Protein AF-0000000086185987 (afdb_homodimer)

Nearest PDB structures (foldseek):
  1vl7-assembly1_B  TM=7.407E-01  e=3.969E-06  Nostoc sp. PCC 7120 = FACHB-418
  3gas-assembly1_B  TM=7.598E-01  e=5.039E-06  Helicobacter pylori NCTC 11639
  3swj-assembly1_A  TM=7.893E-01  e=2.682E-05  Campylobacter jejuni RM1221
  3tgv-assembly2_D  TM=7.068E-01  e=3.838E-05  Vibrio cholerae O395
  2fg9-assembly1_A  TM=6.462E-01  e=3.496E-04  Bacteroides thetaiotaomicron VPI-5482

Foldseek 3Di:
DPPPPPPPDPPPPPPPPPPPQAADDLLNQLLLQLLLCAFFFLQKWKKKAAADQPDPDPDHGHMDIDIAGWFDQPPAQRWIKHFDFCVDVRNVCQDPPHPHGMKIKTWGPPDCPPPRCVVFTKMKMFDFGKAFDDDPVSQVVSVVRRCVSPVVCVVAGDDPHDPPITMIITDTDWMFIRNGDPVRYDGGTRDPVSSRVSNVVHDDSVVCVVPPDDHDPDDPVCVVPVPPDPVPPPDPPDPPDDDDPPPPPPPD/DPPPPPPPDPPPPPPPPPPPQAAQDLLNQLLLQLLLCAFFFLQKWKKKAAADQPDPDPDHGHMDIDIAGWFDQPPAQRWIKHWDFCVDVRNVCQDPPHPHGMKIKTWGPPDCPPPRCVVFTKMKMFDFGKAFDDDPVSQVVSVVRRCVSPVVCVVAGDDVHDDVITMIITDTDWMFIRNGDPVRYDGGTRDPVSSRVSNVVHDDSVVCVVDPDDHDPDDPVCVVPVVPDPVPPPDPPDPPDDDDPPPPPPPD

Solvent-accessible surface area (backbone atoms only — not comparable to full-atom values): 29192 Å² total; per-residue (Å²): 136,84,76,79,77,80,78,77,76,80,79,74,75,75,75,70,72,74,74,67,76,70,56,47,44,72,71,56,44,31,25,50,51,47,43,35,61,73,65,32,21,83,40,37,27,38,37,30,12,40,37,46,73,81,42,96,55,100,55,45,48,31,58,39,49,47,80,39,68,40,22,69,28,80,97,51,66,76,30,33,25,32,74,45,34,62,89,39,63,53,46,46,32,27,28,85,93,38,63,72,37,43,24,36,25,36,45,51,70,68,68,65,79,83,82,45,54,68,86,21,44,36,32,37,32,38,34,42,44,78,41,79,59,65,58,71,67,53,40,51,51,45,52,52,41,42,38,70,66,35,61,80,43,71,78,34,47,66,82,100,24,44,70,78,29,42,52,23,39,35,44,66,66,44,37,37,37,36,53,24,50,73,86,47,22,37,66,45,76,48,57,54,69,53,46,38,57,21,60,81,65,46,70,53,66,69,54,44,71,75,62,54,87,68,64,70,75,75,54,77,78,56,69,71,65,63,64,69,68,69,64,63,77,65,64,76,73,70,81,74,76,85,78,77,84,76,72,84,68,77,79,128,136,84,78,80,77,79,78,78,73,80,78,76,76,75,75,68,72,74,74,68,76,71,55,47,42,72,71,55,44,32,24,48,51,47,43,37,62,74,66,33,22,84,40,38,29,38,38,30,13,38,36,46,73,80,43,97,54,100,55,46,50,31,61,40,48,46,78,39,68,40,23,69,29,81,98,50,66,75,30,33,25,33,73,42,34,58,84,39,64,53,46,46,32,26,30,85,94,38,62,72,37,44,24,38,26,38,45,54,71,70,68,62,76,87,80,46,54,66,85,22,46,37,31,36,32,39,34,40,44,77,40,78,59,64,56,72,67,54,41,50,51,46,52,52,43,42,38,70,65,34,62,80,44,72,80,34,48,66,83,101,22,42,70,80,29,42,53,23,40,36,44,67,64,43,38,38,37,33,53,24,50,72,86,48,21,39,65,44,76,47,57,55,69,55,46,37,57,21,60,81,67,47,71,52,67,70,54,44,70,75,63,53,86,67,63,71,75,74,52,78,77,55,70,71,62,64,64,68,67,70,64,64,77,65,64,78,74,71,83,77,77,83,78,78,84,77,72,83,69,76,81,126

Radius of gyration: 27.71 Å; Cα contacts (8 Å, |Δi|>4): 876; chains: 2; bounding box: 103×101×83 Å

Organism: Rhodotorula mucilaginosa (NCBI:txid5537)

Structure (mmCIF, N/CA/C/O backbone):
data_AF-0000000086185987-model_v1
#
loop_
_entity.id
_entity.type
_entity.pdbx_description
1 polymer 'CREG-like beta-barrel domain-containing protein'
#
loop_
_atom_site.group_PDB
_atom_site.id
_atom_site.type_symbol
_atom_site.label_atom_id
_atom_site.label_alt_id
_atom_site.label_comp_id
_atom_site.label_asym_id
_atom_site.label_entity_id
_atom_site.label_seq_id
_atom_site.pdbx_PDB_ins_code
_atom_site.Cartn_x
_atom_site.Cartn_y
_atom_site.Cartn_z
_atom_site.occupancy
_atom_site.B_iso_or_equiv
_atom_site.auth_seq_id
_atom_site.auth_comp_id
_atom_site.auth_asym_id
_atom_site.auth_atom_id
_atom_site.pdbx_PDB_model_num
ATOM 1 N N . MET A 1 1 ? -32.375 -60.812 47.562 1 35.69 1 MET A N 1
ATOM 2 C CA . MET A 1 1 ? -32.469 -60.281 46.188 1 35.69 1 MET A CA 1
ATOM 3 C C . MET A 1 1 ? -32.5 -58.781 46.188 1 35.69 1 MET A C 1
ATOM 5 O O . MET A 1 1 ? -33.531 -58.156 46.344 1 35.69 1 MET A O 1
ATOM 9 N N . VAL A 1 2 ? -31.484 -58.125 46.844 1 46.28 2 VAL A N 1
ATOM 10 C CA . VAL A 1 2 ? -31.297 -56.688 46.938 1 46.28 2 VAL A CA 1
ATOM 11 C C . VAL A 1 2 ? -30.984 -56.094 45.562 1 46.28 2 VAL A C 1
ATOM 13 O O . VAL A 1 2 ? -30.016 -56.469 44.906 1 46.28 2 VAL A O 1
ATOM 16 N N . GLY A 1 3 ? -32 -55.75 44.812 1 39.72 3 GLY A N 1
ATOM 17 C CA . GLY A 1 3 ? -31.953 -55.094 43.5 1 39.72 3 GLY A CA 1
ATOM 18 C C . GLY A 1 3 ? -31.234 -53.781 43.5 1 39.72 3 GLY A C 1
ATOM 19 O O . GLY A 1 3 ? -31.625 -52.844 44.219 1 39.72 3 GLY A O 1
ATOM 20 N N . MET A 1 4 ? -29.922 -53.781 43.312 1 47.38 4 MET A N 1
ATOM 21 C CA . MET A 1 4 ? -29.156 -52.562 43.094 1 47.38 4 MET A CA 1
ATOM 22 C C . MET A 1 4 ? -29.688 -51.781 41.906 1 47.38 4 MET A C 1
ATOM 24 O O . MET A 1 4 ? -29.703 -52.281 40.781 1 47.38 4 MET A O 1
ATOM 28 N N . THR A 1 5 ? -30.609 -50.844 42.094 1 49.47 5 THR A N 1
ATOM 29 C CA . THR A 1 5 ? -31.062 -49.938 41.062 1 49.47 5 THR A CA 1
ATOM 30 C C . THR A 1 5 ? -29.938 -49.031 40.594 1 49.47 5 THR A C 1
ATOM 32 O O . THR A 1 5 ? -29.344 -48.312 41.406 1 49.47 5 THR A O 1
ATOM 35 N N . ARG A 1 6 ? -29.234 -49.438 39.531 1 52.84 6 ARG A N 1
ATOM 36 C CA . ARG A 1 6 ? -28.266 -48.594 38.844 1 52.84 6 ARG A CA 1
ATOM 37 C C . ARG A 1 6 ? -28.922 -47.281 38.375 1 52.84 6 ARG A C 1
ATOM 39 O O . ARG A 1 6 ? -29.875 -47.312 37.594 1 52.84 6 ARG A O 1
ATOM 46 N N . TRP A 1 7 ? -28.75 -46.188 39.125 1 49.53 7 TRP A N 1
ATOM 47 C CA . TRP A 1 7 ? -29.141 -44.844 38.688 1 49.53 7 TRP A CA 1
ATOM 48 C C . TRP A 1 7 ? -28.359 -44.406 37.469 1 49.53 7 TRP A C 1
ATOM 50 O O . TRP A 1 7 ? -27.125 -44.344 37.5 1 49.53 7 TRP A O 1
ATOM 60 N N . ILE A 1 8 ? -28.828 -44.688 36.312 1 54.69 8 ILE A N 1
ATOM 61 C CA . ILE A 1 8 ? -28.266 -44.062 35.125 1 54.69 8 ILE A CA 1
ATOM 62 C C . ILE A 1 8 ? -28.453 -42.531 35.188 1 54.69 8 ILE A C 1
ATOM 64 O O . ILE A 1 8 ? -29.578 -42.062 35.219 1 54.69 8 ILE A O 1
ATOM 68 N N . VAL A 1 9 ? -27.453 -41.781 35.656 1 57.25 9 VAL A N 1
ATOM 69 C CA . VAL A 1 9 ? -27.484 -40.344 35.531 1 57.25 9 VAL A CA 1
ATOM 70 C C . VAL A 1 9 ? -27.422 -39.938 34.031 1 57.25 9 VAL A C 1
ATOM 72 O O . VAL A 1 9 ? -26.516 -40.344 33.312 1 57.25 9 VAL A O 1
ATOM 75 N N . PRO A 1 10 ? -28.547 -39.438 33.531 1 56.66 10 PRO A N 1
ATOM 76 C CA . PRO A 1 10 ? -28.438 -38.938 32.156 1 56.66 10 PRO A CA 1
ATOM 77 C C . PRO A 1 10 ? -27.422 -37.781 32.031 1 56.66 10 PRO A C 1
ATOM 79 O O . PRO A 1 10 ? -27.406 -36.875 32.875 1 56.66 10 PRO A O 1
ATOM 82 N N . VAL A 1 11 ? -26.281 -38.031 31.422 1 56.91 11 VAL A N 1
ATOM 83 C CA . VAL A 1 11 ? -25.391 -36.938 31.047 1 56.91 11 VAL A CA 1
ATOM 84 C C . VAL A 1 11 ? -26.109 -36 30.094 1 56.91 11 VAL A C 1
ATOM 86 O O . VAL A 1 11 ? -26.531 -36.375 29 1 56.91 11 VAL A O 1
ATOM 89 N N . LEU A 1 12 ? -26.641 -34.938 30.594 1 52.5 12 LEU A N 1
ATOM 90 C CA . LEU A 1 12 ? -27.109 -33.875 29.719 1 52.5 12 LEU A CA 1
ATOM 91 C C . LEU A 1 12 ? -25.969 -33.312 28.859 1 52.5 12 LEU A C 1
ATOM 93 O O . LEU A 1 12 ? -25.031 -32.75 29.391 1 52.5 12 LEU A O 1
ATOM 97 N N . ALA A 1 13 ? -25.891 -33.812 27.656 1 50.59 13 ALA A N 1
ATOM 98 C CA . ALA A 1 13 ? -25.016 -33.125 26.703 1 50.59 13 ALA A CA 1
ATOM 99 C C . ALA A 1 13 ? -25.406 -31.656 26.547 1 50.59 13 ALA A C 1
ATOM 101 O O . ALA A 1 13 ? -26.531 -31.359 26.141 1 50.59 13 ALA A O 1
ATOM 102 N N . THR A 1 14 ? -24.828 -30.797 27.312 1 48.28 14 THR A N 1
ATOM 103 C CA . THR A 1 14 ? -25.016 -29.375 27.016 1 48.28 14 THR A CA 1
ATOM 104 C C . THR A 1 14 ? -24.656 -29.078 25.562 1 48.28 14 THR A C 1
ATOM 106 O O . THR A 1 14 ? -23.516 -29.328 25.141 1 48.28 14 THR A O 1
ATOM 109 N N . LEU A 1 15 ? -25.625 -29.062 24.734 1 47.16 15 LEU A N 1
ATOM 110 C CA . LEU A 1 15 ? -25.406 -28.5 23.406 1 47.16 15 LEU A CA 1
ATOM 111 C C . LEU A 1 15 ? -24.844 -27.078 23.516 1 47.16 15 LEU A C 1
ATOM 113 O O . LEU A 1 15 ? -25.547 -26.156 23.938 1 47.16 15 LEU A O 1
ATOM 117 N N . VAL A 1 16 ? -23.625 -26.969 23.703 1 46.5 16 VAL A N 1
ATOM 118 C CA . VAL A 1 16 ? -23.078 -25.625 23.5 1 46.5 16 VAL A CA 1
ATOM 119 C C . VAL A 1 16 ? -23.453 -25.109 22.109 1 46.5 16 VAL A C 1
ATOM 121 O O . VAL A 1 16 ? -23.094 -25.719 21.094 1 46.5 16 VAL A O 1
ATOM 124 N N . PRO A 1 17 ? -24.469 -24.297 22 1 43.84 17 PRO A N 1
ATOM 125 C CA . PRO A 1 17 ? -24.672 -23.766 20.641 1 43.84 17 PRO A CA 1
ATOM 126 C C . PRO A 1 17 ? -23.375 -23.281 20 1 43.84 17 PRO A C 1
ATOM 128 O O . PRO A 1 17 ? -22.516 -22.734 20.672 1 43.84 17 PRO A O 1
ATOM 131 N N . ALA A 1 18 ? -23 -23.938 18.984 1 45.09 18 ALA A N 1
ATOM 132 C CA . ALA A 1 18 ? -21.922 -23.359 18.188 1 45.09 18 ALA A CA 1
ATOM 133 C C . ALA A 1 18 ? -22.141 -21.875 17.969 1 45.09 18 ALA A C 1
ATOM 135 O O . ALA A 1 18 ? -23.156 -21.469 17.391 1 45.09 18 ALA A O 1
ATOM 136 N N . LEU A 1 19 ? -21.781 -21.031 18.844 1 42.84 19 LEU A N 1
ATOM 137 C CA . LEU A 1 19 ? -21.812 -19.609 18.516 1 42.84 19 LEU A CA 1
ATOM 138 C C . LEU A 1 19 ? -21.344 -19.375 17.078 1 42.84 19 LEU A C 1
ATOM 140 O O . LEU A 1 19 ? -20.156 -19.578 16.781 1 42.84 19 LEU A O 1
ATOM 144 N N . VAL A 1 20 ? -22.078 -19.812 16.141 1 48.56 20 VAL A N 1
ATOM 145 C CA . VAL A 1 20 ? -21.75 -19.391 14.789 1 48.56 20 VAL A CA 1
ATOM 146 C C . VAL A 1 20 ? -21.375 -17.906 14.781 1 48.56 20 VAL A C 1
ATOM 148 O O . VAL A 1 20 ? -22.172 -17.047 15.164 1 48.56 20 VAL A O 1
ATOM 151 N N . SER A 1 21 ? -20.172 -17.688 15.016 1 58.47 21 SER A N 1
ATOM 152 C CA . SER A 1 21 ? -19.75 -16.297 14.984 1 58.47 21 SER A CA 1
ATOM 153 C C . SER A 1 21 ? -20.344 -15.555 13.797 1 58.47 21 SER A C 1
ATOM 155 O O . SER A 1 21 ? -20.219 -15.984 12.656 1 58.47 21 SER A O 1
ATOM 157 N N . ALA A 1 22 ? -21.391 -14.719 13.945 1 75.62 22 ALA A N 1
ATOM 158 C CA . ALA A 1 22 ? -22.141 -13.922 12.977 1 75.62 22 ALA A CA 1
ATOM 159 C C . ALA A 1 22 ? -21.203 -13.094 12.109 1 75.62 22 ALA A C 1
ATOM 161 O O . ALA A 1 22 ? -20.125 -12.68 12.555 1 75.62 22 ALA A O 1
ATOM 162 N N . ARG A 1 23 ? -21.484 -13.125 10.812 1 87.44 23 ARG A N 1
ATOM 163 C CA . ARG A 1 23 ? -20.781 -12.289 9.836 1 87.44 23 ARG A CA 1
ATOM 164 C C . ARG A 1 23 ? -20.766 -10.836 10.273 1 87.44 23 ARG A C 1
ATOM 166 O O . ARG A 1 23 ? -21.75 -10.328 10.82 1 87.44 23 ARG A O 1
ATOM 173 N N . GLU A 1 24 ? -19.656 -10.234 10.141 1 94.25 24 GLU A N 1
ATOM 174 C CA . GLU A 1 24 ? -19.516 -8.82 10.461 1 94.25 24 GLU A CA 1
ATOM 175 C C . GLU A 1 24 ? -20.562 -7.973 9.75 1 94.25 24 GLU A C 1
ATOM 177 O O . GLU A 1 24 ? -20.75 -8.102 8.539 1 94.25 24 GLU A O 1
ATOM 182 N N . THR A 1 25 ? -21.219 -7.121 10.477 1 96.19 25 THR A N 1
ATOM 183 C CA . THR A 1 25 ? -22.219 -6.23 9.898 1 96.19 25 THR A CA 1
ATOM 184 C C . THR A 1 25 ? -21.562 -4.984 9.312 1 96.19 25 THR A C 1
ATOM 186 O O . THR A 1 25 ? -20.406 -4.688 9.609 1 96.19 25 THR A O 1
ATOM 189 N N . LEU A 1 26 ? -22.328 -4.281 8.492 1 97.88 26 LEU A N 1
ATOM 190 C CA . LEU A 1 26 ? -21.859 -3.021 7.918 1 97.88 26 LEU A CA 1
ATOM 191 C C . LEU A 1 26 ? -21.516 -2.02 9.016 1 97.88 26 LEU A C 1
ATOM 193 O O . LEU A 1 26 ? -20.5 -1.315 8.922 1 97.88 26 LEU A O 1
ATOM 197 N N . ASP A 1 27 ? -22.328 -1.996 10.062 1 98.31 27 ASP A N 1
ATOM 198 C CA . ASP A 1 27 ? -22.078 -1.073 11.164 1 98.31 27 ASP A CA 1
ATOM 199 C C . ASP A 1 27 ? -20.781 -1.415 11.891 1 98.31 27 ASP A C 1
ATOM 201 O O . ASP A 1 27 ? -19.984 -0.526 12.195 1 98.31 27 ASP A O 1
ATOM 205 N N . GLU A 1 28 ? -20.578 -2.643 12.125 1 97.31 28 GLU A N 1
ATOM 206 C CA . GLU A 1 28 ? -19.344 -3.086 12.758 1 97.31 28 GLU A CA 1
ATOM 207 C C . GLU A 1 28 ? -18.125 -2.779 11.883 1 97.31 28 GLU A C 1
ATOM 209 O O . GLU A 1 28 ? -17.094 -2.309 12.375 1 97.31 28 GLU A O 1
ATOM 214 N N . ALA A 1 29 ? -18.344 -3.027 10.617 1 98 29 ALA A N 1
ATOM 215 C CA . ALA A 1 29 ? -17.266 -2.818 9.656 1 98 29 ALA A CA 1
ATOM 216 C C . ALA A 1 29 ? -16.812 -1.357 9.641 1 98 29 ALA A C 1
ATOM 218 O O . ALA A 1 29 ? -15.617 -1.064 9.594 1 98 29 ALA A O 1
ATOM 219 N N . ALA A 1 30 ? -17.75 -0.489 9.688 1 98.81 30 ALA A N 1
ATOM 220 C CA . ALA A 1 30 ? -17.453 0.938 9.656 1 98.81 30 ALA A CA 1
ATOM 221 C C . ALA A 1 30 ? -16.641 1.352 10.883 1 98.81 30 ALA A C 1
ATOM 223 O O . ALA A 1 30 ? -15.703 2.15 10.773 1 98.81 30 ALA A O 1
ATOM 224 N N . VAL A 1 31 ? -16.953 0.82 12 1 98.75 31 VAL A N 1
ATOM 225 C CA . VAL A 1 31 ? -16.219 1.114 13.211 1 98.75 31 VAL A CA 1
ATOM 226 C C . VAL A 1 31 ? -14.797 0.543 13.102 1 98.75 31 VAL A C 1
ATOM 228 O O . VAL A 1 31 ? -13.82 1.214 13.445 1 98.75 31 VAL A O 1
ATOM 231 N N . HIS A 1 32 ? -14.703 -0.673 12.594 1 98.12 32 HIS A N 1
ATOM 232 C CA . HIS A 1 32 ? -13.398 -1.305 12.422 1 98.12 32 HIS A CA 1
ATOM 233 C C . HIS A 1 32 ? -12.516 -0.501 11.469 1 98.12 32 HIS A C 1
ATOM 235 O O . HIS A 1 32 ? -11.305 -0.407 11.672 1 98.12 32 HIS A O 1
ATOM 241 N N . VAL A 1 33 ? -13.102 0.097 10.461 1 98.69 33 VAL A N 1
ATOM 242 C CA . VAL A 1 33 ? -12.352 0.926 9.523 1 98.69 33 VAL A CA 1
ATOM 243 C C . VAL A 1 33 ? -11.742 2.117 10.258 1 98.69 33 VAL A C 1
ATOM 245 O O . VAL A 1 33 ? -10.555 2.414 10.094 1 98.69 33 VAL A O 1
ATOM 248 N N . ARG A 1 34 ? -12.578 2.768 11.078 1 98.81 34 ARG A N 1
ATOM 249 C CA . ARG A 1 34 ? -12.07 3.91 11.828 1 98.81 34 ARG A CA 1
ATOM 250 C C . ARG A 1 34 ? -10.953 3.49 12.781 1 98.81 34 ARG A C 1
ATOM 252 O O . ARG A 1 34 ? -9.938 4.184 12.898 1 98.81 34 ARG A O 1
ATOM 259 N N . GLU A 1 35 ? -11.109 2.377 13.406 1 98.69 35 GLU A N 1
ATOM 260 C CA . GLU A 1 35 ? -10.125 1.88 14.359 1 98.69 35 GLU A CA 1
ATOM 261 C C . GLU A 1 35 ? -8.836 1.461 13.656 1 98.69 35 GLU A C 1
ATOM 263 O O . GLU A 1 35 ? -7.742 1.674 14.172 1 98.69 35 GLU A O 1
ATOM 268 N N . LEU A 1 36 ? -8.969 0.857 12.477 1 97.56 36 LEU A N 1
ATOM 269 C CA . LEU A 1 36 ? -7.809 0.508 11.664 1 97.56 36 LEU A CA 1
ATOM 270 C C . LEU A 1 36 ? -6.949 1.737 11.391 1 97.56 36 LEU A C 1
ATOM 272 O O . LEU A 1 36 ? -5.75 1.738 11.664 1 97.56 36 LEU A O 1
ATOM 276 N N . VAL A 1 37 ? -7.559 2.781 10.938 1 98.44 37 VAL A N 1
ATOM 277 C CA . VAL A 1 37 ? -6.879 4 10.516 1 98.44 37 VAL A CA 1
ATOM 278 C C . VAL A 1 37 ? -6.234 4.68 11.719 1 98.44 37 VAL A C 1
ATOM 280 O O . VAL A 1 37 ? -5.117 5.195 11.625 1 98.44 37 VAL A O 1
ATOM 283 N N . ALA A 1 38 ? -6.891 4.555 12.797 1 97.75 38 ALA A N 1
ATOM 284 C CA . ALA A 1 38 ? -6.441 5.289 13.977 1 97.75 38 ALA A CA 1
ATOM 285 C C . ALA A 1 38 ? -5.332 4.531 14.703 1 97.75 38 ALA A C 1
ATOM 287 O O . ALA A 1 38 ? -4.41 5.145 15.25 1 97.75 38 ALA A O 1
ATOM 288 N N . TYR A 1 39 ? -5.426 3.119 14.648 1 96.19 39 TYR A N 1
ATOM 289 C CA . TYR A 1 39 ? -4.645 2.443 15.68 1 96.19 39 TYR A CA 1
ATOM 290 C C . TYR A 1 39 ? -3.795 1.332 15.078 1 96.19 39 TYR A C 1
ATOM 292 O O . TYR A 1 39 ? -2.881 0.819 15.727 1 96.19 39 TYR A O 1
ATOM 300 N N . ARG A 1 40 ? -4.082 0.958 13.836 1 93.81 40 ARG A N 1
ATOM 301 C CA . ARG A 1 40 ? -3.557 -0.342 13.438 1 93.81 40 ARG A CA 1
ATOM 302 C C . ARG A 1 40 ? -2.623 -0.211 12.242 1 93.81 40 ARG A C 1
ATOM 304 O O . ARG A 1 40 ? -2.133 -1.213 11.719 1 93.81 40 ARG A O 1
ATOM 311 N N . ALA A 1 41 ? -2.311 1.041 11.82 1 94 41 ALA A N 1
ATOM 312 C CA . ALA A 1 41 ? -1.587 1.175 10.555 1 94 41 ALA A CA 1
ATOM 313 C C . ALA A 1 41 ? -0.322 2.01 10.734 1 94 41 ALA A C 1
ATOM 315 O O . ALA A 1 41 ? 0.317 2.398 9.758 1 94 41 ALA A O 1
ATOM 316 N N . TYR A 1 42 ? 0.069 2.328 11.961 1 91.69 42 TYR A N 1
ATOM 317 C CA . TYR A 1 42 ? 1.221 3.168 12.273 1 91.69 42 TYR A CA 1
ATOM 318 C C . TYR A 1 42 ? 1.183 4.465 11.484 1 91.69 42 TYR A C 1
ATOM 320 O O . TYR A 1 42 ? 2.227 4.984 11.078 1 91.69 42 TYR A O 1
ATOM 328 N N . ASN A 1 43 ? -0.015 4.891 11.156 1 95.31 43 ASN A N 1
ATOM 329 C CA . ASN A 1 43 ? -0.238 6.129 10.422 1 95.31 43 ASN A CA 1
ATOM 330 C C . ASN A 1 43 ? 0.521 6.137 9.094 1 95.31 43 ASN A C 1
ATOM 332 O O . ASN A 1 43 ? 1.133 7.141 8.727 1 95.31 43 ASN A O 1
ATOM 336 N N . THR A 1 44 ? 0.563 4.992 8.438 1 95.69 44 THR A N 1
ATOM 337 C CA . THR A 1 44 ? 1.129 4.859 7.094 1 95.69 44 THR A CA 1
ATOM 338 C C . THR A 1 44 ? 0.122 4.223 6.145 1 95.69 44 THR A C 1
ATOM 340 O O . THR A 1 44 ? -0.792 3.518 6.578 1 95.69 44 THR A O 1
ATOM 343 N N . GLY A 1 45 ? 0.194 4.512 4.961 1 97.19 45 GLY A N 1
ATOM 344 C CA . GLY A 1 45 ? -0.574 3.941 3.865 1 97.19 45 GLY A CA 1
ATOM 345 C C . GLY A 1 45 ? 0.112 4.074 2.52 1 97.19 45 GLY A C 1
ATOM 346 O O . GLY A 1 45 ? 1.166 4.707 2.414 1 97.19 45 GLY A O 1
ATOM 347 N N . VAL A 1 46 ? -0.415 3.383 1.564 1 98.38 46 VAL A N 1
ATOM 348 C CA . VAL A 1 46 ? 0.076 3.566 0.202 1 98.38 46 VAL A CA 1
ATOM 349 C C . VAL A 1 46 ? -0.778 4.609 -0.519 1 98.38 46 VAL A C 1
ATOM 351 O O . VAL A 1 46 ? -1.958 4.371 -0.79 1 98.38 46 VAL A O 1
ATOM 354 N N . LEU A 1 47 ? -0.157 5.742 -0.729 1 98.44 47 LEU A N 1
ATOM 355 C CA . LEU A 1 47 ? -0.781 6.809 -1.507 1 98.44 47 LEU A CA 1
ATOM 356 C C . LEU A 1 47 ? -0.592 6.57 -3.002 1 98.44 47 LEU A C 1
ATOM 358 O O . LEU A 1 47 ? 0.492 6.18 -3.441 1 98.44 47 LEU A O 1
ATOM 362 N N . MET A 1 48 ? -1.677 6.855 -3.742 1 98.44 48 MET A N 1
ATOM 363 C CA . MET A 1 48 ? -1.638 6.555 -5.172 1 98.44 48 MET A CA 1
ATOM 364 C C . MET A 1 48 ? -2.18 7.723 -5.988 1 98.44 48 MET A C 1
ATOM 366 O O . MET A 1 48 ? -3.033 8.477 -5.512 1 98.44 48 MET A O 1
ATOM 370 N N . SER A 1 49 ? -1.674 7.824 -7.109 1 97.56 49 SER A N 1
ATOM 371 C CA . SER A 1 49 ? -2.184 8.703 -8.156 1 97.56 49 SER A CA 1
ATOM 372 C C . SER A 1 49 ? -1.95 8.102 -9.539 1 97.56 49 SER A C 1
ATOM 374 O O . SER A 1 49 ? -1.41 6.996 -9.664 1 97.56 49 SER A O 1
ATOM 376 N N . GLN A 1 50 ? -2.475 8.789 -10.461 1 97.25 50 GLN A N 1
ATOM 377 C CA . GLN A 1 50 ? -2.281 8.336 -11.836 1 97.25 50 GLN A CA 1
ATOM 378 C C . GLN A 1 50 ? -1.39 9.305 -12.617 1 97.25 50 GLN A C 1
ATOM 380 O O . GLN A 1 50 ? -1.626 10.508 -12.617 1 97.25 50 GLN A O 1
ATOM 385 N N . PHE A 1 51 ? -0.335 8.703 -13.258 1 97.25 51 PHE A N 1
ATOM 386 C CA . PHE A 1 51 ? 0.397 9.547 -14.195 1 97.25 51 PHE A CA 1
ATOM 387 C C . PHE A 1 51 ? -0.524 10.055 -15.297 1 97.25 51 PHE A C 1
ATOM 389 O O . PHE A 1 51 ? -1.333 9.297 -15.836 1 97.25 51 PHE A O 1
ATOM 396 N N . PRO A 1 52 ? -0.324 11.344 -15.625 1 95.81 52 PRO A N 1
ATOM 397 C CA . PRO A 1 52 ? -1.021 11.781 -16.828 1 95.81 52 PRO A CA 1
ATOM 398 C C . PRO A 1 52 ? -0.62 10.977 -18.062 1 95.81 52 PRO A C 1
ATOM 400 O O . PRO A 1 52 ? 0.501 10.469 -18.141 1 95.81 52 PRO A O 1
ATOM 403 N N . SER A 1 53 ? -1.582 10.883 -19.031 1 93.69 53 SER A N 1
ATOM 404 C CA . SER A 1 53 ? -1.343 10.07 -20.219 1 93.69 53 SER A CA 1
ATOM 405 C C . SER A 1 53 ? -0.185 10.625 -21.047 1 93.69 53 SER A C 1
ATOM 407 O O . SER A 1 53 ? 0.453 9.898 -21.797 1 93.69 53 SER A O 1
ATOM 409 N N . ASP A 1 54 ? 0.096 11.891 -20.859 1 95 54 ASP A N 1
ATOM 410 C CA . ASP A 1 54 ? 1.15 12.531 -21.641 1 95 54 ASP A CA 1
ATOM 411 C C . ASP A 1 54 ? 2.375 12.82 -20.781 1 95 54 ASP A C 1
ATOM 413 O O . ASP A 1 54 ? 3.227 13.633 -21.156 1 95 54 ASP A O 1
ATOM 417 N N . ALA A 1 55 ? 2.391 12.258 -19.594 1 94.75 55 ALA A N 1
ATOM 418 C CA . ALA A 1 55 ? 3.531 12.477 -18.703 1 94.75 55 ALA A CA 1
ATOM 419 C C . ALA A 1 55 ? 4.828 12.008 -19.344 1 94.75 55 ALA A C 1
ATOM 421 O O . ALA A 1 55 ? 4.852 10.977 -20.031 1 94.75 55 ALA A O 1
ATOM 422 N N . ASP A 1 56 ? 5.914 12.711 -19.109 1 94.12 56 ASP A N 1
ATOM 423 C CA . ASP A 1 56 ? 7.234 12.312 -19.594 1 94.12 56 ASP A CA 1
ATOM 424 C C . ASP A 1 56 ? 7.906 11.352 -18.625 1 94.12 56 ASP A C 1
ATOM 426 O O . ASP A 1 56 ? 8.906 11.695 -18 1 94.12 56 ASP A O 1
ATOM 430 N N . VAL A 1 57 ? 7.395 10.258 -18.484 1 95.5 57 VAL A N 1
ATOM 431 C CA . VAL A 1 57 ? 7.887 9.18 -17.641 1 95.5 57 VAL A CA 1
ATOM 432 C C . VAL A 1 57 ? 7.773 7.844 -18.359 1 95.5 57 VAL A C 1
ATOM 434 O O . VAL A 1 57 ? 7.051 7.73 -19.359 1 95.5 57 VAL A O 1
ATOM 437 N N . PRO A 1 58 ? 8.438 6.805 -17.906 1 95.88 58 PRO A N 1
ATOM 438 C CA . PRO A 1 58 ? 8.391 5.5 -18.562 1 95.88 58 PRO A CA 1
ATOM 439 C C . PRO A 1 58 ? 7.008 4.855 -18.5 1 95.88 58 PRO A C 1
ATOM 441 O O . PRO A 1 58 ? 6.734 3.902 -19.234 1 95.88 58 PRO A O 1
ATOM 444 N N . THR A 1 59 ? 6.066 5.402 -17.672 1 96.31 59 THR A N 1
ATOM 445 C CA . THR A 1 59 ? 4.805 4.707 -17.438 1 96.31 59 THR A CA 1
ATOM 446 C C . THR A 1 59 ? 3.633 5.684 -17.484 1 96.31 59 THR A C 1
ATOM 448 O O . THR A 1 59 ? 2.824 5.734 -16.547 1 96.31 59 THR A O 1
ATOM 451 N N . PRO A 1 60 ? 3.533 6.418 -18.547 1 96.25 60 PRO A N 1
ATOM 452 C CA . PRO A 1 60 ? 2.418 7.363 -18.641 1 96.25 60 PRO A CA 1
ATOM 453 C C . PRO A 1 60 ? 1.057 6.68 -18.531 1 96.25 60 PRO A C 1
ATOM 455 O O . PRO A 1 60 ? 0.87 5.578 -19.047 1 96.25 60 PRO A O 1
ATOM 458 N N . GLY A 1 61 ? 0.191 7.32 -17.766 1 95.81 61 GLY A N 1
ATOM 459 C CA . GLY A 1 61 ? -1.186 6.859 -17.688 1 95.81 61 GLY A CA 1
ATOM 460 C C . GLY A 1 61 ? -1.393 5.793 -16.625 1 95.81 61 GLY A C 1
ATOM 461 O O . GLY A 1 61 ? -2.529 5.434 -16.312 1 95.81 61 GLY A O 1
ATOM 462 N N . LEU A 1 62 ? -0.356 5.305 -16.031 1 97.44 62 LEU A N 1
ATOM 463 C CA . LEU A 1 62 ? -0.484 4.199 -15.078 1 97.44 62 LEU A CA 1
ATOM 464 C C . LEU A 1 62 ? -0.532 4.719 -13.648 1 97.44 62 LEU A C 1
ATOM 466 O O . LEU A 1 62 ? -0.083 5.832 -13.367 1 97.44 62 LEU A O 1
ATOM 470 N N . SER A 1 63 ? -1.134 3.93 -12.844 1 98.06 63 SER A N 1
ATOM 471 C CA . SER A 1 63 ? -1.178 4.23 -11.422 1 98.06 63 SER A CA 1
ATOM 472 C C . SER A 1 63 ? 0.207 4.125 -10.789 1 98.06 63 SER A C 1
ATOM 474 O O . SER A 1 63 ? 0.973 3.215 -11.117 1 98.06 63 SER A O 1
ATOM 476 N N . PHE A 1 64 ? 0.491 5.09 -10.008 1 98.31 64 PHE A N 1
ATOM 477 C CA . PHE A 1 64 ? 1.723 5.145 -9.227 1 98.31 64 PHE A CA 1
ATOM 478 C C . PHE A 1 64 ? 1.419 5.332 -7.746 1 98.31 64 PHE A C 1
ATOM 480 O O . PHE A 1 64 ? 0.657 6.227 -7.375 1 98.31 64 PHE A O 1
ATOM 487 N N . GLY A 1 65 ? 2.01 4.438 -6.934 1 98.25 65 GLY A N 1
ATOM 488 C CA . GLY A 1 65 ? 1.766 4.547 -5.504 1 98.25 65 GLY A CA 1
ATOM 489 C C . GLY A 1 65 ? 2.961 4.145 -4.66 1 98.25 65 GLY A C 1
ATOM 490 O O . GLY A 1 65 ? 3.697 3.225 -5.016 1 98.25 65 GLY A O 1
ATOM 491 N N . LEU A 1 66 ? 3.186 4.793 -3.572 1 98 66 LEU A N 1
ATOM 492 C CA . LEU A 1 66 ? 4.211 4.488 -2.578 1 98 66 LEU A CA 1
ATOM 493 C C . LEU A 1 66 ? 3.678 4.711 -1.165 1 98 66 LEU A C 1
ATOM 495 O O . LEU A 1 66 ? 2.699 5.434 -0.971 1 98 66 LEU A O 1
ATOM 499 N N . GLN A 1 67 ? 4.316 4.047 -0.238 1 96.44 67 GLN A N 1
ATOM 500 C CA . GLN A 1 67 ? 3.986 4.266 1.166 1 96.44 67 GLN A CA 1
ATOM 501 C C . GLN A 1 67 ? 4.215 5.723 1.562 1 96.44 67 GLN A C 1
ATOM 503 O O . GLN A 1 67 ? 5.242 6.312 1.22 1 96.44 67 GLN A O 1
ATOM 508 N N . GLU A 1 68 ? 3.295 6.34 2.236 1 95.81 68 GLU A N 1
ATOM 509 C CA . GLU A 1 68 ? 3.34 7.699 2.768 1 95.81 68 GLU A CA 1
ATOM 510 C C . GLU A 1 68 ? 2.809 7.75 4.199 1 95.81 68 GLU A C 1
ATOM 512 O O . GLU A 1 68 ? 2.074 6.855 4.625 1 95.81 68 GLU A O 1
ATOM 517 N N . TYR A 1 69 ? 3.232 8.852 4.852 1 95.38 69 TYR A N 1
ATOM 518 C CA . TYR A 1 69 ? 2.688 9.164 6.168 1 95.38 69 TYR A CA 1
ATOM 519 C C . TYR A 1 69 ? 1.319 9.82 6.051 1 95.38 69 TYR A C 1
ATOM 521 O O . TYR A 1 69 ? 1.083 10.617 5.141 1 95.38 69 TYR A O 1
ATOM 529 N N . TYR A 1 70 ? 0.477 9.484 6.973 1 97.38 70 TYR A N 1
ATOM 530 C CA . TYR A 1 70 ? -0.708 10.297 7.234 1 97.38 70 TYR A CA 1
ATOM 531 C C . TYR A 1 70 ? -0.899 10.516 8.727 1 97.38 70 TYR A C 1
ATOM 533 O O . TYR A 1 70 ? -0.254 9.859 9.547 1 97.38 70 TYR A O 1
ATOM 541 N N . ALA A 1 71 ? -1.691 11.477 9.031 1 97.75 71 ALA A N 1
ATOM 542 C CA . ALA A 1 71 ? -2.201 11.695 10.383 1 97.75 71 ALA A CA 1
ATOM 543 C C . ALA A 1 71 ? -3.691 12.023 10.359 1 97.75 71 ALA A C 1
ATOM 545 O O . ALA A 1 71 ? -4.246 12.352 9.312 1 97.75 71 ALA A O 1
ATOM 546 N N . PRO A 1 72 ? -4.34 11.781 11.516 1 97.94 72 PRO A N 1
ATOM 547 C CA . PRO A 1 72 ? -5.711 12.297 11.562 1 97.94 72 PRO A CA 1
ATOM 548 C C . PRO A 1 72 ? -5.773 13.812 11.406 1 97.94 72 PRO A C 1
ATOM 550 O O . PRO A 1 72 ? -5.008 14.539 12.047 1 97.94 72 PRO A O 1
ATOM 553 N N . TYR A 1 73 ? -6.59 14.258 10.539 1 98.56 73 TYR A N 1
ATOM 554 C CA . TYR A 1 73 ? -6.781 15.695 10.461 1 98.56 73 TYR A CA 1
ATOM 555 C C . TYR A 1 73 ? -7.449 16.234 11.719 1 98.56 73 TYR A C 1
ATOM 557 O O . TYR A 1 73 ? -8.5 15.734 12.133 1 98.56 73 TYR A O 1
ATOM 565 N N . PRO A 1 74 ? -6.879 17.266 12.281 1 97.75 74 PRO A N 1
ATOM 566 C CA . PRO A 1 74 ? -7.426 17.75 13.547 1 97.75 74 PRO A CA 1
ATOM 567 C C . PRO A 1 74 ? -8.875 18.219 13.43 1 97.75 74 PRO A C 1
ATOM 569 O O . PRO A 1 74 ? -9.234 18.859 12.438 1 97.75 74 PRO A O 1
ATOM 572 N N . ASP A 1 75 ? -9.688 17.844 14.391 1 95.19 75 ASP A N 1
ATOM 573 C CA . ASP A 1 75 ? -11.07 18.281 14.539 1 95.19 75 ASP A CA 1
ATOM 574 C C . ASP A 1 75 ? -11.922 17.844 13.352 1 95.19 75 ASP A C 1
ATOM 576 O O . ASP A 1 75 ? -12.859 18.531 12.961 1 95.19 75 ASP A O 1
ATOM 580 N N . SER A 1 76 ? -11.461 16.797 12.688 1 94.69 76 SER A N 1
ATOM 581 C CA . SER A 1 76 ? -12.25 16.234 11.594 1 94.69 76 SER A CA 1
ATOM 582 C C . SER A 1 76 ? -12.836 14.883 11.977 1 94.69 76 SER A C 1
ATOM 584 O O . SER A 1 76 ? -12.461 14.305 13 1 94.69 76 SER A O 1
ATOM 586 N N . ASN A 1 77 ? -13.789 14.516 11.188 1 96.44 77 ASN A N 1
ATOM 587 C CA . ASN A 1 77 ? -14.398 13.203 11.406 1 96.44 77 ASN A CA 1
ATOM 588 C C . ASN A 1 77 ? -13.93 12.188 10.367 1 96.44 77 ASN A C 1
ATOM 590 O O . ASN A 1 77 ? -14.75 11.617 9.641 1 96.44 77 ASN A O 1
ATOM 594 N N . GLY A 1 78 ? -12.672 11.938 10.383 1 98.38 78 GLY A N 1
ATOM 595 C CA . GLY A 1 78 ? -12.195 10.812 9.594 1 98.38 78 GLY A CA 1
ATOM 596 C C . GLY A 1 78 ? -11.406 11.242 8.367 1 98.38 78 GLY A C 1
ATOM 597 O O . GLY A 1 78 ? -11.055 10.406 7.531 1 98.38 78 GLY A O 1
ATOM 598 N N . ASP A 1 79 ? -11.117 12.578 8.211 1 98.81 79 ASP A N 1
ATOM 599 C CA . ASP A 1 79 ? -10.211 13 7.148 1 98.81 79 ASP A CA 1
ATOM 600 C C . ASP A 1 79 ? -8.75 12.781 7.555 1 98.81 79 ASP A C 1
ATOM 602 O O . ASP A 1 79 ? -8.461 12.547 8.727 1 98.81 79 ASP A O 1
ATOM 606 N N . LEU A 1 80 ? -7.902 12.82 6.574 1 98.88 80 LEU A N 1
ATOM 607 C CA . LEU A 1 80 ? -6.488 12.586 6.84 1 98.88 80 LEU A CA 1
ATOM 608 C C . LEU A 1 80 ? -5.68 13.867 6.637 1 98.88 80 LEU A C 1
ATOM 610 O O . LEU A 1 80 ? -6.07 14.734 5.852 1 98.88 80 LEU A O 1
ATOM 614 N N . LEU A 1 81 ? -4.652 13.984 7.43 1 98.81 81 LEU A N 1
ATOM 615 C CA . LEU A 1 81 ? -3.643 15.023 7.285 1 98.81 81 LEU A CA 1
ATOM 616 C C . LEU A 1 81 ? -2.398 14.484 6.594 1 98.81 81 LEU A C 1
ATOM 618 O O . LEU A 1 81 ? -1.835 13.477 7.02 1 98.81 81 LEU A O 1
ATOM 622 N N . MET A 1 82 ? -2.072 15.156 5.547 1 97.56 82 MET A N 1
ATOM 623 C CA . MET A 1 82 ? -0.882 14.797 4.781 1 97.56 82 MET A CA 1
ATOM 624 C C . MET A 1 82 ? 0.153 15.914 4.824 1 97.56 82 MET A C 1
ATOM 626 O O . MET A 1 82 ? -0.189 17.078 5.062 1 97.56 82 MET A O 1
ATOM 630 N N . LEU A 1 83 ? 1.422 15.516 4.754 1 96.38 83 LEU A N 1
ATOM 631 C CA . LEU A 1 83 ? 2.467 16.438 4.324 1 96.38 83 LEU A CA 1
ATOM 632 C C . LEU A 1 83 ? 2.746 16.281 2.832 1 96.38 83 LEU A C 1
ATOM 634 O O . LEU A 1 83 ? 3.471 15.375 2.424 1 96.38 83 LEU A O 1
ATOM 638 N N . ALA A 1 84 ? 2.135 17.172 2.096 1 94.94 84 ALA A N 1
ATOM 639 C CA . ALA A 1 84 ? 2.283 17.078 0.645 1 94.94 84 ALA A CA 1
ATOM 640 C C . ALA A 1 84 ? 3.652 17.578 0.2 1 94.94 84 ALA A C 1
ATOM 642 O O . ALA A 1 84 ? 4.059 18.688 0.552 1 94.94 84 ALA A O 1
ATOM 643 N N . MET A 1 85 ? 4.336 16.734 -0.538 1 92.12 85 MET A N 1
ATOM 644 C CA . MET A 1 85 ? 5.652 17.031 -1.088 1 92.12 85 MET A CA 1
ATOM 645 C C . MET A 1 85 ? 5.621 17.016 -2.611 1 92.12 85 MET A C 1
ATOM 647 O O . MET A 1 85 ? 5.801 15.969 -3.229 1 92.12 85 MET A O 1
ATOM 651 N N . PRO A 1 86 ? 5.543 18.172 -3.219 1 87.81 86 PRO A N 1
ATOM 652 C CA . PRO A 1 86 ? 5.379 18.219 -4.676 1 87.81 86 PRO A CA 1
ATOM 653 C C . PRO A 1 86 ? 6.594 17.672 -5.422 1 87.81 86 PRO A C 1
ATOM 655 O O . PRO A 1 86 ? 6.512 17.391 -6.621 1 87.81 86 PRO A O 1
ATOM 658 N N . ILE A 1 87 ? 7.699 17.5 -4.742 1 87.75 87 ILE A N 1
ATOM 659 C CA . ILE A 1 87 ? 8.852 16.875 -5.383 1 87.75 87 ILE A CA 1
ATOM 660 C C . ILE A 1 87 ? 8.516 15.43 -5.746 1 87.75 87 ILE A C 1
ATOM 662 O O . ILE A 1 87 ? 9.102 14.867 -6.672 1 87.75 87 ILE A O 1
ATOM 666 N N . ALA A 1 88 ? 7.594 14.898 -5.02 1 91.88 88 ALA A N 1
ATOM 667 C CA . ALA A 1 88 ? 7.156 13.531 -5.293 1 91.88 88 ALA A CA 1
ATOM 668 C C . ALA A 1 88 ? 6.117 13.5 -6.41 1 91.88 88 ALA A C 1
ATOM 670 O O . ALA A 1 88 ? 5.117 14.211 -6.355 1 91.88 88 ALA A O 1
ATOM 671 N N . ALA A 1 89 ? 6.297 12.617 -7.391 1 94.38 89 ALA A N 1
ATOM 672 C CA . ALA A 1 89 ? 5.406 12.508 -8.547 1 94.38 89 ALA A CA 1
ATOM 673 C C . ALA A 1 89 ? 3.975 12.219 -8.109 1 94.38 89 ALA A C 1
ATOM 675 O O . ALA A 1 89 ? 3.021 12.664 -8.75 1 94.38 89 ALA A O 1
ATOM 676 N N . ILE A 1 90 ? 3.807 11.508 -7.059 1 96.38 90 ILE A N 1
ATOM 677 C CA . ILE A 1 90 ? 2.479 11.125 -6.598 1 96.38 90 ILE A CA 1
ATOM 678 C C . ILE A 1 90 ? 1.623 12.375 -6.395 1 96.38 90 ILE A C 1
ATOM 680 O O . ILE A 1 90 ? 0.454 12.406 -6.785 1 96.38 90 ILE A O 1
ATOM 684 N N . TYR A 1 91 ? 2.199 13.352 -5.789 1 94.25 91 TYR A N 1
ATOM 685 C CA . TYR A 1 91 ? 1.458 14.586 -5.539 1 94.25 91 TYR A CA 1
ATOM 686 C C . TYR A 1 91 ? 1.321 15.406 -6.816 1 94.25 91 TYR A C 1
ATOM 688 O O . TYR A 1 91 ? 0.245 15.93 -7.113 1 94.25 91 TYR A O 1
ATOM 696 N N . ARG A 1 92 ? 2.336 15.453 -7.617 1 92.94 92 ARG A N 1
ATOM 697 C CA . ARG A 1 92 ? 2.285 16.234 -8.852 1 92.94 92 ARG A CA 1
ATOM 698 C C . ARG A 1 92 ? 1.198 15.711 -9.781 1 92.94 92 ARG A C 1
ATOM 700 O O . ARG A 1 92 ? 0.536 16.484 -10.469 1 92.94 92 ARG A O 1
ATOM 707 N N . ASN A 1 93 ? 1.059 14.469 -9.766 1 95.38 93 ASN A N 1
ATOM 708 C CA . ASN A 1 93 ? 0.067 13.836 -10.633 1 95.38 93 ASN A CA 1
ATOM 709 C C . ASN A 1 93 ? -1.351 14.266 -10.266 1 95.38 93 ASN A C 1
ATOM 711 O O . ASN A 1 93 ? -2.277 14.117 -11.062 1 95.38 93 ASN A O 1
ATOM 715 N N . ALA A 1 94 ? -1.496 14.719 -9.055 1 94.19 94 ALA A N 1
ATOM 716 C CA . ALA A 1 94 ? -2.85 14.914 -8.539 1 94.19 94 ALA A CA 1
ATOM 717 C C . ALA A 1 94 ? -3.08 16.359 -8.133 1 94.19 94 ALA A C 1
ATOM 719 O O . ALA A 1 94 ? -4.07 16.672 -7.465 1 94.19 94 ALA A O 1
ATOM 720 N N . LEU A 1 95 ? -2.141 17.188 -8.391 1 91.75 95 LEU A N 1
ATOM 721 C CA . LEU A 1 95 ? -2.242 18.625 -8.141 1 91.75 95 LEU A CA 1
ATOM 722 C C . LEU A 1 95 ? -2.35 19.391 -9.445 1 91.75 95 LEU A C 1
ATOM 724 O O . LEU A 1 95 ? -1.966 18.891 -10.508 1 91.75 95 LEU A O 1
ATOM 728 N N . PRO A 1 96 ? -2.898 20.641 -9.352 1 89.81 96 PRO A N 1
ATOM 729 C CA . PRO A 1 96 ? -2.936 21.422 -10.578 1 89.81 96 PRO A CA 1
ATOM 730 C C . PRO A 1 96 ? -1.581 21.484 -11.281 1 89.81 96 PRO A C 1
ATOM 732 O O . PRO A 1 96 ? -0.544 21.594 -10.625 1 89.81 96 PRO A O 1
ATOM 735 N N . PRO A 1 97 ? -1.724 21.328 -12.609 1 91.56 97 PRO A N 1
ATOM 736 C CA . PRO A 1 97 ? -2.885 21.422 -13.5 1 91.56 97 PRO A CA 1
ATOM 737 C C . PRO A 1 97 ? -3.592 20.078 -13.688 1 91.56 97 PRO A C 1
ATOM 739 O O . PRO A 1 97 ? -4.582 20 -14.414 1 91.56 97 PRO A O 1
ATOM 742 N N . ASN A 1 98 ? -3.148 19.094 -13.047 1 92.19 98 ASN A N 1
ATOM 743 C CA . ASN A 1 98 ? -3.789 17.781 -13.164 1 92.19 98 ASN A CA 1
ATOM 744 C C . ASN A 1 98 ? -5.035 17.688 -12.289 1 92.19 98 ASN A C 1
ATOM 746 O O . ASN A 1 98 ? -5.145 18.391 -11.281 1 92.19 98 ASN A O 1
ATOM 750 N N . PRO A 1 99 ? -6.008 16.938 -12.773 1 91.94 99 PRO A N 1
ATOM 751 C CA . PRO A 1 99 ? -7.18 16.75 -11.922 1 91.94 99 PRO A CA 1
ATOM 752 C C . PRO A 1 99 ? -6.855 15.984 -10.633 1 91.94 99 PRO A C 1
ATOM 754 O O . PRO A 1 99 ? -5.898 15.203 -10.602 1 91.94 99 PRO A O 1
ATOM 757 N N . PRO A 1 100 ? -7.645 16.266 -9.633 1 92.81 100 PRO A N 1
ATOM 758 C CA . PRO A 1 100 ? -7.477 15.469 -8.414 1 92.81 100 PRO A CA 1
ATOM 759 C C . PRO A 1 100 ? -7.723 13.977 -8.641 1 92.81 100 PRO A C 1
ATOM 761 O O . PRO A 1 100 ? -8.711 13.602 -9.273 1 92.81 100 PRO A O 1
ATOM 764 N N . ASN A 1 101 ? -6.836 13.141 -8.18 1 95.88 101 ASN A N 1
ATOM 765 C CA . ASN A 1 101 ? -6.996 11.711 -8.383 1 95.88 101 ASN A CA 1
ATOM 766 C C . ASN A 1 101 ? -6.285 10.906 -7.301 1 95.88 101 ASN A C 1
ATOM 768 O O . ASN A 1 101 ? -5.961 9.734 -7.504 1 95.88 101 ASN A O 1
ATOM 772 N N . LEU A 1 102 ? -6.039 11.539 -6.188 1 96.5 102 LEU A N 1
ATOM 773 C CA . LEU A 1 102 ? -5.336 10.859 -5.102 1 96.5 102 LEU A CA 1
ATOM 774 C C . LEU A 1 102 ? -6.246 9.844 -4.422 1 96.5 102 LEU A C 1
ATOM 776 O O . LEU A 1 102 ? -7.422 10.117 -4.176 1 96.5 102 LEU A O 1
ATOM 780 N N . THR A 1 103 ? -5.785 8.656 -4.234 1 98.5 103 THR A N 1
ATOM 781 C CA . THR A 1 103 ? -6.395 7.621 -3.412 1 98.5 103 THR A CA 1
ATOM 782 C C . THR A 1 103 ? -5.379 7.031 -2.441 1 98.5 103 THR A C 1
ATOM 784 O O . THR A 1 103 ? -4.172 7.176 -2.635 1 98.5 103 THR A O 1
ATOM 787 N N . ILE A 1 104 ? -5.836 6.488 -1.345 1 98.88 104 ILE A N 1
ATOM 788 C CA . ILE A 1 104 ? -4.902 5.91 -0.383 1 98.88 104 ILE A CA 1
ATOM 789 C C . ILE A 1 104 ? -5.477 4.613 0.18 1 98.88 104 ILE A C 1
ATOM 791 O O . ILE A 1 104 ? -6.676 4.527 0.464 1 98.88 104 ILE A O 1
ATOM 795 N N . THR A 1 105 ? -4.656 3.617 0.247 1 98.81 105 THR A N 1
ATOM 796 C CA . THR A 1 105 ? -5 2.365 0.912 1 98.81 105 THR A CA 1
ATOM 797 C C . THR A 1 105 ? -4.23 2.219 2.221 1 98.81 105 THR A C 1
ATOM 799 O O . THR A 1 105 ? -3.025 2.479 2.27 1 98.81 105 THR A O 1
ATOM 802 N N . ILE A 1 106 ? -4.949 1.846 3.289 1 98.25 106 ILE A N 1
ATOM 803 C CA . ILE A 1 106 ? -4.391 1.651 4.621 1 98.25 106 ILE A CA 1
ATOM 804 C C . ILE A 1 106 ? -4.664 0.226 5.094 1 98.25 106 ILE A C 1
ATOM 806 O O . ILE A 1 106 ? -5.809 -0.237 5.055 1 98.25 106 ILE A O 1
ATOM 810 N N . ASN A 1 107 ? -3.623 -0.443 5.457 1 94.94 107 ASN A N 1
ATOM 811 C CA . ASN A 1 107 ? -3.727 -1.832 5.891 1 94.94 107 ASN A CA 1
ATOM 812 C C . ASN A 1 107 ? -3.383 -1.985 7.371 1 94.94 107 ASN A C 1
ATOM 814 O O . ASN A 1 107 ? -2.635 -1.179 7.926 1 94.94 107 ASN A O 1
ATOM 818 N N . ASP A 1 108 ? -3.957 -3.055 7.957 1 93.06 108 ASP A N 1
ATOM 819 C CA . ASP A 1 108 ? -3.488 -3.477 9.273 1 93.06 108 ASP A CA 1
ATOM 820 C C . ASP A 1 108 ? -2.023 -3.906 9.219 1 93.06 108 ASP A C 1
ATOM 822 O O . ASP A 1 108 ? -1.644 -4.738 8.391 1 93.06 108 ASP A O 1
ATOM 826 N N . MET A 1 109 ? -1.217 -3.365 10.047 1 88.12 109 MET A N 1
ATOM 827 C CA . MET A 1 109 ? 0.222 -3.611 10.016 1 88.12 109 MET A CA 1
ATOM 828 C C . MET A 1 109 ? 0.655 -4.465 11.203 1 88.12 109 MET A C 1
ATOM 830 O O . MET A 1 109 ? 1.851 -4.625 11.453 1 88.12 109 MET A O 1
ATOM 834 N N . TYR A 1 110 ? -0.301 -4.988 11.898 1 80.5 110 TYR A N 1
ATOM 835 C CA . TYR A 1 110 ? 0.024 -5.812 13.055 1 80.5 110 TYR A CA 1
ATOM 836 C C . TYR A 1 110 ? -0.177 -7.293 12.742 1 80.5 110 TYR A C 1
ATOM 838 O O . TYR A 1 110 ? -1.006 -7.648 11.906 1 80.5 110 TYR A O 1
ATOM 846 N N . GLY A 1 111 ? 0.529 -8.258 13.508 1 62.19 111 GLY A N 1
ATOM 847 C CA . GLY A 1 111 ? 0.303 -9.695 13.5 1 62.19 111 GLY A CA 1
ATOM 848 C C . GLY A 1 111 ? 1.118 -10.422 12.445 1 62.19 111 GLY A C 1
ATOM 849 O O . GLY A 1 111 ? 0.845 -11.586 12.133 1 62.19 111 GLY A O 1
ATOM 850 N N . PHE A 1 112 ? 2.014 -9.883 11.57 1 55.03 112 PHE A N 1
ATOM 851 C CA . PHE A 1 112 ? 2.725 -10.617 10.531 1 55.03 112 PHE A CA 1
ATOM 852 C C . PHE A 1 112 ? 3.467 -11.812 11.125 1 55.03 112 PHE A C 1
ATOM 854 O O . PHE A 1 112 ? 3.652 -12.828 10.461 1 55.03 112 PHE A O 1
ATOM 861 N N . GLY A 1 113 ? 3.939 -11.75 12.305 1 45.16 113 GLY A N 1
ATOM 862 C CA . GLY A 1 113 ? 4.902 -12.758 12.719 1 45.16 113 GLY A CA 1
ATOM 863 C C . GLY A 1 113 ? 4.398 -14.18 12.531 1 45.16 113 GLY A C 1
ATOM 864 O O . GLY A 1 113 ? 5.051 -14.992 11.867 1 45.16 113 GLY A O 1
ATOM 865 N N . ASP A 1 114 ? 3.656 -14.695 13.484 1 41.66 114 ASP A N 1
ATOM 866 C CA . ASP A 1 114 ? 3.275 -16.094 13.719 1 41.66 114 ASP A CA 1
ATOM 867 C C . ASP A 1 114 ? 1.97 -16.422 13 1 41.66 114 ASP A C 1
ATOM 869 O O . ASP A 1 114 ? 0.886 -16.078 13.477 1 41.66 114 ASP A O 1
ATOM 873 N N . GLY A 1 115 ? 2.018 -17.047 11.781 1 47.06 115 GLY A N 1
ATOM 874 C CA . GLY A 1 115 ? 0.822 -17.562 11.125 1 47.06 115 GLY A CA 1
ATOM 875 C C . GLY A 1 115 ? 0.102 -16.516 10.297 1 47.06 115 GLY A C 1
ATOM 876 O O . GLY A 1 115 ? -1.093 -16.641 10.023 1 47.06 115 GLY A O 1
ATOM 877 N N . ASN A 1 116 ? 0.695 -15.43 9.914 1 51.47 116 ASN A N 1
ATOM 878 C CA . ASN A 1 116 ? 0.305 -14.125 9.383 1 51.47 116 ASN A CA 1
ATOM 879 C C . ASN A 1 116 ? -0.549 -14.273 8.125 1 51.47 116 ASN A C 1
ATOM 881 O O . ASN A 1 116 ? -0.018 -14.438 7.027 1 51.47 116 ASN A O 1
ATOM 885 N N . LEU A 1 117 ? -1.798 -14.602 8.336 1 70 117 LEU A N 1
ATOM 886 C CA . LEU A 1 117 ? -2.848 -14.594 7.32 1 70 117 LEU A CA 1
ATOM 887 C C . LEU A 1 117 ? -3.033 -13.195 6.742 1 70 117 LEU A C 1
ATOM 889 O O . LEU A 1 117 ? -4.121 -12.617 6.844 1 70 117 LEU A O 1
ATOM 893 N N . ALA A 1 118 ? -1.919 -12.625 6.172 1 84.94 118 ALA A N 1
ATOM 894 C CA . ALA A 1 118 ? -2.033 -11.312 5.539 1 84.94 118 ALA A CA 1
ATOM 895 C C . ALA A 1 118 ? -3.189 -11.289 4.543 1 84.94 118 ALA A C 1
ATOM 897 O O . ALA A 1 118 ? -3.73 -10.219 4.238 1 84.94 118 ALA A O 1
ATOM 898 N N . ALA A 1 119 ? -3.645 -12.43 4.164 1 87.31 119 ALA A N 1
ATOM 899 C CA . ALA A 1 119 ? -4.734 -12.5 3.193 1 87.31 119 ALA A CA 1
ATOM 900 C C . ALA A 1 119 ? -6.031 -11.953 3.781 1 87.31 119 ALA A C 1
ATOM 902 O O . ALA A 1 119 ? -6.84 -11.352 3.066 1 87.31 119 ALA A O 1
ATOM 903 N N . GLY A 1 120 ? -6.211 -12.133 5.004 1 88.19 120 GLY A N 1
ATOM 904 C CA . GLY A 1 120 ? -7.438 -11.711 5.652 1 88.19 120 GLY A CA 1
ATOM 905 C C . GLY A 1 120 ? -7.281 -10.414 6.434 1 88.19 120 GLY A C 1
ATOM 906 O O . GLY A 1 120 ? -8.195 -10.008 7.16 1 88.19 120 GLY A O 1
ATOM 907 N N . ARG A 1 121 ? -6.145 -9.781 6.285 1 90.62 121 ARG A N 1
ATOM 908 C CA . ARG A 1 121 ? -5.879 -8.539 7.004 1 90.62 121 ARG A CA 1
ATOM 909 C C . ARG A 1 121 ? -6.824 -7.434 6.551 1 90.62 121 ARG A C 1
ATOM 911 O O . ARG A 1 121 ? -7.066 -7.27 5.352 1 90.62 121 ARG A O 1
ATOM 918 N N . MET A 1 122 ? -7.332 -6.695 7.586 1 94.75 122 MET A N 1
ATOM 919 C CA . MET A 1 122 ? -8.219 -5.582 7.262 1 94.75 122 MET A CA 1
ATOM 920 C C . MET A 1 122 ? -7.465 -4.492 6.5 1 94.75 122 MET A C 1
ATOM 922 O O . MET A 1 122 ? -6.309 -4.199 6.812 1 94.75 122 MET A O 1
ATOM 926 N N . ARG A 1 123 ? -8.125 -3.973 5.555 1 97.19 123 ARG A N 1
ATOM 927 C CA . ARG A 1 123 ? -7.594 -2.848 4.789 1 97.19 123 ARG A CA 1
ATOM 928 C C . ARG A 1 123 ? -8.727 -1.985 4.234 1 97.19 123 ARG A C 1
ATOM 930 O O . ARG A 1 123 ? -9.852 -2.459 4.07 1 97.19 123 ARG A O 1
ATOM 937 N N . VAL A 1 124 ? -8.422 -0.744 4.023 1 98.81 124 VAL A N 1
ATOM 938 C CA . VAL A 1 124 ? -9.406 0.218 3.551 1 98.81 124 VAL A CA 1
ATOM 939 C C . VAL A 1 124 ? -8.805 1.084 2.449 1 98.81 124 VAL A C 1
ATOM 941 O O . VAL A 1 124 ? -7.625 1.442 2.51 1 98.81 124 VAL A O 1
ATOM 944 N N . ALA A 1 125 ? -9.562 1.301 1.437 1 98.88 125 ALA A N 1
ATOM 945 C CA . ALA A 1 125 ? -9.219 2.283 0.409 1 98.88 125 ALA A CA 1
ATOM 946 C C . ALA A 1 125 ? -10.078 3.539 0.546 1 98.88 125 ALA A C 1
ATOM 948 O O . ALA A 1 125 ? -11.305 3.455 0.637 1 98.88 125 ALA A O 1
ATOM 949 N N . PHE A 1 126 ? -9.406 4.695 0.577 1 98.88 126 PHE A N 1
ATOM 950 C CA . PHE A 1 126 ? -10.078 5.988 0.589 1 98.88 126 PHE A CA 1
ATOM 951 C C . PHE A 1 126 ? -9.922 6.695 -0.752 1 98.88 126 PHE A C 1
ATOM 953 O O . PHE A 1 126 ? -8.844 6.664 -1.353 1 98.88 126 PHE A O 1
ATOM 960 N N . PHE A 1 127 ? -10.992 7.27 -1.128 1 98.06 127 PHE A N 1
ATOM 961 C CA . PHE A 1 127 ? -11.039 8.164 -2.281 1 98.06 127 PHE A CA 1
ATOM 962 C C . PHE A 1 127 ? -11.469 9.562 -1.869 1 98.06 127 PHE A C 1
ATOM 964 O O . PHE A 1 127 ? -12.406 9.727 -1.083 1 98.06 127 PHE A O 1
ATOM 971 N N . GLY A 1 128 ? -10.711 10.516 -2.342 1 95.81 128 GLY A N 1
ATOM 972 C CA . GLY A 1 128 ? -11.055 11.859 -1.905 1 95.81 128 GLY A CA 1
ATOM 973 C C . GLY A 1 128 ? -10.281 12.938 -2.641 1 95.81 128 GLY A C 1
ATOM 974 O O . GLY A 1 128 ? -9.891 12.75 -3.793 1 95.81 128 GLY A O 1
ATOM 975 N N . THR A 1 129 ? -10.234 14.117 -2.055 1 93.56 129 THR A N 1
ATOM 976 C CA . THR A 1 129 ? -9.516 15.266 -2.592 1 93.56 129 THR A CA 1
ATOM 977 C C . THR A 1 129 ? -8.523 15.812 -1.572 1 93.56 129 THR A C 1
ATOM 979 O O . THR A 1 129 ? -8.68 15.602 -0.368 1 93.56 129 THR A O 1
ATOM 982 N N . ILE A 1 130 ? -7.477 16.391 -2.104 1 94.69 130 ILE A N 1
ATOM 983 C CA . ILE A 1 130 ? -6.469 17 -1.245 1 94.69 130 ILE A CA 1
ATOM 984 C C . ILE A 1 130 ? -6.59 18.516 -1.312 1 94.69 130 ILE A C 1
ATOM 986 O O . ILE A 1 130 ? -6.816 19.078 -2.385 1 94.69 130 ILE A O 1
ATOM 990 N N . GLU A 1 131 ? -6.578 19.172 -0.143 1 94.69 131 GLU A N 1
ATOM 991 C CA . GLU A 1 131 ? -6.66 20.625 -0.015 1 94.69 131 GLU A CA 1
ATOM 992 C C . GLU A 1 131 ? -5.504 21.172 0.817 1 94.69 131 GLU A C 1
ATO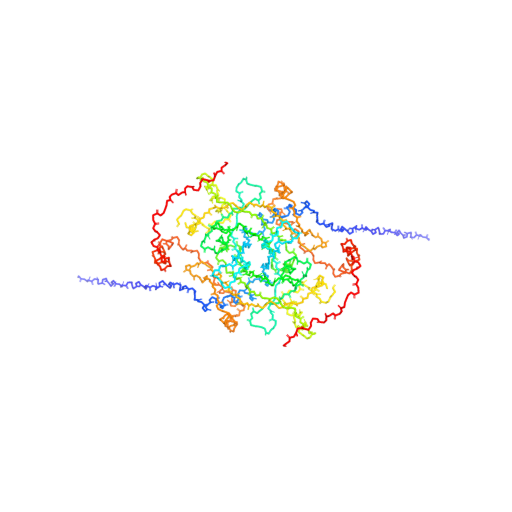M 994 O O . GLU A 1 131 ? -5.242 20.688 1.921 1 94.69 131 GLU A O 1
ATOM 999 N N . ARG A 1 132 ? -4.871 22.219 0.257 1 96 132 ARG A N 1
ATOM 1000 C CA . ARG A 1 132 ? -3.811 22.859 1.025 1 96 132 ARG A CA 1
ATOM 1001 C C . ARG A 1 132 ? -4.375 23.531 2.275 1 96 132 ARG A C 1
ATOM 1003 O O . ARG A 1 132 ? -5.402 24.203 2.215 1 96 132 ARG A O 1
ATOM 1010 N N . VAL A 1 133 ? -3.691 23.266 3.387 1 97.56 133 VAL A N 1
ATOM 1011 C CA . VAL A 1 133 ? -4.07 23.922 4.633 1 97.56 133 VAL A CA 1
ATOM 1012 C C . VAL A 1 133 ? -3.596 25.375 4.613 1 97.56 133 VAL A C 1
ATOM 1014 O O . VAL A 1 133 ? -2.43 25.641 4.32 1 97.56 133 VAL A O 1
ATOM 1017 N N . GLU A 1 134 ? -4.492 26.219 4.883 1 96.94 134 GLU A N 1
ATOM 1018 C CA . GLU A 1 134 ? -4.191 27.656 4.898 1 96.94 134 GLU A CA 1
ATOM 1019 C C . GLU A 1 134 ? -4.477 28.266 6.266 1 96.94 134 GLU A C 1
ATOM 1021 O O . GLU A 1 134 ? -5.25 27.703 7.051 1 96.94 134 GLU A O 1
ATOM 1026 N N . GLY A 1 135 ? -3.789 29.391 6.504 1 97.06 135 GLY A N 1
ATOM 1027 C CA . GLY A 1 135 ? -3.975 30.094 7.762 1 97.06 135 GLY A CA 1
ATOM 1028 C C . GLY A 1 135 ? -2.99 29.672 8.836 1 97.06 135 GLY A C 1
ATOM 1029 O O . GLY A 1 135 ? -2.793 28.469 9.062 1 97.06 135 GLY A O 1
ATOM 1030 N N . GLU A 1 136 ? -2.428 30.578 9.469 1 96.31 136 GLU A N 1
ATOM 1031 C CA . GLU A 1 136 ? -1.362 30.328 10.438 1 96.31 136 GLU A CA 1
ATOM 1032 C C . GLU A 1 136 ? -1.839 29.406 11.562 1 96.31 136 GLU A C 1
ATOM 1034 O O . GLU A 1 136 ? -1.134 28.484 11.953 1 96.31 136 GLU A O 1
ATOM 1039 N N . LYS A 1 137 ? -3.01 29.688 12.047 1 97.75 137 LYS A N 1
ATOM 1040 C CA . LYS A 1 137 ? -3.537 28.906 13.156 1 97.75 137 LYS A CA 1
ATOM 1041 C C . LYS A 1 137 ? -3.779 27.453 12.75 1 97.75 137 LYS A C 1
ATOM 1043 O O . LYS A 1 137 ? -3.441 26.531 13.492 1 97.75 137 LYS A O 1
ATOM 1048 N N . GLU A 1 138 ? -4.406 27.281 11.594 1 98 138 GLU A N 1
ATOM 1049 C CA . GLU A 1 138 ? -4.691 25.938 11.125 1 98 138 GLU A CA 1
ATOM 1050 C C . GLU A 1 138 ? -3.406 25.188 10.797 1 98 138 GLU A C 1
ATOM 1052 O O . GLU A 1 138 ? -3.291 23.984 11.078 1 98 138 GLU A O 1
ATOM 1057 N N . ILE A 1 139 ? -2.475 25.859 10.234 1 97.44 139 ILE A N 1
ATOM 1058 C CA . ILE A 1 139 ? -1.185 25.266 9.93 1 97.44 139 ILE A CA 1
ATOM 1059 C C . ILE A 1 139 ? -0.506 24.797 11.219 1 97.44 139 ILE A C 1
ATOM 1061 O O . ILE A 1 139 ? 0.049 23.703 11.273 1 97.44 139 ILE A O 1
ATOM 1065 N N . ALA A 1 140 ? -0.571 25.641 12.203 1 97.88 140 ALA A N 1
ATOM 1066 C CA . ALA A 1 140 ? 0.032 25.281 13.484 1 97.88 140 ALA A CA 1
ATOM 1067 C C . ALA A 1 140 ? -0.625 24.047 14.078 1 97.88 140 ALA A C 1
ATOM 1069 O O . ALA A 1 140 ? 0.059 23.172 14.609 1 97.88 140 ALA A O 1
ATOM 1070 N N . LYS A 1 141 ? -1.92 23.984 13.961 1 98.31 141 LYS A N 1
ATOM 1071 C CA . LYS A 1 141 ? -2.664 22.828 14.445 1 98.31 141 LYS A CA 1
ATOM 1072 C C . LYS A 1 141 ? -2.256 21.562 13.688 1 98.31 141 LYS A C 1
ATOM 1074 O O . LYS A 1 141 ? -2.088 20.5 14.289 1 98.31 141 LYS A O 1
ATOM 1079 N N . CYS A 1 142 ? -2.123 21.688 12.438 1 98.44 142 CYS A N 1
ATOM 1080 C CA . CYS A 1 142 ? -1.757 20.562 11.594 1 98.44 142 CYS A CA 1
ATOM 1081 C C . CYS A 1 142 ? -0.325 20.125 11.867 1 98.44 142 CYS A C 1
ATOM 1083 O O . CYS A 1 142 ? -0.036 18.922 11.891 1 98.44 142 CYS A O 1
ATOM 1085 N N . LYS A 1 143 ? 0.554 21.047 12.055 1 97.62 143 LYS A N 1
ATOM 1086 C CA . LYS A 1 143 ? 1.93 20.719 12.406 1 97.62 143 LYS A CA 1
ATOM 1087 C C . LYS A 1 143 ? 1.981 19.891 13.695 1 97.62 143 LYS A C 1
ATOM 1089 O O . LYS A 1 143 ? 2.67 18.875 13.766 1 97.62 143 LYS A O 1
ATOM 1094 N N . GLU A 1 144 ? 1.259 20.344 14.664 1 98.25 144 GLU A N 1
ATOM 1095 C CA . GLU A 1 144 ? 1.219 19.641 15.945 1 98.25 144 GLU A CA 1
ATOM 1096 C C . GLU A 1 144 ? 0.687 18.219 15.773 1 98.25 144 GLU A C 1
ATOM 1098 O O . GLU A 1 144 ? 1.287 17.266 16.266 1 98.25 144 GLU A O 1
ATOM 1103 N N . ALA A 1 145 ? -0.389 18.094 15.047 1 98.06 145 ALA A N 1
ATOM 1104 C CA . ALA A 1 145 ? -1.009 16.797 14.836 1 98.06 145 ALA A CA 1
ATOM 1105 C C . ALA A 1 145 ? -0.081 15.867 14.062 1 98.06 145 ALA A C 1
ATOM 1107 O O . ALA A 1 145 ? 0.047 14.688 14.391 1 98.06 145 ALA A O 1
ATOM 1108 N N . TYR A 1 146 ? 0.527 16.406 13.031 1 96.88 146 TYR A N 1
ATOM 1109 C CA . TYR A 1 146 ? 1.424 15.609 12.203 1 96.88 146 TYR A CA 1
ATOM 1110 C C . TYR A 1 146 ? 2.613 15.109 13.008 1 96.88 146 TYR A C 1
ATOM 1112 O O . TYR A 1 146 ? 2.992 13.938 12.914 1 96.88 146 TYR A O 1
ATOM 1120 N N . LEU A 1 147 ? 3.17 15.914 13.859 1 94.94 147 LEU A N 1
ATOM 1121 C CA . LEU A 1 147 ? 4.352 15.555 14.633 1 94.94 147 LEU A CA 1
ATOM 1122 C C . LEU A 1 147 ? 3.982 14.641 15.797 1 94.94 147 LEU A C 1
ATOM 1124 O O . LEU A 1 147 ? 4.828 13.906 16.297 1 94.94 147 LEU A O 1
ATOM 1128 N N . GLN A 1 148 ? 2.752 14.773 16.25 1 95.31 148 GLN A N 1
ATOM 1129 C CA . GLN A 1 148 ? 2.291 13.797 17.234 1 95.31 148 GLN A CA 1
ATOM 1130 C C . GLN A 1 148 ? 2.254 12.391 16.641 1 95.31 148 GLN A C 1
ATOM 1132 O O . GLN A 1 148 ? 2.637 11.422 17.297 1 95.31 148 GLN A O 1
ATOM 1137 N N . ALA A 1 149 ? 1.829 12.312 15.414 1 95.06 149 ALA A N 1
ATOM 1138 C CA . ALA A 1 149 ? 1.744 11.023 14.727 1 95.06 149 ALA A CA 1
ATOM 1139 C C . ALA A 1 149 ? 3.121 10.555 14.266 1 95.06 149 ALA A C 1
ATOM 1141 O O . ALA A 1 149 ? 3.4 9.352 14.242 1 95.06 149 ALA A O 1
ATOM 1142 N N . HIS A 1 150 ? 3.922 11.492 13.867 1 93.06 150 HIS A N 1
ATOM 1143 C CA . HIS A 1 150 ? 5.234 11.211 13.305 1 93.06 150 HIS A CA 1
ATOM 1144 C C . HIS A 1 150 ? 6.305 12.109 13.914 1 93.06 150 HIS A C 1
ATOM 1146 O O . HIS A 1 150 ? 6.805 13.023 13.258 1 93.06 150 HIS A O 1
ATOM 115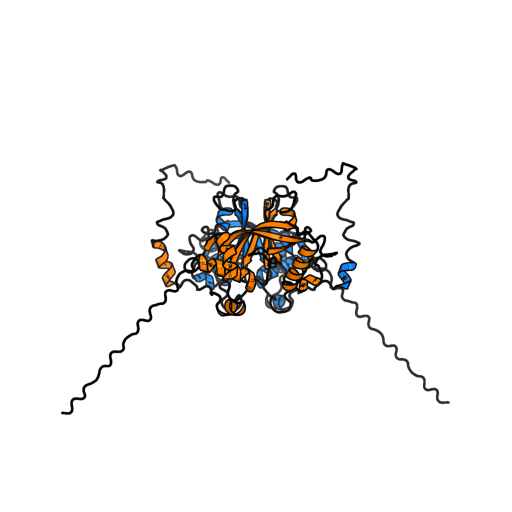2 N N . PRO A 1 151 ? 6.781 11.742 15.07 1 91.12 151 PRO A N 1
ATOM 1153 C CA . PRO A 1 151 ? 7.781 12.594 15.719 1 91.12 151 PRO A CA 1
ATOM 1154 C C . PRO A 1 151 ? 9.102 12.648 14.945 1 91.12 151 PRO A C 1
ATOM 1156 O O . PRO A 1 151 ? 9.82 13.641 15.031 1 91.12 151 PRO A O 1
ATOM 1159 N N . ASP A 1 152 ? 9.367 11.641 14.156 1 86.12 152 ASP A N 1
ATOM 1160 C CA . ASP A 1 152 ? 10.602 11.594 13.391 1 86.12 152 ASP A CA 1
ATOM 1161 C C . ASP A 1 152 ? 10.594 12.625 12.266 1 86.12 152 ASP A C 1
ATOM 1163 O O . ASP A 1 152 ? 11.641 12.945 11.703 1 86.12 152 ASP A O 1
ATOM 1167 N N . ALA A 1 153 ? 9.484 13.188 12.008 1 89.44 153 ALA A N 1
ATOM 1168 C CA . ALA A 1 153 ? 9.359 14.109 10.883 1 89.44 153 ALA A CA 1
ATOM 1169 C C . ALA A 1 153 ? 9.828 15.508 11.273 1 89.44 153 ALA A C 1
ATOM 1171 O O . ALA A 1 153 ? 9.852 16.422 10.438 1 89.44 153 ALA A O 1
ATOM 1172 N N . ARG A 1 154 ? 10.18 15.766 12.5 1 88.12 154 ARG A N 1
ATOM 1173 C CA . ARG A 1 154 ? 10.594 17.078 12.977 1 88.12 154 ARG A CA 1
ATOM 1174 C C . ARG A 1 154 ? 11.719 17.641 12.133 1 88.12 154 ARG A C 1
ATOM 1176 O O . ARG A 1 154 ? 11.812 18.859 11.938 1 88.12 154 ARG A O 1
ATOM 1183 N N . GLY A 1 155 ? 12.43 16.75 11.477 1 81.38 155 GLY A N 1
ATOM 1184 C CA . GLY A 1 155 ? 13.594 17.172 10.719 1 81.38 155 GLY A CA 1
ATOM 1185 C C . GLY A 1 155 ? 13.25 17.688 9.336 1 81.38 155 GLY A C 1
ATOM 1186 O O . GLY A 1 155 ? 14.086 18.312 8.672 1 81.38 155 GLY A O 1
ATOM 1187 N N . TRP A 1 156 ? 11.938 17.516 8.922 1 86.31 156 TRP A N 1
ATOM 1188 C CA . TRP A 1 156 ? 11.719 17.891 7.531 1 86.31 156 TRP A CA 1
ATOM 1189 C C . TRP A 1 156 ? 10.359 18.562 7.352 1 86.31 156 TRP A C 1
ATOM 1191 O O . TRP A 1 156 ? 9.977 18.906 6.234 1 86.31 156 TRP A O 1
ATOM 1201 N N . VAL A 1 157 ? 9.664 18.781 8.422 1 90.62 157 VAL A N 1
ATOM 1202 C CA . VAL A 1 157 ? 8.383 19.453 8.266 1 90.62 157 VAL A CA 1
ATOM 1203 C C . VAL A 1 157 ? 8.602 20.938 7.984 1 90.62 157 VAL A C 1
ATOM 1205 O O . VAL A 1 157 ? 9.641 21.5 8.336 1 90.62 157 VAL A O 1
ATOM 1208 N N . PRO A 1 158 ? 7.496 21.609 7.34 1 86.62 158 PRO A N 1
ATOM 1209 C CA . PRO A 1 158 ? 7.594 23.047 7.086 1 86.62 158 PRO A CA 1
ATOM 1210 C C . PRO A 1 158 ? 7.766 23.859 8.367 1 86.62 158 PRO A C 1
ATOM 1212 O O . PRO A 1 158 ? 7.328 23.438 9.438 1 86.62 158 PRO A O 1
ATOM 1215 N N . PRO A 1 159 ? 8.539 25.188 8.312 1 77.5 159 PRO A N 1
ATOM 1216 C CA . PRO A 1 159 ? 9.008 25.844 7.086 1 77.5 159 PRO A CA 1
ATOM 1217 C C . PRO A 1 159 ? 10.367 25.328 6.625 1 77.5 159 PRO A C 1
ATOM 1219 O O . PRO A 1 159 ? 11.125 24.766 7.43 1 77.5 159 PRO A O 1
ATOM 1222 N N . GLY A 1 160 ? 10.891 25.578 5.574 1 61.38 160 GLY A N 1
ATOM 1223 C CA . GLY A 1 160 ? 12.25 25.484 5.07 1 61.38 160 GLY A CA 1
ATOM 1224 C C . GLY A 1 160 ? 12.656 24.078 4.688 1 61.38 160 GLY A C 1
ATOM 1225 O O . GLY A 1 160 ? 13.805 23.828 4.32 1 61.38 160 GLY A O 1
ATOM 1226 N N . GLY A 1 161 ? 11.445 22.562 5.348 1 58.47 161 GLY A N 1
ATOM 1227 C CA . GLY A 1 161 ? 12.016 21.375 4.723 1 58.47 161 GLY A CA 1
ATOM 1228 C C . GLY A 1 161 ? 11.016 20.25 4.543 1 58.47 161 GLY A C 1
ATOM 1229 O O . GLY A 1 161 ? 9.852 20.375 4.934 1 58.47 161 GLY A O 1
ATOM 1230 N N . PRO A 1 162 ? 10.547 19.297 3.705 1 58.69 162 PRO A N 1
ATOM 1231 C CA . PRO A 1 162 ? 10.938 19.219 2.295 1 58.69 162 PRO A CA 1
ATOM 1232 C C . PRO A 1 162 ? 9.742 19.375 1.349 1 58.69 162 PRO A C 1
ATOM 1234 O O . PRO A 1 162 ? 8.703 18.75 1.564 1 58.69 162 PRO A O 1
ATOM 1237 N N . HIS A 1 163 ? 10.75 19.531 0.3 1 64.31 163 HIS A N 1
ATOM 1238 C CA . HIS A 1 163 ? 10.93 20.969 0.057 1 64.31 163 HIS A CA 1
ATOM 1239 C C . HIS A 1 163 ? 9.641 21.594 -0.45 1 64.31 163 HIS A C 1
ATOM 1241 O O . HIS A 1 163 ? 9.352 22.766 -0.139 1 64.31 163 HIS A O 1
ATOM 1247 N N . ASP A 1 164 ? 9.32 22.141 -0.57 1 83.12 164 ASP A N 1
ATOM 1248 C CA . ASP A 1 164 ? 8.195 23.078 -0.455 1 83.12 164 ASP A CA 1
ATOM 1249 C C . ASP A 1 164 ? 6.918 22.344 -0.049 1 83.12 164 ASP A C 1
ATOM 1251 O O . ASP A 1 164 ? 5.875 22.5 -0.69 1 83.12 164 ASP A O 1
ATOM 1255 N N . ALA A 1 165 ? 7.238 21.562 1.045 1 92.06 165 ALA A N 1
ATOM 1256 C CA . ALA A 1 165 ? 6.121 20.766 1.543 1 92.06 165 ALA A CA 1
ATOM 1257 C C . ALA A 1 165 ? 5.066 21.656 2.197 1 92.06 165 ALA A C 1
ATOM 1259 O O . ALA A 1 165 ? 5.379 22.75 2.686 1 92.06 165 ALA A O 1
ATOM 1260 N N . PHE A 1 166 ? 3.867 21.25 2.115 1 95 166 PHE A N 1
ATOM 1261 C CA . PHE A 1 166 ? 2.791 21.938 2.816 1 95 166 PHE A CA 1
ATOM 1262 C C . PHE A 1 166 ? 1.816 20.938 3.428 1 95 166 PHE A C 1
ATOM 1264 O O . PHE A 1 166 ? 1.697 19.797 2.947 1 95 166 PHE A O 1
ATOM 1271 N N . TYR A 1 167 ? 1.263 21.344 4.473 1 97.31 167 TYR A N 1
ATOM 1272 C CA . TYR A 1 167 ? 0.216 20.531 5.074 1 97.31 167 TYR A CA 1
ATOM 1273 C C . TYR A 1 167 ? -1.038 20.516 4.207 1 97.31 167 TYR A C 1
ATOM 1275 O O . TYR A 1 167 ? -1.431 21.562 3.666 1 97.31 167 TYR A O 1
ATOM 1283 N N . ALA A 1 168 ? -1.617 19.359 4.07 1 97.62 168 ALA A N 1
ATOM 1284 C CA . ALA A 1 168 ? -2.811 19.219 3.238 1 97.62 168 ALA A CA 1
ATOM 1285 C C . ALA A 1 168 ? -3.842 18.312 3.912 1 97.62 168 ALA A C 1
ATOM 1287 O O . ALA A 1 168 ? -3.484 17.344 4.574 1 97.62 168 ALA A O 1
ATOM 1288 N N . ARG A 1 169 ? -5.043 18.703 3.744 1 98.31 169 ARG A N 1
ATOM 1289 C CA . ARG A 1 169 ? -6.16 17.859 4.172 1 98.31 169 ARG A CA 1
ATOM 1290 C C . ARG A 1 169 ? -6.609 16.938 3.049 1 98.31 169 ARG A C 1
ATOM 1292 O O . ARG A 1 169 ? -6.941 17.391 1.952 1 98.31 169 ARG A O 1
ATOM 1299 N N . PHE A 1 170 ? -6.547 15.664 3.242 1 98.25 170 PHE A N 1
ATOM 1300 C CA . PHE A 1 170 ? -7.219 14.688 2.393 1 98.25 170 PHE A CA 1
ATOM 1301 C C . PHE A 1 170 ? -8.664 14.484 2.84 1 98.25 170 PHE A C 1
ATOM 1303 O O . PHE A 1 170 ? -8.922 13.797 3.83 1 98.25 170 PHE A O 1
ATOM 1310 N N . ARG A 1 171 ? -9.578 15.047 2.092 1 97.69 171 ARG A N 1
ATOM 1311 C CA . ARG A 1 171 ? -10.992 14.891 2.396 1 97.69 171 ARG A CA 1
ATOM 1312 C C . ARG A 1 171 ? -11.531 13.578 1.851 1 97.69 171 ARG A C 1
ATOM 1314 O O . ARG A 1 171 ? -11.578 13.375 0.635 1 97.69 171 ARG A O 1
ATOM 1321 N N . VAL A 1 172 ? -12.008 12.703 2.725 1 98.5 172 VAL A N 1
ATOM 1322 C CA . VAL A 1 172 ? -12.516 11.398 2.324 1 98.5 172 VAL A CA 1
ATOM 1323 C C . VAL A 1 172 ? -13.906 11.547 1.723 1 98.5 172 VAL A C 1
ATOM 1325 O O . VAL A 1 172 ? -14.797 12.141 2.338 1 98.5 172 VAL A O 1
ATOM 1328 N N . HIS A 1 173 ? -14.094 10.984 0.515 1 98 173 HIS A N 1
ATOM 1329 C CA . HIS A 1 173 ? -15.391 11.016 -0.145 1 98 173 HIS A CA 1
ATOM 1330 C C . HIS A 1 173 ? -15.984 9.617 -0.272 1 98 173 HIS A C 1
ATOM 1332 O O . HIS A 1 173 ? -17.203 9.461 -0.289 1 98 173 HIS A O 1
ATOM 1338 N N . LYS A 1 174 ? -15.18 8.641 -0.513 1 98.75 174 LYS A N 1
ATOM 1339 C CA . LYS A 1 174 ? -15.609 7.258 -0.653 1 98.75 174 LYS A CA 1
ATOM 1340 C C . LYS A 1 174 ? -14.711 6.32 0.152 1 98.75 174 LYS A C 1
ATOM 1342 O O . LYS A 1 174 ? -13.523 6.586 0.322 1 98.75 174 LYS A O 1
ATOM 1347 N N . VAL A 1 175 ? -15.352 5.277 0.677 1 98.88 175 VAL A N 1
ATOM 1348 C CA . VAL A 1 175 ? -14.68 4.316 1.549 1 98.88 175 VAL A CA 1
ATOM 1349 C C . VAL A 1 175 ? -14.969 2.896 1.069 1 98.88 175 VAL A C 1
ATOM 1351 O O . VAL A 1 175 ? -16.141 2.51 0.92 1 98.88 175 VAL A O 1
ATOM 1354 N N . TYR A 1 176 ? -13.992 2.156 0.778 1 98.81 176 TYR A N 1
ATOM 1355 C CA . TYR A 1 176 ? -14.117 0.738 0.462 1 98.81 176 TYR A CA 1
ATOM 1356 C C . TYR A 1 176 ? -13.375 -0.116 1.485 1 98.81 176 TYR A C 1
ATOM 1358 O O . TYR A 1 176 ? -12.156 0.01 1.646 1 98.81 176 TYR A O 1
ATOM 1366 N N . ALA A 1 177 ? -14.117 -1.04 2.117 1 98.5 177 ALA A N 1
ATOM 1367 C CA . ALA A 1 177 ? -13.555 -1.837 3.203 1 98.5 177 ALA A CA 1
ATOM 1368 C C . ALA A 1 177 ? -13.352 -3.287 2.771 1 98.5 177 ALA A C 1
ATOM 1370 O O . ALA A 1 177 ? -14.211 -3.867 2.104 1 98.5 177 ALA A O 1
ATOM 1371 N N . PHE A 1 178 ? -12.211 -3.775 3.021 1 96.88 178 PHE A N 1
ATOM 1372 C CA . PHE A 1 178 ? -11.922 -5.203 3.076 1 96.88 178 PHE A CA 1
ATOM 1373 C C . PHE A 1 178 ? -11.57 -5.633 4.496 1 96.88 178 PHE A C 1
ATOM 1375 O O . PHE A 1 178 ? -10.414 -5.523 4.91 1 96.88 178 PHE A O 1
ATOM 1382 N N . ASN A 1 179 ? -12.562 -6.18 5.18 1 95.81 179 ASN A N 1
ATOM 1383 C CA . ASN A 1 179 ? -12.367 -6.41 6.605 1 95.81 179 ASN A CA 1
ATOM 1384 C C . ASN A 1 179 ? -11.992 -7.863 6.891 1 95.81 179 ASN A C 1
ATOM 1386 O O . ASN A 1 179 ? -11.93 -8.273 8.047 1 95.81 179 ASN A O 1
ATOM 1390 N N . GLY A 1 180 ? -11.758 -8.633 5.805 1 91.19 180 GLY A N 1
ATOM 1391 C CA . GLY A 1 180 ? -11.359 -10.023 5.953 1 91.19 180 GLY A CA 1
ATOM 1392 C C . GLY A 1 180 ? -12.031 -10.938 4.945 1 91.19 180 GLY A C 1
ATOM 1393 O O . GLY A 1 180 ? -12.516 -10.484 3.908 1 91.19 180 GLY A O 1
ATOM 1394 N N . PHE A 1 181 ? -11.984 -12.141 5.238 1 87.31 181 PHE A N 1
ATOM 1395 C CA . PHE A 1 181 ? -12.547 -13.125 4.32 1 87.31 181 PHE A CA 1
ATOM 1396 C C . PHE A 1 181 ? -14.062 -12.977 4.23 1 87.31 181 PHE A C 1
ATOM 1398 O O . PHE A 1 181 ? -14.727 -12.758 5.246 1 87.31 181 PHE A O 1
ATOM 1405 N N . GLY A 1 182 ? -14.602 -13.078 3.039 1 86.56 182 GLY A N 1
ATOM 1406 C CA . GLY A 1 182 ? -15.977 -12.719 2.721 1 86.56 182 GLY A CA 1
ATOM 1407 C C . GLY A 1 182 ? -17 -13.57 3.451 1 86.56 182 GLY A C 1
ATOM 1408 O O . GLY A 1 182 ? -18.141 -13.164 3.613 1 86.56 182 GLY A O 1
ATOM 1409 N N . ASP A 1 183 ? -16.641 -14.703 3.938 1 84 183 ASP A N 1
ATOM 1410 C CA . ASP A 1 183 ? -17.578 -15.562 4.645 1 84 183 ASP A CA 1
ATOM 1411 C C . ASP A 1 183 ? -17.828 -15.055 6.062 1 84 183 ASP A C 1
ATOM 1413 O O . ASP A 1 183 ? -18.891 -15.32 6.641 1 84 183 ASP A O 1
ATOM 1417 N N . VAL A 1 184 ? -16.938 -14.234 6.594 1 86.94 184 VAL A N 1
ATOM 1418 C CA . VAL A 1 184 ? -17.094 -13.844 7.992 1 86.94 184 VAL A CA 1
ATOM 1419 C C . VAL A 1 184 ? -16.953 -12.328 8.125 1 86.94 184 VAL A C 1
ATOM 1421 O O . VAL A 1 184 ? -17.375 -11.75 9.133 1 86.94 184 VAL A O 1
ATOM 1424 N N . ALA A 1 185 ? -16.391 -11.703 7.184 1 92.94 185 ALA A N 1
ATOM 1425 C CA . ALA A 1 185 ? -16.094 -10.281 7.301 1 92.94 185 ALA A CA 1
ATOM 1426 C C . ALA A 1 185 ? -16.734 -9.492 6.16 1 92.94 185 ALA A C 1
ATOM 1428 O O . ALA A 1 185 ? -17.078 -10.055 5.121 1 92.94 185 ALA A O 1
ATOM 1429 N N . TYR A 1 186 ? -16.906 -8.211 6.375 1 95.56 186 TYR A N 1
ATOM 1430 C CA . TYR A 1 186 ? -17.516 -7.328 5.391 1 95.56 186 TYR A CA 1
ATOM 1431 C C . TYR A 1 186 ? -16.5 -6.926 4.324 1 95.56 186 TYR A C 1
ATOM 1433 O O . TYR A 1 186 ? -15.352 -6.594 4.637 1 95.56 186 TYR A O 1
ATOM 1441 N N . ILE A 1 187 ? -16.875 -7.031 3.098 1 96.19 187 ILE A N 1
ATOM 1442 C CA . ILE A 1 187 ? -16.141 -6.5 1.955 1 96.19 187 ILE A CA 1
ATOM 1443 C C . ILE A 1 187 ? -17.062 -5.629 1.106 1 96.19 187 ILE A C 1
ATOM 1445 O O . ILE A 1 187 ? -18.078 -6.109 0.593 1 96.19 187 ILE A O 1
ATOM 1449 N N . GLY A 1 188 ? -16.75 -4.301 1.038 1 97.44 188 GLY A N 1
ATOM 1450 C CA . GLY A 1 188 ? -17.594 -3.457 0.218 1 97.44 188 GLY A CA 1
ATOM 1451 C C . GLY A 1 188 ? -17.516 -1.986 0.582 1 97.44 188 GLY A C 1
ATOM 1452 O O . GLY A 1 188 ? -16.656 -1.586 1.367 1 97.44 188 GLY A O 1
ATOM 1453 N N . TRP A 1 189 ? -18.344 -1.245 -0.084 1 98.56 189 TRP A N 1
ATOM 1454 C CA . TRP A 1 189 ? -18.406 0.194 0.149 1 98.56 189 TRP A CA 1
ATOM 1455 C C . TRP A 1 189 ? -19.078 0.499 1.483 1 98.56 189 TRP A C 1
ATOM 1457 O O . TRP A 1 189 ? -20.062 -0.137 1.845 1 98.56 189 TRP A O 1
ATOM 1467 N N . VAL A 1 190 ? -18.547 1.463 2.193 1 98.81 190 VAL A N 1
ATOM 1468 C CA . VAL A 1 190 ? -19.125 1.988 3.428 1 98.81 190 VAL A CA 1
ATOM 1469 C C . VAL A 1 190 ? -19.688 3.385 3.18 1 98.81 190 VAL A C 1
ATOM 1471 O O . VAL A 1 190 ? -18.969 4.285 2.744 1 98.81 190 VAL A O 1
ATOM 1474 N N . PRO A 1 191 ? -20.953 3.58 3.414 1 98.81 191 PRO A N 1
ATOM 1475 C CA . PRO A 1 191 ? -21.5 4.93 3.246 1 98.81 191 PRO A CA 1
ATOM 1476 C C . PRO A 1 191 ? -20.719 5.98 4.043 1 98.81 191 PRO A C 1
ATOM 1478 O O . PRO A 1 191 ? -20.375 5.742 5.203 1 98.81 191 PRO A O 1
ATOM 1481 N N . LEU A 1 192 ? -20.562 7.105 3.373 1 98.75 192 LEU A N 1
ATOM 1482 C CA . LEU A 1 192 ? -19.719 8.148 3.959 1 98.75 192 LEU A CA 1
ATOM 1483 C C . LEU A 1 192 ? -20.297 8.609 5.297 1 98.75 192 LEU A C 1
ATOM 1485 O O . LEU A 1 192 ? -19.547 8.828 6.25 1 98.75 192 LEU A O 1
ATOM 1489 N N . ASP A 1 193 ? -21.609 8.781 5.383 1 98.75 193 ASP A N 1
ATOM 1490 C CA . ASP A 1 193 ? -22.234 9.234 6.625 1 98.75 193 ASP A CA 1
ATOM 1491 C C . ASP A 1 193 ? -21.984 8.242 7.754 1 98.75 193 ASP A C 1
ATOM 1493 O O . ASP A 1 193 ? -21.766 8.641 8.898 1 98.75 193 ASP A O 1
ATOM 1497 N N . LEU A 1 194 ? -22.047 6.988 7.355 1 98.81 194 LEU A N 1
ATOM 1498 C CA . LEU A 1 194 ? -21.781 5.961 8.352 1 98.81 194 LEU A CA 1
ATOM 1499 C C . LEU A 1 194 ? -20.328 5.984 8.781 1 98.81 194 LEU A C 1
ATOM 1501 O O . LEU A 1 194 ? -20.016 5.883 9.977 1 98.81 194 LEU A O 1
ATOM 1505 N N . TYR A 1 195 ? -19.422 6.137 7.883 1 98.88 195 TYR A N 1
ATOM 1506 C CA . TYR A 1 195 ? -18 6.266 8.188 1 98.88 195 TYR A CA 1
ATOM 1507 C C . TYR A 1 195 ? -17.75 7.422 9.156 1 98.88 195 TYR A C 1
ATOM 1509 O O . TYR A 1 195 ? -17.031 7.266 10.148 1 98.88 195 TYR A O 1
ATOM 1517 N N . ARG A 1 196 ? -18.344 8.508 8.906 1 98.81 196 ARG A N 1
ATOM 1518 C CA . ARG A 1 196 ? -18.172 9.688 9.742 1 98.81 196 ARG A CA 1
ATOM 1519 C C . ARG A 1 196 ? -18.734 9.453 11.141 1 98.81 196 ARG A C 1
ATOM 1521 O O . ARG A 1 196 ? -18.078 9.773 12.141 1 98.81 196 ARG A O 1
ATOM 1528 N N . ALA A 1 197 ? -19.828 8.867 11.211 1 98.5 197 ALA A N 1
ATOM 1529 C CA . ALA A 1 197 ? -20.5 8.656 12.484 1 98.5 197 ALA A CA 1
ATOM 1530 C C . ALA A 1 197 ? -19.781 7.609 13.328 1 98.5 197 ALA A C 1
ATOM 1532 O O . ALA A 1 197 ? -19.844 7.645 14.562 1 98.5 197 ALA A O 1
ATOM 1533 N N . SER A 1 198 ? -19.094 6.742 12.688 1 98.69 198 SER A N 1
ATOM 1534 C CA . SER A 1 198 ? -18.484 5.598 13.367 1 98.69 198 SER A CA 1
ATOM 1535 C C . SER A 1 198 ? -17.312 6.02 14.227 1 98.69 198 SER A C 1
ATOM 1537 O O . SER A 1 198 ? -16.875 5.27 15.102 1 98.69 198 SER A O 1
ATOM 1539 N N . GLY A 1 199 ? -16.781 7.199 13.992 1 98.12 199 GLY A N 1
ATOM 1540 C CA . GLY A 1 199 ? -15.695 7.684 14.82 1 98.12 199 GLY A CA 1
ATOM 1541 C C . GLY A 1 199 ? -16.062 7.758 16.297 1 98.12 199 GLY A C 1
ATOM 1542 O O . GLY A 1 199 ? -15.219 7.488 17.156 1 98.12 199 GLY A O 1
ATOM 1543 N N . ALA A 1 200 ? -17.281 8.047 16.641 1 98.06 200 ALA A N 1
ATOM 1544 C CA . ALA A 1 200 ? -17.734 8.219 18.016 1 98.06 200 ALA A CA 1
ATOM 1545 C C . ALA A 1 200 ? -17.938 6.867 18.688 1 98.06 200 ALA A C 1
ATOM 1547 O O . ALA A 1 200 ? -18.078 6.797 19.922 1 98.06 200 ALA A O 1
ATOM 1548 N N . LEU A 1 201 ? -17.875 5.832 17.891 1 98.38 201 LEU A N 1
ATOM 1549 C CA . LEU A 1 201 ? -18.172 4.508 18.422 1 98.38 201 LEU A CA 1
ATOM 1550 C C . LEU A 1 201 ? -16.906 3.688 18.594 1 98.38 201 LEU A C 1
ATOM 1552 O O . LEU A 1 201 ? -16.953 2.529 19.016 1 98.38 201 LEU A O 1
ATOM 1556 N N . MET A 1 202 ? -15.789 4.246 18.266 1 98.31 202 MET A N 1
ATOM 1557 C CA . MET A 1 202 ? -14.523 3.521 18.359 1 98.31 202 MET A CA 1
ATOM 1558 C C . MET A 1 202 ? -14.242 3.117 19.797 1 98.31 202 MET A C 1
ATOM 1560 O O . MET A 1 202 ? -14.508 3.881 20.734 1 98.31 202 MET A O 1
ATOM 1564 N N . ARG A 1 203 ? -13.703 1.986 19.969 1 97.81 203 ARG A N 1
ATOM 1565 C CA . ARG A 1 203 ? -13.148 1.57 21.25 1 97.81 203 ARG A CA 1
ATOM 1566 C C . ARG A 1 203 ? -11.805 2.248 21.516 1 97.81 203 ARG A C 1
ATOM 1568 O O . ARG A 1 203 ? -11.25 2.896 20.625 1 97.81 203 ARG A O 1
ATOM 1575 N N . SER A 1 204 ? -11.336 2.035 22.734 1 98.06 204 SER A N 1
ATOM 1576 C CA . SER A 1 204 ? -10.008 2.545 23.062 1 98.06 204 SER A CA 1
ATOM 1577 C C . SER A 1 204 ? -8.93 1.788 22.297 1 98.06 204 SER A C 1
ATOM 1579 O O . SER A 1 204 ? -9.133 0.642 21.891 1 98.06 204 SER A O 1
ATOM 1581 N N . GLU A 1 205 ? -7.812 2.455 22.141 1 96.94 205 GLU A N 1
ATOM 1582 C CA . GLU A 1 205 ? -6.684 1.823 21.453 1 96.94 205 GLU A CA 1
ATOM 1583 C C . GLU A 1 205 ? -6.32 0.494 22.109 1 96.94 205 GLU A C 1
ATOM 1585 O O . GLU A 1 205 ? -6.102 -0.504 21.422 1 96.94 205 GLU A O 1
ATOM 1590 N N . LYS A 1 206 ? -6.242 0.501 23.438 1 96.75 206 LYS A N 1
ATOM 1591 C CA . LYS A 1 206 ? -5.902 -0.703 24.188 1 96.75 206 LYS A CA 1
ATOM 1592 C C . LYS A 1 206 ? -6.891 -1.829 23.891 1 96.75 206 LYS A C 1
ATOM 1594 O O . LYS A 1 206 ? -6.484 -2.971 23.672 1 96.75 206 LYS A O 1
ATOM 1599 N N . GLU A 1 207 ? -8.172 -1.501 23.875 1 96.94 207 GLU A N 1
ATOM 1600 C CA . GLU A 1 207 ? -9.203 -2.498 23.609 1 96.94 207 GLU A CA 1
ATOM 1601 C C . GLU A 1 207 ? -9.109 -3.02 22.172 1 96.94 207 GLU A C 1
ATOM 1603 O O . GLU A 1 207 ? -9.289 -4.215 21.938 1 96.94 207 GLU A O 1
ATOM 1608 N N . VAL A 1 208 ? -8.844 -2.119 21.25 1 96.12 208 VAL A N 1
ATOM 1609 C CA . VAL A 1 208 ? -8.727 -2.506 19.844 1 96.12 208 VAL A CA 1
ATOM 1610 C C . VAL A 1 208 ? -7.566 -3.49 19.688 1 96.12 208 VAL A C 1
ATOM 1612 O O . VAL A 1 208 ? -7.719 -4.527 19.031 1 96.12 208 VAL A O 1
ATOM 1615 N N . HIS A 1 209 ? -6.445 -3.26 20.297 1 92.81 209 HIS A N 1
ATOM 1616 C CA . HIS A 1 209 ? -5.293 -4.148 20.172 1 92.81 209 HIS A CA 1
ATOM 1617 C C . HIS A 1 209 ? -5.562 -5.496 20.844 1 92.81 209 HIS A C 1
ATOM 1619 O O . HIS A 1 209 ? -5.152 -6.539 20.328 1 92.81 209 HIS A O 1
ATOM 1625 N N . ARG A 1 210 ? -6.293 -5.473 21.906 1 91.44 210 ARG A N 1
ATOM 1626 C CA . ARG A 1 210 ? -6.555 -6.695 22.656 1 91.44 210 ARG A CA 1
ATOM 1627 C C . ARG A 1 210 ? -7.59 -7.562 21.953 1 91.44 210 ARG A C 1
ATOM 1629 O O . ARG A 1 210 ? -7.492 -8.789 21.969 1 91.44 210 ARG A O 1
ATOM 1636 N N . HIS A 1 211 ? -8.602 -6.895 21.266 1 91.31 211 HIS A N 1
ATOM 1637 C CA . HIS A 1 211 ? -9.742 -7.648 20.766 1 91.31 211 HIS A CA 1
ATOM 1638 C C . HIS A 1 211 ? -9.906 -7.445 19.25 1 91.31 211 HIS A C 1
ATOM 1640 O O . HIS A 1 211 ? -11.023 -7.488 18.734 1 91.31 211 HIS A O 1
ATOM 1646 N N . TRP A 1 212 ? -8.82 -7.203 18.625 1 90.94 212 TRP A N 1
ATOM 1647 C CA . TRP A 1 212 ? -8.906 -7.047 17.172 1 90.94 212 TRP A CA 1
ATOM 1648 C C . TRP A 1 212 ? -9.391 -8.328 16.516 1 90.94 212 TRP A C 1
ATOM 1650 O O . TRP A 1 212 ? -8.914 -9.422 16.828 1 90.94 212 TRP A O 1
ATOM 1660 N N . PRO A 1 213 ? -10.391 -8.164 15.633 1 83.06 213 PRO A N 1
ATOM 1661 C CA . PRO A 1 213 ? -10.836 -9.391 14.969 1 83.06 213 PRO A CA 1
ATOM 1662 C C . PRO A 1 213 ? -9.734 -10.047 14.141 1 83.06 213 PRO A C 1
ATOM 1664 O O . PRO A 1 213 ? -9.031 -9.375 13.383 1 83.06 213 PRO A O 1
ATOM 1667 N N . VAL A 1 214 ? -9.375 -11.258 14.477 1 72.31 214 VAL A N 1
ATOM 1668 C CA . VAL A 1 214 ? -8.336 -11.977 13.742 1 72.31 214 VAL A CA 1
ATOM 1669 C C . VAL A 1 214 ? -8.961 -12.773 12.609 1 72.31 214 VAL A C 1
ATOM 1671 O O . VAL A 1 214 ? -9.984 -13.438 12.797 1 72.31 214 VAL A O 1
ATOM 1674 N N . PRO A 1 215 ? -8.352 -12.57 11.453 1 65.31 215 PRO A N 1
ATOM 1675 C CA . PRO A 1 215 ? -8.867 -13.328 10.312 1 65.31 215 PRO A CA 1
ATOM 1676 C C . PRO A 1 215 ? -8.844 -14.836 10.547 1 65.31 215 PRO A C 1
ATOM 1678 O O . PRO A 1 215 ? -7.848 -15.375 11.047 1 65.31 215 PRO A O 1
ATOM 1681 N N . GLN A 1 216 ? -10.023 -15.484 10.602 1 63.38 216 GLN A N 1
ATOM 1682 C CA . GLN A 1 216 ? -10.031 -16.938 10.688 1 63.38 216 GLN A CA 1
ATOM 1683 C C . GLN A 1 216 ? -10.148 -17.578 9.305 1 63.38 216 GLN A C 1
ATOM 1685 O O . GLN A 1 216 ? -10.852 -17.062 8.438 1 63.38 216 GLN A O 1
ATOM 1690 N N . GLN A 1 217 ? -9.188 -18.531 9.055 1 59.81 217 GLN A N 1
ATOM 1691 C CA . GLN A 1 217 ? -9.289 -19.281 7.805 1 59.81 217 GLN A CA 1
ATOM 1692 C C . GLN A 1 217 ? -10.602 -20.062 7.727 1 59.81 217 GLN A C 1
ATOM 1694 O O . GLN A 1 217 ? -11.094 -20.547 8.742 1 59.81 217 GLN A O 1
ATOM 1699 N N . PRO A 1 218 ? -11.219 -19.938 6.484 1 51.91 218 PRO A N 1
ATOM 1700 C CA . PRO A 1 218 ? -12.367 -20.844 6.34 1 51.91 218 PRO A CA 1
ATOM 1701 C C . PRO A 1 218 ? -12.039 -22.297 6.664 1 51.91 218 PRO A C 1
ATOM 1703 O O . PRO A 1 218 ? -10.953 -22.766 6.312 1 51.91 218 PRO A O 1
ATOM 1706 N N . GLU A 1 219 ? -12.57 -22.75 7.672 1 50.22 219 GLU A N 1
ATOM 1707 C CA . GLU A 1 219 ? -12.391 -24.172 7.918 1 50.22 219 GLU A CA 1
ATOM 1708 C C . GLU A 1 219 ? -12.594 -24.984 6.641 1 50.22 219 GLU A C 1
ATOM 1710 O O . GLU A 1 219 ? -13.414 -24.625 5.797 1 50.22 219 GLU A O 1
ATOM 1715 N N . GLN A 1 220 ? -11.648 -25.828 6.195 1 45.91 220 GLN A N 1
ATOM 1716 C CA . GLN A 1 220 ? -11.727 -26.703 5.035 1 45.91 220 GLN A CA 1
ATOM 1717 C C . GLN A 1 220 ? -13.148 -27.203 4.82 1 45.91 220 GLN A C 1
ATOM 1719 O O . GLN A 1 220 ? -13.609 -27.312 3.68 1 45.91 220 GLN A O 1
ATOM 1724 N N . ASP A 1 221 ? -13.844 -27.562 5.727 1 43.69 221 ASP A N 1
ATOM 1725 C CA . ASP A 1 221 ? -15.164 -28.188 5.633 1 43.69 221 ASP A CA 1
ATOM 1726 C C . ASP A 1 221 ? -16.219 -27.172 5.227 1 43.69 221 ASP A C 1
ATOM 1728 O O . ASP A 1 221 ? -17.203 -27.516 4.574 1 43.69 221 ASP A O 1
ATOM 1732 N N . GLU A 1 222 ? -16.141 -25.969 5.453 1 42.78 222 GLU A N 1
ATOM 1733 C CA . GLU A 1 222 ? -17.141 -24.938 5.184 1 42.78 222 GLU A CA 1
ATOM 1734 C C . GLU A 1 222 ? -16.984 -24.359 3.777 1 42.78 222 GLU A C 1
ATOM 1736 O O . GLU A 1 222 ? -17.906 -23.766 3.238 1 42.78 222 GLU A O 1
ATOM 1741 N N . LEU A 1 223 ? -16 -24.359 3.098 1 39.44 223 LEU A N 1
ATOM 1742 C CA . LEU A 1 223 ? -15.805 -23.922 1.722 1 39.44 223 LEU A CA 1
ATOM 1743 C C . LEU A 1 223 ? -16.672 -24.734 0.761 1 39.44 223 LEU A C 1
ATOM 1745 O O . LEU A 1 223 ? -17.094 -24.219 -0.28 1 39.44 223 LEU A O 1
ATOM 1749 N N . VAL A 1 224 ? -17.172 -25.891 1.005 1 35.88 224 VAL A N 1
ATOM 1750 C CA . VAL A 1 224 ? -18.062 -26.734 0.211 1 35.88 224 VAL A CA 1
ATOM 1751 C C . VAL A 1 224 ? -19.484 -26.219 0.297 1 35.88 224 VAL A C 1
ATOM 1753 O O . VAL A 1 224 ? -20.234 -26.281 -0.68 1 35.88 224 VAL A O 1
ATOM 1756 N N . GLY A 1 225 ? -19.953 -25.562 1.353 1 34.09 225 GLY A N 1
ATOM 1757 C CA . GLY A 1 225 ? -21.344 -25.172 1.525 1 34.09 225 GLY A CA 1
ATOM 1758 C C . GLY A 1 225 ? -21.672 -23.844 0.88 1 34.09 225 GLY A C 1
ATOM 1759 O O . GLY A 1 225 ? -22.844 -23.5 0.728 1 34.09 225 GLY A O 1
ATOM 1760 N N . ILE A 1 226 ? -20.875 -22.906 0.758 1 35.12 226 ILE A N 1
ATOM 1761 C CA . ILE A 1 226 ? -21.219 -21.578 0.253 1 35.12 226 ILE A CA 1
ATOM 1762 C C . ILE A 1 226 ? -21.391 -21.641 -1.263 1 35.12 226 ILE A C 1
ATOM 1764 O O . ILE A 1 226 ? -21.812 -20.656 -1.881 1 35.12 226 ILE A O 1
ATOM 1768 N N . GLU A 1 227 ? -21.219 -22.594 -2.029 1 32 227 GLU A N 1
ATOM 1769 C CA . GLU A 1 227 ? -21.484 -22.703 -3.461 1 32 227 GLU A CA 1
ATOM 1770 C C . GLU A 1 227 ? -22.969 -22.484 -3.762 1 32 227 GLU A C 1
ATOM 1772 O O . GLU A 1 227 ? -23.328 -21.875 -4.773 1 32 227 GLU A O 1
ATOM 1777 N N . GLN A 1 228 ? -23.938 -22.953 -3.016 1 30.03 228 GLN A N 1
ATOM 1778 C CA . GLN A 1 228 ? -25.297 -23.078 -3.494 1 30.03 228 GLN A CA 1
ATOM 1779 C C . GLN A 1 228 ? -26.016 -21.734 -3.467 1 30.03 228 GLN A C 1
ATOM 1781 O O . GLN A 1 228 ? -26.781 -21.406 -4.375 1 30.03 228 GLN A O 1
ATOM 1786 N N . ASP A 1 229 ? -26.016 -21 -2.395 1 30.16 229 ASP A N 1
ATOM 1787 C CA . ASP A 1 229 ? -27.062 -19.969 -2.27 1 30.16 229 ASP A CA 1
ATOM 1788 C C . ASP A 1 229 ? -26.625 -18.672 -2.936 1 30.16 229 ASP A C 1
ATOM 1790 O O . ASP A 1 229 ? -27.453 -17.906 -3.428 1 30.16 229 ASP A O 1
ATOM 1794 N N . ALA A 1 230 ? -25.391 -18.172 -2.893 1 30.03 230 ALA A N 1
ATOM 1795 C CA . ALA A 1 230 ? -25.109 -16.797 -3.312 1 30.03 230 ALA A CA 1
ATOM 1796 C C . ALA A 1 230 ? -24.938 -16.719 -4.828 1 30.03 230 ALA A C 1
ATOM 1798 O O . ALA A 1 230 ? -24.828 -15.617 -5.383 1 30.03 230 ALA A O 1
ATOM 1799 N N . VAL A 1 231 ? -24.75 -17.766 -5.566 1 27.08 231 VAL A N 1
ATOM 1800 C CA . VAL A 1 231 ? -24.641 -17.656 -7.02 1 27.08 231 VAL A CA 1
ATOM 1801 C C . VAL A 1 231 ? -26 -17.297 -7.613 1 27.08 231 VAL A C 1
ATOM 1803 O O . VAL A 1 231 ? -26.094 -16.953 -8.789 1 27.08 231 VAL A O 1
ATOM 1806 N N . ALA A 1 232 ? -27.109 -17.625 -6.922 1 29.47 232 ALA A N 1
ATOM 1807 C CA . ALA A 1 232 ? -28.406 -17.531 -7.582 1 29.47 232 ALA A CA 1
ATOM 1808 C C . ALA A 1 232 ? -28.797 -16.078 -7.828 1 29.47 232 ALA A C 1
ATOM 1810 O O . ALA A 1 232 ? -29.531 -15.773 -8.766 1 29.47 232 ALA A O 1
ATOM 1811 N N . ARG A 1 233 ? -28.578 -15.18 -6.84 1 27.7 233 ARG A N 1
ATOM 1812 C CA . ARG A 1 233 ? -29.266 -13.906 -6.953 1 27.7 233 ARG A CA 1
ATOM 1813 C C . ARG A 1 233 ? -28.547 -12.977 -7.926 1 27.7 233 ARG A C 1
ATOM 1815 O O . ARG A 1 233 ? -29.062 -11.898 -8.25 1 27.7 233 ARG A O 1
ATOM 1822 N N . ILE A 1 234 ? -27.219 -13.156 -8.102 1 25.47 234 ILE A N 1
ATOM 1823 C CA . ILE A 1 234 ? -26.656 -12.008 -8.812 1 25.47 234 ILE A CA 1
ATOM 1824 C C . ILE A 1 234 ? -26.953 -12.141 -10.305 1 25.47 234 ILE A C 1
ATOM 1826 O O . ILE A 1 234 ? -27.312 -11.156 -10.961 1 25.47 234 ILE A O 1
ATOM 1830 N N . LEU A 1 235 ? -26.469 -13.125 -11.023 1 26.73 235 LEU A N 1
ATOM 1831 C CA . LEU A 1 235 ? -26.453 -12.93 -12.469 1 26.73 235 LEU A CA 1
ATOM 1832 C C . LEU A 1 235 ? -27.812 -13.25 -13.07 1 26.73 235 LEU A C 1
ATOM 1834 O O . LEU A 1 235 ? -28.312 -14.367 -12.922 1 26.73 235 LEU A O 1
ATOM 1838 N N . PRO A 1 236 ? -28.766 -12.336 -13.148 1 25.81 236 PRO A N 1
ATOM 1839 C CA . PRO A 1 236 ? -29.766 -12.672 -14.164 1 25.81 236 PRO A CA 1
ATOM 1840 C C . PRO A 1 236 ? -29.141 -13.125 -15.477 1 25.81 236 PRO A C 1
ATOM 1842 O O . PRO A 1 236 ? -28.297 -12.414 -16.047 1 25.81 236 PRO A O 1
ATOM 1845 N N . VAL A 1 237 ? -28.75 -14.305 -15.586 1 24.33 237 VAL A N 1
ATOM 1846 C CA . VAL A 1 237 ? -28.344 -14.914 -16.844 1 24.33 237 VAL A CA 1
ATOM 1847 C C . VAL A 1 237 ? -29.344 -14.562 -17.938 1 24.33 237 VAL A C 1
ATOM 1849 O O . VAL A 1 237 ? -30.469 -15.062 -17.938 1 24.33 237 VAL A O 1
ATOM 1852 N N . GLN A 1 238 ? -29.453 -13.281 -18.328 1 25.89 238 GLN A N 1
ATOM 1853 C CA . GLN A 1 238 ? -30.25 -13.188 -19.547 1 25.89 238 GLN A CA 1
ATOM 1854 C C . GLN A 1 238 ? -29.797 -14.227 -20.578 1 25.89 238 GLN A C 1
ATOM 1856 O O . GLN A 1 238 ? -28.625 -14.586 -20.641 1 25.89 238 GLN A O 1
ATOM 1861 N N . GLU A 1 239 ? -30.641 -14.969 -21.188 1 25.7 239 GLU A N 1
ATOM 1862 C CA . GLU A 1 239 ? -30.672 -15.938 -22.281 1 25.7 239 GLU A CA 1
ATOM 1863 C C . GLU A 1 239 ? -29.797 -15.469 -23.453 1 25.7 239 GLU A C 1
ATOM 1865 O O . GLU A 1 239 ? -30.172 -14.539 -24.172 1 25.7 239 GLU A O 1
ATOM 1870 N N . ALA A 1 240 ? -28.594 -15.172 -23.328 1 24.25 240 ALA A N 1
ATOM 1871 C CA . ALA A 1 240 ? -27.828 -14.945 -24.562 1 24.25 240 ALA A CA 1
ATOM 1872 C C . ALA A 1 240 ? -28.078 -16.062 -25.578 1 24.25 240 ALA A C 1
ATOM 1874 O O . ALA A 1 240 ? -27.906 -17.234 -25.266 1 24.25 240 ALA A O 1
ATOM 1875 N N . ALA A 1 241 ? -28.766 -15.852 -26.578 1 25.86 241 ALA A N 1
ATOM 1876 C CA . ALA A 1 241 ? -28.984 -16.578 -27.828 1 25.86 241 ALA A CA 1
ATOM 1877 C C . ALA A 1 241 ? -27.672 -17.141 -28.375 1 25.86 241 ALA A C 1
ATOM 1879 O O . ALA A 1 241 ? -26.594 -16.641 -28.047 1 25.86 241 ALA A O 1
ATOM 1880 N N . GLN A 1 242 ? -27.609 -18.031 -29.469 1 22.86 242 GLN A N 1
ATOM 1881 C CA . GLN A 1 242 ? -26.844 -18.969 -30.297 1 22.86 242 GLN A CA 1
ATOM 1882 C C . GLN A 1 242 ? -25.641 -18.266 -30.938 1 22.86 242 GLN A C 1
ATOM 1884 O O . GLN A 1 242 ? -25.172 -18.688 -32 1 22.86 242 GLN A O 1
ATOM 1889 N N . ALA A 1 243 ? -25.312 -17.078 -30.734 1 26.69 243 ALA A N 1
ATOM 1890 C CA . ALA A 1 243 ? -24.422 -16.562 -31.766 1 26.69 243 ALA A CA 1
ATOM 1891 C C . ALA A 1 243 ? -23.109 -17.344 -31.781 1 26.69 243 ALA A C 1
ATOM 1893 O O . ALA A 1 243 ? -22.656 -17.844 -30.75 1 26.69 243 ALA A O 1
ATOM 1894 N N . GLY A 1 244 ? -22.375 -17.5 -32.938 1 22.42 244 GLY A N 1
ATOM 1895 C CA . GLY A 1 244 ? -21.344 -18.328 -33.562 1 22.42 244 GLY A CA 1
ATOM 1896 C C . GLY A 1 244 ? -20.016 -18.297 -32.812 1 22.42 244 GLY A C 1
ATOM 1897 O O . GLY A 1 244 ? -19.75 -17.359 -32.062 1 22.42 244 GLY A O 1
ATOM 1898 N N . LYS A 1 245 ? -19.359 -19.438 -32.594 1 26.19 245 LYS A N 1
ATOM 1899 C CA . LYS A 1 245 ? -18.094 -19.984 -32.125 1 26.19 245 LYS A CA 1
ATOM 1900 C C . LYS A 1 245 ? -16.906 -19.188 -32.656 1 26.19 245 LYS A C 1
ATOM 1902 O O . LYS A 1 245 ? -16.172 -19.688 -33.531 1 26.19 245 LYS A O 1
ATOM 1907 N N . ASP A 1 246 ? -17.031 -17.938 -33.031 1 22.36 246 ASP A N 1
ATOM 1908 C CA . ASP A 1 246 ? -15.836 -17.469 -33.719 1 22.36 246 ASP A CA 1
ATOM 1909 C C . ASP A 1 246 ? -14.609 -17.531 -32.812 1 22.36 246 ASP A C 1
ATOM 1911 O O . ASP A 1 246 ? -14.641 -17.031 -31.688 1 22.36 246 ASP A O 1
ATOM 1915 N N . ARG A 1 247 ? -13.734 -18.484 -32.938 1 22.47 247 ARG A N 1
ATOM 1916 C CA . ARG A 1 247 ? -12.414 -18.875 -32.469 1 22.47 247 ARG A CA 1
ATOM 1917 C C . ARG A 1 247 ? -11.477 -17.672 -32.406 1 22.47 247 ARG A C 1
ATOM 1919 O O . ARG A 1 247 ? -11.367 -16.922 -33.406 1 22.47 247 ARG A O 1
ATOM 1926 N N . PHE A 1 248 ? -11.359 -17.078 -31.391 1 20.58 248 PHE A N 1
ATOM 1927 C CA . PHE A 1 248 ? -10.336 -16.062 -31.172 1 20.58 248 PHE A CA 1
ATOM 1928 C C . PHE A 1 248 ? -8.984 -16.531 -31.688 1 20.58 248 PHE A C 1
ATOM 1930 O O . PHE A 1 248 ? -8.312 -17.344 -31.047 1 20.58 248 PHE A O 1
ATOM 1937 N N . ARG A 1 249 ? -8.844 -16.781 -33.062 1 20.95 249 ARG A N 1
ATOM 1938 C CA . ARG A 1 249 ? -7.555 -16.953 -33.75 1 20.95 249 ARG A CA 1
ATOM 1939 C C . ARG A 1 249 ? -6.625 -15.789 -33.438 1 20.95 249 ARG A C 1
ATOM 1941 O O . ARG A 1 249 ? -6.938 -14.641 -33.781 1 20.95 249 ARG A O 1
ATOM 1948 N N . ILE A 1 250 ? -5.918 -15.883 -32.438 1 18.7 250 ILE A N 1
ATOM 1949 C CA . ILE A 1 250 ? -4.727 -15.039 -32.375 1 18.7 250 ILE A CA 1
ATOM 1950 C C . ILE A 1 250 ? -3.867 -15.258 -33.625 1 18.7 250 ILE A C 1
ATOM 1952 O O . ILE A 1 250 ? -3.379 -16.359 -33.875 1 18.7 250 ILE A O 1
ATOM 1956 N N . GLN A 1 251 ? -4.246 -14.711 -34.812 1 18.81 251 GLN A N 1
ATOM 1957 C CA . GLN A 1 251 ? -3.381 -14.703 -35.969 1 18.81 251 GLN A CA 1
ATOM 1958 C C . GLN A 1 251 ? -1.959 -14.289 -35.625 1 18.81 251 GLN A C 1
ATOM 1960 O O . GLN A 1 251 ? -1.754 -13.242 -35 1 18.81 251 GLN A O 1
ATOM 1965 N N . TRP A 1 252 ? -0.984 -15.297 -35.469 1 18.75 252 TRP A N 1
ATOM 1966 C CA . TRP A 1 252 ? 0.452 -15.141 -35.656 1 18.75 252 TRP A CA 1
ATOM 1967 C C . TRP A 1 252 ? 0.745 -14.5 -37.031 1 18.75 252 TRP A C 1
ATOM 1969 O O . TRP A 1 252 ? 0.029 -14.734 -38 1 18.75 252 TRP A O 1
ATOM 1979 N N . MET B 1 1 ? 71.125 18.125 40.469 1 36.44 1 MET B N 1
ATOM 1980 C CA . MET B 1 1 ? 70.25 18.797 39.531 1 36.44 1 MET B CA 1
ATOM 1981 C C . MET B 1 1 ? 69.812 17.844 38.438 1 36.44 1 MET B C 1
ATOM 1983 O O . MET B 1 1 ? 70.5 17.641 37.469 1 36.44 1 MET B O 1
ATOM 1987 N N . VAL B 1 2 ? 69.188 16.672 38.844 1 47.44 2 VAL B N 1
ATOM 1988 C CA . VAL B 1 2 ? 68.688 15.617 37.969 1 47.44 2 VAL B CA 1
ATOM 1989 C C . VAL B 1 2 ? 67.5 16.141 37.188 1 47.44 2 VAL B C 1
ATOM 1991 O O . VAL B 1 2 ? 66.5 16.578 37.781 1 47.44 2 VAL B O 1
ATOM 1994 N N . GLY B 1 3 ? 67.688 16.703 36.031 1 40.75 3 GLY B N 1
ATOM 1995 C CA . GLY B 1 3 ? 66.75 17.234 35.062 1 40.75 3 GLY B CA 1
ATOM 1996 C C . GLY B 1 3 ? 65.75 16.188 34.594 1 40.75 3 GLY B C 1
ATOM 1997 O O . GLY B 1 3 ? 66.125 15.156 34.031 1 40.75 3 GLY B O 1
ATOM 1998 N N . MET B 1 4 ? 64.625 16.062 35.281 1 48.41 4 MET B N 1
ATOM 1999 C CA . MET B 1 4 ? 63.5 15.234 34.812 1 48.41 4 MET B CA 1
ATOM 2000 C C . MET B 1 4 ? 63 15.703 33.469 1 48.41 4 MET B C 1
ATOM 2002 O O . MET B 1 4 ? 62.531 16.844 33.312 1 48.41 4 MET B O 1
ATOM 2006 N N . THR B 1 5 ? 63.531 15.203 32.375 1 50.31 5 THR B N 1
ATOM 2007 C CA . THR B 1 5 ? 63.031 15.453 31.031 1 50.31 5 THR B CA 1
ATOM 2008 C C . THR B 1 5 ? 61.594 14.914 30.891 1 50.31 5 THR B C 1
ATOM 2010 O O . THR B 1 5 ? 61.375 13.727 31.094 1 50.31 5 THR B O 1
ATOM 2013 N N . ARG B 1 6 ? 60.594 15.766 31.078 1 53.88 6 ARG B N 1
ATOM 2014 C CA . ARG B 1 6 ? 59.219 15.469 30.797 1 53.88 6 ARG B CA 1
ATOM 2015 C C . ARG B 1 6 ? 59.031 15.078 29.328 1 53.88 6 ARG B C 1
ATOM 2017 O O . ARG B 1 6 ? 59.312 15.859 28.438 1 53.88 6 ARG B O 1
ATOM 2024 N N . TRP B 1 7 ? 58.969 13.781 29.031 1 50.47 7 TRP B N 1
ATOM 2025 C CA . TRP B 1 7 ? 58.625 13.273 27.703 1 50.47 7 TRP B CA 1
ATOM 2026 C C . TRP B 1 7 ? 57.188 13.617 27.359 1 50.47 7 TRP B C 1
ATOM 2028 O O . TRP B 1 7 ? 56.25 13.219 28.062 1 50.47 7 TRP B O 1
ATOM 2038 N N . ILE B 1 8 ? 56.969 14.75 26.766 1 55.31 8 ILE B N 1
ATOM 2039 C CA . ILE B 1 8 ? 55.656 15.023 26.188 1 55.31 8 ILE B CA 1
ATOM 2040 C C . ILE B 1 8 ? 55.344 14.016 25.078 1 55.31 8 ILE B C 1
ATOM 2042 O O . ILE B 1 8 ? 56.062 13.969 24.078 1 55.31 8 ILE B O 1
ATOM 2046 N N . VAL B 1 9 ? 54.625 12.945 25.344 1 57.41 9 VAL B N 1
ATOM 2047 C CA . VAL B 1 9 ? 54.125 12.062 24.297 1 57.41 9 VAL B CA 1
ATOM 2048 C C . VAL B 1 9 ? 53.094 12.789 23.453 1 57.41 9 VAL B C 1
ATOM 2050 O O . VAL B 1 9 ? 52.062 13.258 23.984 1 57.41 9 VAL B O 1
ATOM 2053 N N . PRO B 1 10 ? 53.469 13.102 22.219 1 56.69 10 PRO B N 1
ATOM 2054 C CA . PRO B 1 10 ? 52.406 13.672 21.391 1 56.69 10 PRO B CA 1
ATOM 2055 C C . PRO B 1 10 ? 51.219 12.711 21.172 1 56.69 10 PRO B C 1
ATOM 2057 O O . PRO B 1 10 ? 51.438 11.523 20.906 1 56.69 10 PRO B O 1
ATOM 2060 N N . VAL B 1 11 ? 50.062 13.008 21.766 1 56.94 11 VAL B N 1
ATOM 2061 C CA . VAL B 1 11 ? 48.844 12.273 21.438 1 56.94 11 VAL B CA 1
ATOM 2062 C C . VAL B 1 11 ? 48.5 12.484 19.953 1 56.94 11 VAL B C 1
ATOM 2064 O O . VAL B 1 11 ? 48.25 13.609 19.531 1 56.94 11 VAL B O 1
ATOM 2067 N N . LEU B 1 12 ? 48.906 11.578 19.109 1 52.62 12 LEU B N 1
ATOM 2068 C CA . LEU B 1 12 ? 48.406 11.609 17.734 1 52.62 12 LEU B CA 1
ATOM 2069 C C . LEU B 1 12 ? 46.875 11.461 17.719 1 52.62 12 LEU B C 1
ATOM 2071 O O . LEU B 1 12 ? 46.344 10.422 18.109 1 52.62 12 LEU B O 1
ATOM 2075 N N . ALA B 1 13 ? 46.219 12.594 17.578 1 50.91 13 ALA B N 1
ATOM 2076 C CA . ALA B 1 13 ? 44.812 12.508 17.266 1 50.91 13 ALA B CA 1
ATOM 2077 C C . ALA B 1 13 ? 44.562 11.734 15.969 1 50.91 13 ALA B C 1
ATOM 2079 O O . ALA B 1 13 ? 45.031 12.141 14.898 1 50.91 13 ALA B O 1
ATOM 2080 N N . THR B 1 14 ? 44.344 10.469 16.062 1 49 14 THR B N 1
ATOM 2081 C CA . THR B 1 14 ? 43.906 9.742 14.875 1 49 14 THR B CA 1
ATOM 2082 C C . THR B 1 14 ? 42.656 10.391 14.273 1 49 14 THR B C 1
ATOM 2084 O O . THR B 1 14 ? 41.625 10.492 14.945 1 49 14 THR B O 1
ATOM 2087 N N . LEU B 1 15 ? 42.844 11.234 13.32 1 47.75 15 LEU B N 1
ATOM 2088 C CA . LEU B 1 15 ? 41.688 11.648 12.531 1 47.75 15 LEU B CA 1
ATOM 2089 C C . LEU B 1 15 ? 40.969 10.445 11.969 1 47.75 15 LEU B C 1
ATOM 2091 O O . LEU B 1 15 ? 41.469 9.734 11.109 1 47.75 15 LEU B O 1
ATOM 2095 N N . VAL B 1 16 ? 40.125 9.898 12.727 1 47.09 16 VAL B N 1
ATOM 2096 C CA . VAL B 1 16 ? 39.25 8.945 12.078 1 47.09 16 VAL B CA 1
ATOM 2097 C C . VAL B 1 16 ? 38.5 9.617 10.914 1 47.09 16 VAL B C 1
ATOM 2099 O O . VAL B 1 16 ? 37.781 10.594 11.109 1 47.09 16 VAL B O 1
ATOM 2102 N N . PRO B 1 17 ? 38.938 9.438 9.711 1 44.62 17 PRO B N 1
ATOM 2103 C CA . PRO B 1 17 ? 38.125 10.016 8.656 1 44.62 17 PRO B CA 1
ATOM 2104 C C . PRO B 1 17 ? 36.625 9.727 8.844 1 44.62 17 PRO B C 1
ATOM 2106 O O . PRO B 1 17 ? 36.25 8.648 9.312 1 44.62 17 PRO B O 1
ATOM 2109 N N . ALA B 1 18 ? 35.875 10.742 9.047 1 45.69 18 ALA B N 1
ATOM 2110 C CA . ALA B 1 18 ? 34.438 10.539 8.992 1 45.69 18 ALA B CA 1
ATOM 2111 C C . ALA B 1 18 ? 34.062 9.68 7.793 1 45.69 18 ALA B C 1
ATOM 2113 O O . ALA B 1 18 ? 34.344 10.039 6.648 1 45.69 18 ALA B O 1
ATOM 2114 N N . LEU B 1 19 ? 34.094 8.422 7.863 1 43.25 19 LEU B N 1
ATOM 2115 C CA . LEU B 1 19 ? 33.531 7.629 6.785 1 43.25 19 LEU B CA 1
ATOM 2116 C C . LEU B 1 19 ? 32.219 8.25 6.289 1 43.25 19 LEU B C 1
ATOM 2118 O O . LEU B 1 19 ? 31.219 8.266 7.012 1 43.25 19 LEU B O 1
ATOM 2122 N N . VAL B 1 20 ? 32.312 9.367 5.68 1 48.56 20 VAL B N 1
ATOM 2123 C CA . VAL B 1 20 ? 31.125 9.852 5 1 48.56 20 VAL B CA 1
ATOM 2124 C C . VAL B 1 20 ? 30.422 8.695 4.289 1 48.56 20 VAL B C 1
ATOM 2126 O O . VAL B 1 20 ? 31 8.055 3.412 1 48.56 20 VAL B O 1
ATOM 2129 N N . SER B 1 21 ? 29.625 8.062 4.992 1 58.66 21 SER B N 1
ATOM 2130 C CA . SER B 1 21 ? 28.906 6.969 4.348 1 58.66 21 SER B CA 1
ATOM 2131 C C . SER B 1 21 ? 28.406 7.375 2.965 1 58.66 21 SER B C 1
ATOM 2133 O O . SER B 1 21 ? 27.703 8.383 2.824 1 58.66 21 SER B O 1
ATOM 2135 N N . ALA B 1 22 ? 29.016 6.98 1.854 1 75.44 22 ALA B N 1
ATOM 2136 C CA . ALA B 1 22 ? 28.734 7.238 0.444 1 75.44 22 ALA B CA 1
ATOM 2137 C C . ALA B 1 22 ? 27.281 6.949 0.117 1 75.44 22 ALA B C 1
ATOM 2139 O O . ALA B 1 22 ? 26.656 6.066 0.719 1 75.44 22 ALA B O 1
ATOM 2140 N N . ARG B 1 23 ? 26.688 7.867 -0.62 1 87.44 23 ARG B N 1
ATOM 2141 C CA . ARG B 1 23 ? 25.328 7.703 -1.147 1 87.44 23 ARG B CA 1
ATOM 2142 C C . ARG B 1 23 ? 25.188 6.375 -1.882 1 87.44 23 ARG B C 1
ATOM 2144 O O . ARG B 1 23 ? 26.109 5.941 -2.578 1 87.44 23 ARG B O 1
ATOM 2151 N N . GLU B 1 24 ? 24.125 5.734 -1.643 1 94.19 24 GLU B N 1
ATOM 2152 C CA . GLU B 1 24 ? 23.812 4.477 -2.318 1 94.19 24 GLU B CA 1
ATOM 2153 C C . GLU B 1 24 ? 23.906 4.629 -3.834 1 94.19 24 GLU B C 1
ATOM 2155 O O . GLU B 1 24 ? 23.328 5.555 -4.406 1 94.19 24 GLU B O 1
ATOM 2160 N N . THR B 1 25 ? 24.594 3.734 -4.465 1 96.12 25 THR B N 1
ATOM 2161 C CA . THR B 1 25 ? 24.719 3.752 -5.918 1 96.12 25 THR B CA 1
ATOM 2162 C C . THR B 1 25 ? 23.531 3.066 -6.574 1 96.12 25 THR B C 1
ATOM 2164 O O . THR B 1 25 ? 22.781 2.344 -5.91 1 96.12 25 THR B O 1
ATOM 2167 N N . LEU B 1 26 ? 23.375 3.301 -7.867 1 97.88 26 LEU B N 1
ATOM 2168 C CA . LEU B 1 26 ? 22.328 2.648 -8.641 1 97.88 26 LEU B CA 1
ATOM 2169 C C . LEU B 1 26 ? 22.469 1.132 -8.594 1 97.88 26 LEU B C 1
ATOM 2171 O O . LEU B 1 26 ? 21.484 0.41 -8.461 1 97.88 26 LEU B O 1
ATOM 2175 N N . ASP B 1 27 ? 23.719 0.666 -8.641 1 98.31 27 ASP B N 1
ATOM 2176 C CA . ASP B 1 27 ? 23.969 -0.771 -8.594 1 98.31 27 ASP B CA 1
ATOM 2177 C C . ASP B 1 27 ? 23.562 -1.357 -7.246 1 98.31 27 ASP B C 1
ATOM 2179 O O . ASP B 1 27 ? 22.922 -2.406 -7.188 1 98.31 27 ASP B O 1
ATOM 2183 N N . GLU B 1 28 ? 23.906 -0.688 -6.238 1 97.31 28 GLU B N 1
ATOM 2184 C CA . GLU B 1 28 ? 23.516 -1.124 -4.898 1 97.31 28 GLU B CA 1
ATOM 2185 C C . GLU B 1 28 ? 22 -1.111 -4.73 1 97.31 28 GLU B C 1
ATOM 2187 O O . GLU B 1 28 ? 21.422 -2.045 -4.168 1 97.31 28 GLU B O 1
ATOM 2192 N N . ALA B 1 29 ? 21.438 -0.068 -5.258 1 98.06 29 ALA B N 1
ATOM 2193 C CA . ALA B 1 29 ? 20 0.1 -5.141 1 98.06 29 ALA B CA 1
ATOM 2194 C C . ALA B 1 29 ? 19.25 -1.051 -5.816 1 98.06 29 ALA B C 1
ATOM 2196 O O . ALA B 1 29 ? 18.266 -1.561 -5.277 1 98.06 29 ALA B O 1
ATOM 2197 N N . ALA B 1 30 ? 19.719 -1.431 -6.938 1 98.81 30 ALA B N 1
ATOM 2198 C CA . ALA B 1 30 ? 19.078 -2.512 -7.676 1 98.81 30 ALA B CA 1
ATOM 2199 C C . ALA B 1 30 ? 19.141 -3.82 -6.895 1 98.81 30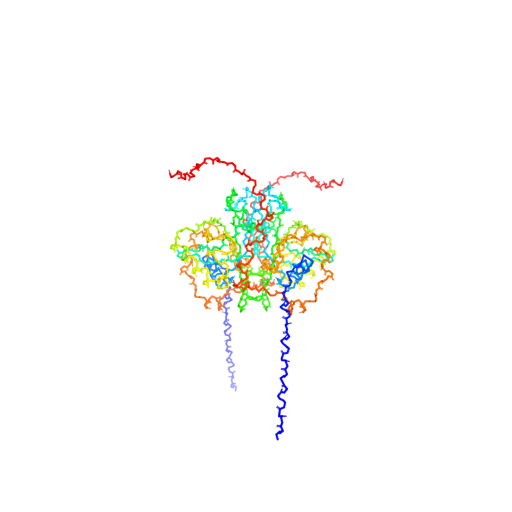 ALA B C 1
ATOM 2201 O O . ALA B 1 30 ? 18.156 -4.578 -6.871 1 98.81 30 ALA B O 1
ATOM 2202 N N . VAL B 1 31 ? 20.219 -4.078 -6.266 1 98.75 31 VAL B N 1
ATOM 2203 C CA . VAL B 1 31 ? 20.344 -5.281 -5.453 1 98.75 31 VAL B CA 1
ATOM 2204 C C . VAL B 1 31 ? 19.406 -5.199 -4.25 1 98.75 31 VAL B C 1
ATOM 2206 O O . VAL B 1 31 ? 18.719 -6.168 -3.922 1 98.75 31 VAL B O 1
ATOM 2209 N N . HIS B 1 32 ? 19.359 -4.027 -3.637 1 98.12 32 HIS B N 1
ATOM 2210 C CA . HIS B 1 32 ? 18.484 -3.832 -2.492 1 98.12 32 HIS B CA 1
ATOM 2211 C C . HIS B 1 32 ? 17.016 -4.039 -2.881 1 98.12 32 HIS B C 1
ATOM 2213 O O . HIS B 1 32 ? 16.234 -4.574 -2.096 1 98.12 32 HIS B O 1
ATOM 2219 N N . VAL B 1 33 ? 16.641 -3.646 -4.078 1 98.69 33 VAL B N 1
ATOM 2220 C CA . VAL B 1 33 ? 15.281 -3.84 -4.559 1 98.69 33 VAL B CA 1
ATOM 2221 C C . VAL B 1 33 ? 14.961 -5.332 -4.621 1 98.69 33 VAL B C 1
ATOM 2223 O O . VAL B 1 33 ? 13.914 -5.77 -4.148 1 98.69 33 VAL B O 1
ATOM 2226 N N . ARG B 1 34 ? 15.898 -6.09 -5.191 1 98.81 34 ARG B N 1
ATOM 2227 C CA . ARG B 1 34 ? 15.688 -7.531 -5.281 1 98.81 34 ARG B CA 1
ATOM 2228 C C . ARG B 1 34 ? 15.578 -8.156 -3.896 1 98.81 34 ARG B C 1
ATOM 2230 O O . ARG B 1 34 ? 14.719 -9.008 -3.66 1 98.81 34 ARG B O 1
ATOM 2237 N N . GLU B 1 35 ? 16.391 -7.719 -3.01 1 98.69 35 GLU B N 1
ATOM 2238 C CA . GLU B 1 35 ? 16.406 -8.258 -1.653 1 98.69 35 GLU B CA 1
ATOM 2239 C C . GLU B 1 35 ? 15.141 -7.863 -0.892 1 98.69 35 GLU B C 1
ATOM 2241 O O . GLU B 1 35 ? 14.609 -8.656 -0.115 1 98.69 35 GLU B O 1
ATOM 2246 N N . LEU B 1 36 ? 14.672 -6.645 -1.099 1 97.56 36 LEU B N 1
ATOM 2247 C CA . LEU B 1 36 ? 13.414 -6.199 -0.509 1 97.56 36 LEU B CA 1
ATOM 2248 C C . LEU B 1 36 ? 12.273 -7.133 -0.891 1 97.56 36 LEU B C 1
ATOM 2250 O O . LEU B 1 36 ? 11.57 -7.648 -0.02 1 97.56 36 LEU B O 1
ATOM 2254 N N . VAL B 1 37 ? 12.148 -7.418 -2.148 1 98.44 37 VAL B N 1
ATOM 2255 C CA . VAL B 1 37 ? 11.047 -8.203 -2.697 1 98.44 37 VAL B CA 1
ATOM 2256 C C . VAL B 1 37 ? 11.141 -9.641 -2.199 1 98.44 37 VAL B C 1
ATOM 2258 O O . VAL B 1 37 ? 10.125 -10.258 -1.873 1 98.44 37 VAL B O 1
ATOM 2261 N N . ALA B 1 38 ? 12.32 -10.062 -2.051 1 97.75 38 ALA B N 1
ATOM 2262 C CA . ALA B 1 38 ? 12.523 -11.469 -1.717 1 97.75 38 ALA B CA 1
ATOM 2263 C C . ALA B 1 38 ? 12.375 -11.703 -0.216 1 97.75 38 ALA B C 1
ATOM 2265 O O . ALA B 1 38 ? 11.883 -12.75 0.209 1 97.75 38 ALA B O 1
ATOM 2266 N N . TYR B 1 39 ? 12.812 -10.633 0.607 1 96.19 39 TYR B N 1
ATOM 2267 C CA . TYR B 1 39 ? 13.07 -11.031 1.985 1 96.19 39 TYR B CA 1
ATOM 2268 C C . TYR B 1 39 ? 12.391 -10.086 2.967 1 96.19 39 TYR B C 1
ATOM 2270 O O . TYR B 1 39 ? 12.273 -10.391 4.156 1 96.19 39 TYR B O 1
ATOM 2278 N N . ARG B 1 40 ? 11.922 -8.953 2.484 1 93.81 40 ARG B N 1
ATOM 2279 C CA . ARG B 1 40 ? 11.648 -7.914 3.473 1 93.81 40 ARG B CA 1
ATOM 2280 C C . ARG B 1 40 ? 10.18 -7.5 3.441 1 93.81 40 ARG B C 1
ATOM 2282 O O . ARG B 1 40 ? 9.766 -6.594 4.168 1 93.81 40 ARG B O 1
ATOM 2289 N N . ALA B 1 41 ? 9.336 -8.203 2.645 1 94.12 41 ALA B N 1
ATOM 2290 C CA . ALA B 1 41 ? 7.984 -7.691 2.451 1 94.12 41 ALA B CA 1
ATOM 2291 C C . ALA B 1 41 ? 6.941 -8.758 2.781 1 94.12 41 ALA B C 1
ATOM 2293 O O . ALA B 1 41 ? 5.754 -8.578 2.494 1 94.12 41 ALA B O 1
ATOM 2294 N N . TYR B 1 42 ? 7.34 -9.883 3.357 1 91.75 42 TYR B N 1
ATOM 2295 C CA . TYR B 1 42 ? 6.461 -11.008 3.672 1 91.75 42 TYR B CA 1
ATOM 2296 C C . TYR B 1 42 ? 5.629 -11.406 2.459 1 91.75 42 TYR B C 1
ATOM 2298 O O . TYR B 1 42 ? 4.469 -11.805 2.598 1 91.75 42 TYR B O 1
ATOM 2306 N N . ASN B 1 43 ? 6.184 -11.148 1.287 1 95.44 43 ASN B N 1
ATOM 2307 C CA . ASN B 1 43 ? 5.543 -11.492 0.022 1 95.44 43 ASN B CA 1
ATOM 2308 C C . ASN B 1 43 ? 4.16 -10.859 -0.098 1 95.44 43 ASN B C 1
ATOM 2310 O O . ASN B 1 43 ? 3.207 -11.508 -0.527 1 95.44 43 ASN B O 1
ATOM 2314 N N . THR B 1 44 ? 4.031 -9.641 0.377 1 95.75 44 THR B N 1
ATOM 2315 C CA . THR B 1 44 ? 2.82 -8.844 0.227 1 95.75 44 THR B CA 1
ATOM 2316 C C . THR B 1 44 ? 3.139 -7.488 -0.408 1 95.75 44 THR B C 1
ATOM 2318 O O . THR B 1 44 ? 4.273 -7.016 -0.334 1 95.75 44 THR B O 1
ATOM 2321 N N . GLY B 1 45 ? 2.268 -6.945 -1.073 1 97.25 45 GLY B N 1
ATOM 2322 C CA . GLY B 1 45 ? 2.303 -5.617 -1.667 1 97.25 45 GLY B CA 1
ATOM 2323 C C . GLY B 1 45 ? 0.924 -5.039 -1.919 1 97.25 45 GLY B C 1
ATOM 2324 O O . GLY B 1 45 ? -0.086 -5.715 -1.709 1 97.25 45 GLY B O 1
ATOM 2325 N N . VAL B 1 46 ? 0.905 -3.787 -2.221 1 98.44 46 VAL B N 1
ATOM 2326 C CA . VAL B 1 46 ? -0.354 -3.18 -2.635 1 98.44 46 VAL B CA 1
ATOM 2327 C C . VAL B 1 46 ? -0.47 -3.217 -4.156 1 98.44 46 VAL B C 1
ATOM 2329 O O . VAL B 1 46 ? 0.287 -2.543 -4.859 1 98.44 46 VAL B O 1
ATOM 2332 N N . LEU B 1 47 ? -1.369 -4.055 -4.598 1 98.44 47 LEU B N 1
ATOM 2333 C CA . LEU B 1 47 ? -1.694 -4.137 -6.02 1 98.44 47 LEU B CA 1
ATOM 2334 C C . LEU B 1 47 ? -2.701 -3.061 -6.41 1 98.44 47 LEU B C 1
ATOM 2336 O O . LEU B 1 47 ? -3.66 -2.807 -5.676 1 98.44 47 LEU B O 1
ATOM 2340 N N . MET B 1 48 ? -2.441 -2.484 -7.594 1 98.44 48 MET B N 1
ATOM 2341 C CA . MET B 1 48 ? -3.277 -1.361 -8.008 1 98.44 48 MET B CA 1
ATOM 2342 C C . MET B 1 48 ? -3.719 -1.515 -9.461 1 98.44 48 MET B C 1
ATOM 2344 O O . MET B 1 48 ? -3.012 -2.121 -10.266 1 98.44 48 MET B O 1
ATOM 2348 N N . SER B 1 49 ? -4.824 -0.997 -9.703 1 97.56 49 SER B N 1
ATOM 2349 C CA . SER B 1 49 ? -5.355 -0.798 -11.047 1 97.56 49 SER B CA 1
ATOM 2350 C C . SER B 1 49 ? -6.219 0.455 -11.125 1 97.56 49 SER B C 1
ATOM 2352 O O . SER B 1 49 ? -6.367 1.173 -10.133 1 97.56 49 SER B O 1
ATOM 2354 N N . GLN B 1 50 ? -6.621 0.703 -12.297 1 97.31 50 GLN B N 1
ATOM 2355 C CA . GLN B 1 50 ? -7.492 1.856 -12.484 1 97.31 50 GLN B CA 1
ATOM 2356 C C . GLN B 1 50 ? -8.898 1.421 -12.891 1 97.31 50 GLN B C 1
ATOM 2358 O O . GLN B 1 50 ? -9.062 0.627 -13.82 1 97.31 50 GLN B O 1
ATOM 2363 N N . PHE B 1 51 ? -9.914 1.961 -12.141 1 97.25 51 PHE B N 1
ATOM 2364 C CA . PHE B 1 51 ? -11.266 1.765 -12.641 1 97.25 51 PHE B CA 1
ATOM 2365 C C . PHE B 1 51 ? -11.422 2.373 -14.031 1 97.25 51 PHE B C 1
ATOM 2367 O O . PHE B 1 51 ? -10.945 3.482 -14.281 1 97.25 51 PHE B O 1
ATOM 2374 N N . PRO B 1 52 ? -12.125 1.612 -14.891 1 95.81 52 PRO B N 1
ATOM 2375 C CA . PRO B 1 52 ? -12.5 2.279 -16.141 1 95.81 52 PRO B CA 1
ATOM 2376 C C . PRO B 1 52 ? -13.328 3.539 -15.914 1 95.81 52 PRO B C 1
ATOM 2378 O O . PRO B 1 52 ? -14.047 3.639 -14.914 1 95.81 52 PRO B O 1
ATOM 2381 N N . SER B 1 53 ? -13.203 4.484 -16.875 1 93.75 53 SER B N 1
ATOM 2382 C CA . SER B 1 53 ? -13.891 5.762 -16.719 1 93.75 53 SER B CA 1
ATOM 2383 C C . SER B 1 53 ? -15.406 5.578 -16.719 1 93.75 53 SER B C 1
ATOM 2385 O O . SER B 1 53 ? -16.141 6.41 -16.188 1 93.75 53 SER B O 1
ATOM 2387 N N . ASP B 1 54 ? -15.852 4.48 -17.266 1 95 54 ASP B N 1
ATOM 2388 C CA . ASP B 1 54 ? -17.281 4.242 -17.375 1 95 54 ASP B CA 1
ATOM 2389 C C . ASP B 1 54 ? -17.719 3.135 -16.406 1 95 54 ASP B C 1
ATOM 2391 O O . ASP B 1 54 ? -18.812 2.564 -16.562 1 95 54 ASP B O 1
ATOM 2395 N N . ALA B 1 55 ? -16.844 2.758 -15.523 1 94.81 55 ALA B N 1
ATOM 2396 C CA . ALA B 1 55 ? -17.188 1.711 -14.562 1 94.81 55 ALA B CA 1
ATOM 2397 C C . ALA B 1 55 ? -18.406 2.104 -13.727 1 94.81 55 ALA B C 1
ATOM 2399 O O . ALA B 1 55 ? -18.547 3.268 -13.352 1 94.81 55 ALA B O 1
ATOM 2400 N N . ASP B 1 56 ? -19.25 1.157 -13.406 1 94.31 56 ASP B N 1
ATOM 2401 C CA . ASP B 1 56 ? -20.391 1.385 -12.531 1 94.31 56 ASP B CA 1
ATOM 2402 C C . ASP B 1 56 ? -20.016 1.251 -11.062 1 94.31 56 ASP B C 1
ATOM 2404 O O . ASP B 1 56 ? -20.438 0.316 -10.383 1 94.31 56 ASP B O 1
ATOM 2408 N N . VAL B 1 57 ? -19.25 2.09 -10.617 1 95.69 57 VAL B N 1
ATOM 2409 C CA . VAL B 1 57 ? -18.766 2.168 -9.242 1 95.69 57 VAL B CA 1
ATOM 2410 C C . VAL B 1 57 ? -18.766 3.621 -8.773 1 95.69 57 VAL B C 1
ATOM 2412 O O . VAL B 1 57 ? -18.828 4.543 -9.594 1 95.69 57 VAL B O 1
ATOM 2415 N N . PRO B 1 58 ? -18.672 3.881 -7.496 1 96 58 PRO B N 1
ATOM 2416 C CA . PRO B 1 58 ? -18.688 5.25 -6.977 1 96 58 PRO B CA 1
ATOM 2417 C C . PRO B 1 58 ? -17.469 6.055 -7.398 1 96 58 PRO B C 1
ATOM 2419 O O . PRO B 1 58 ? -17.469 7.285 -7.289 1 96 58 PRO B O 1
ATOM 2422 N N . THR B 1 59 ? -16.406 5.387 -7.969 1 96.44 59 THR B N 1
ATOM 2423 C CA . THR B 1 59 ? -15.148 6.082 -8.203 1 96.44 59 THR B CA 1
ATOM 2424 C C . THR B 1 59 ? -14.594 5.742 -9.586 1 96.44 59 THR B C 1
ATOM 2426 O O . THR B 1 59 ? -13.438 5.328 -9.711 1 96.44 59 THR B O 1
ATOM 2429 N N . PRO B 1 60 ? -15.398 5.941 -10.586 1 96.31 60 PRO B N 1
ATOM 2430 C CA . PRO B 1 60 ? -14.898 5.633 -11.93 1 96.31 60 PRO B CA 1
ATOM 2431 C C . PRO B 1 60 ? -13.641 6.426 -12.289 1 96.31 60 PRO B C 1
ATOM 2433 O O . PRO B 1 60 ? -13.523 7.598 -11.93 1 96.31 60 PRO B O 1
ATOM 2436 N N . GLY B 1 61 ? -12.719 5.727 -12.914 1 95.81 61 GLY B N 1
ATOM 2437 C CA . GLY B 1 61 ? -11.531 6.387 -13.438 1 95.81 61 GLY B CA 1
ATOM 2438 C C . GLY B 1 61 ? -10.422 6.523 -12.414 1 95.81 61 GLY B C 1
ATOM 2439 O O . GLY B 1 61 ? -9.297 6.898 -12.75 1 95.81 61 GLY B O 1
ATOM 2440 N N . LEU B 1 62 ? -10.664 6.18 -11.188 1 97.44 62 LEU B N 1
ATOM 2441 C CA . LEU B 1 62 ? -9.672 6.391 -10.141 1 97.44 62 LEU B CA 1
ATOM 2442 C C . LEU B 1 62 ? -8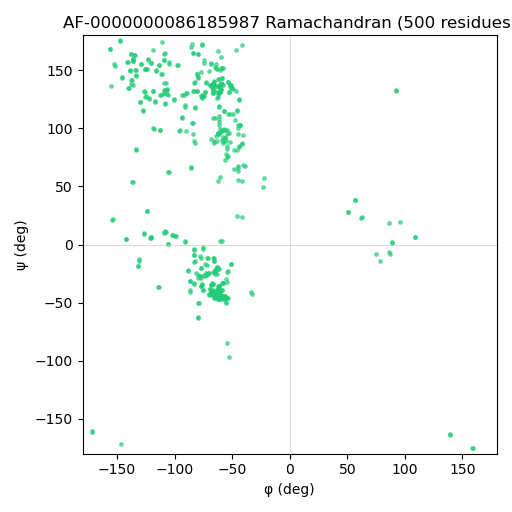.883 5.113 -9.867 1 97.44 62 LEU B C 1
ATOM 2444 O O . LEU B 1 62 ? -9.352 4.016 -10.18 1 97.44 62 LEU B O 1
ATOM 2448 N N . SER B 1 63 ? -7.727 5.332 -9.383 1 98.06 63 SER B N 1
ATOM 2449 C CA . SER B 1 63 ? -6.887 4.211 -8.977 1 98.06 63 SER B CA 1
ATOM 2450 C C . SER B 1 63 ? -7.477 3.492 -7.766 1 98.06 63 SER B C 1
ATOM 2452 O O . SER B 1 63 ? -7.988 4.133 -6.844 1 98.06 63 SER B O 1
ATOM 2454 N N . PHE B 1 64 ? -7.465 2.217 -7.863 1 98.31 64 PHE B N 1
ATOM 2455 C CA . PHE B 1 64 ? -7.891 1.332 -6.785 1 98.31 64 PHE B CA 1
ATOM 2456 C C . PHE B 1 64 ? -6.801 0.327 -6.441 1 98.31 64 PHE B C 1
ATOM 2458 O O . PHE B 1 64 ? -6.258 -0.335 -7.332 1 98.31 64 PHE B O 1
ATOM 2465 N N . GLY B 1 65 ? -6.461 0.275 -5.141 1 98.25 65 GLY B N 1
ATOM 2466 C CA . GLY B 1 65 ? -5.422 -0.658 -4.734 1 98.25 65 GLY B CA 1
ATOM 2467 C C . GLY B 1 65 ? -5.656 -1.25 -3.357 1 98.25 65 GLY B C 1
ATOM 2468 O O . GLY B 1 65 ? -6.156 -0.568 -2.459 1 98.25 65 GLY B O 1
ATOM 2469 N N . LEU B 1 66 ? -5.324 -2.479 -3.16 1 98 66 LEU B N 1
ATOM 2470 C CA . LEU B 1 66 ? -5.367 -3.188 -1.886 1 98 66 LEU B CA 1
ATOM 2471 C C . LEU B 1 66 ? -4.16 -4.109 -1.735 1 98 66 LEU B C 1
ATOM 2473 O O . LEU B 1 66 ? -3.533 -4.484 -2.727 1 98 66 LEU B O 1
ATOM 2477 N N . GLN B 1 67 ? -3.857 -4.418 -0.506 1 96.44 67 GLN B N 1
ATOM 2478 C CA . GLN B 1 67 ? -2.803 -5.387 -0.234 1 96.44 67 GLN B CA 1
ATOM 2479 C C . GLN B 1 67 ? -3.127 -6.742 -0.855 1 96.44 67 GLN B C 1
ATOM 2481 O O . GLN B 1 67 ? -4.254 -7.23 -0.745 1 96.44 67 GLN B O 1
ATOM 2486 N N . GLU B 1 68 ? -2.213 -7.359 -1.511 1 95.88 68 GLU B N 1
ATOM 2487 C CA . GLU B 1 68 ? -2.293 -8.68 -2.129 1 95.88 68 GLU B CA 1
ATOM 2488 C C . GLU B 1 68 ? -1.027 -9.492 -1.862 1 95.88 68 GLU B C 1
ATOM 2490 O O . GLU B 1 68 ? 0.025 -8.93 -1.554 1 95.88 68 GLU B O 1
ATOM 2495 N N . TYR B 1 69 ? -1.231 -10.82 -2.021 1 95.44 69 TYR B N 1
ATOM 2496 C CA . TYR B 1 69 ? -0.099 -11.734 -1.982 1 95.44 69 TYR B CA 1
ATOM 2497 C C . TYR B 1 69 ? 0.641 -11.75 -3.314 1 95.44 69 TYR B C 1
ATOM 2499 O O . TYR B 1 69 ? 0.022 -11.664 -4.375 1 95.44 69 TYR B O 1
ATOM 2507 N N . TYR B 1 70 ? 1.922 -11.875 -3.201 1 97.38 70 TYR B N 1
ATOM 2508 C CA . TYR B 1 70 ? 2.725 -12.289 -4.348 1 97.38 70 TYR B CA 1
ATOM 2509 C C . TYR B 1 70 ? 3.734 -13.352 -3.947 1 97.38 70 TYR B C 1
ATOM 2511 O O . TYR B 1 70 ? 3.961 -13.594 -2.758 1 97.38 70 TYR B O 1
ATOM 2519 N N . ALA B 1 71 ? 4.246 -14.023 -4.938 1 97.75 71 ALA B N 1
ATOM 2520 C CA . ALA B 1 71 ? 5.398 -14.906 -4.801 1 97.75 71 ALA B CA 1
ATOM 2521 C C . ALA B 1 71 ? 6.383 -14.703 -5.949 1 97.75 71 ALA B C 1
ATOM 2523 O O . ALA B 1 71 ? 6.035 -14.117 -6.977 1 97.75 71 ALA B O 1
ATOM 2524 N N . PRO B 1 72 ? 7.641 -15.102 -5.684 1 97.88 72 PRO B N 1
ATOM 2525 C CA . PRO B 1 72 ? 8.523 -15.109 -6.852 1 97.88 72 PRO B CA 1
ATOM 2526 C C . PRO B 1 72 ? 8.055 -16.078 -7.938 1 97.88 72 PRO B C 1
ATOM 2528 O O . PRO B 1 72 ? 7.695 -17.219 -7.645 1 97.88 72 PRO B O 1
ATOM 2531 N N . TYR B 1 73 ? 7.98 -15.594 -9.117 1 98.56 73 TYR B N 1
ATOM 2532 C CA . TYR B 1 73 ? 7.668 -16.516 -10.203 1 98.56 73 TYR B CA 1
ATOM 2533 C C . TYR B 1 73 ? 8.797 -17.516 -10.414 1 98.56 73 TYR B C 1
ATOM 2535 O O . TYR B 1 73 ? 9.953 -17.141 -10.562 1 98.56 73 TYR B O 1
ATOM 2543 N N . PRO B 1 74 ? 8.453 -18.781 -10.477 1 97.69 74 PRO B N 1
ATOM 2544 C CA . PRO B 1 74 ? 9.508 -19.797 -10.57 1 97.69 74 PRO B CA 1
ATOM 2545 C C . PRO B 1 74 ? 10.359 -19.641 -11.828 1 97.69 74 PRO B C 1
ATOM 2547 O O . PRO B 1 74 ? 9.828 -19.359 -12.906 1 97.69 74 PRO B O 1
ATOM 2550 N N . ASP B 1 75 ? 11.656 -19.781 -11.656 1 95.06 75 ASP B N 1
ATOM 2551 C CA . ASP B 1 75 ? 12.648 -19.812 -12.727 1 95.06 75 ASP B CA 1
ATOM 2552 C C . ASP B 1 75 ? 12.648 -18.484 -13.5 1 95.06 75 ASP B C 1
ATOM 2554 O O . ASP B 1 75 ? 12.906 -18.469 -14.703 1 95.06 75 ASP B O 1
ATOM 2558 N N . SER B 1 76 ? 12.18 -17.453 -12.844 1 94.44 76 SER B N 1
ATOM 2559 C CA . SER B 1 76 ? 12.234 -16.125 -13.453 1 94.44 76 SER B CA 1
ATOM 2560 C C . SER B 1 76 ? 13.281 -15.242 -12.781 1 94.44 76 SER B C 1
ATOM 2562 O O . SER B 1 76 ? 13.812 -15.594 -11.727 1 94.44 76 SER B O 1
ATOM 2564 N N . ASN B 1 77 ? 13.578 -14.188 -13.477 1 96.38 77 ASN B N 1
ATOM 2565 C CA . ASN B 1 77 ? 14.531 -13.227 -12.922 1 96.38 77 ASN B CA 1
ATOM 2566 C C . ASN B 1 77 ? 13.828 -11.961 -12.438 1 96.38 77 ASN B C 1
ATOM 2568 O O . ASN B 1 77 ? 14.133 -10.859 -12.891 1 96.38 77 ASN B O 1
ATOM 2572 N N . GLY B 1 78 ? 12.977 -12.148 -11.484 1 98.38 78 GLY B N 1
ATOM 2573 C CA . GLY B 1 78 ? 12.445 -10.977 -10.812 1 98.38 78 GLY B CA 1
ATOM 2574 C C . GLY B 1 78 ? 10.992 -10.711 -11.133 1 98.38 78 GLY B C 1
ATOM 2575 O O . GLY B 1 78 ? 10.445 -9.672 -10.742 1 98.38 78 GLY B O 1
ATOM 2576 N N . ASP B 1 79 ? 10.305 -11.633 -11.883 1 98.81 79 ASP B N 1
ATOM 2577 C CA . ASP B 1 79 ? 8.859 -11.5 -12.062 1 98.81 79 ASP B CA 1
ATOM 2578 C C . ASP B 1 79 ? 8.109 -12.016 -10.836 1 98.81 79 ASP B C 1
ATOM 2580 O O . ASP B 1 79 ? 8.695 -12.688 -9.977 1 98.81 79 ASP B O 1
ATOM 2584 N N . LEU B 1 80 ? 6.871 -11.648 -10.758 1 98.88 80 LEU B N 1
ATOM 2585 C CA . LEU B 1 80 ? 6.066 -12.047 -9.609 1 98.88 80 LEU B CA 1
ATOM 2586 C C . LEU B 1 80 ? 4.992 -13.055 -10.016 1 98.88 80 LEU B C 1
ATOM 2588 O O . LEU B 1 80 ? 4.547 -13.055 -11.164 1 98.88 80 LEU B O 1
ATOM 2592 N N . LEU B 1 81 ? 4.707 -13.93 -9.109 1 98.81 81 LEU B N 1
ATOM 2593 C CA . LEU B 1 81 ? 3.59 -14.859 -9.219 1 98.81 81 LEU B CA 1
ATOM 2594 C C . LEU B 1 81 ? 2.396 -14.375 -8.398 1 98.81 81 LEU B C 1
ATOM 2596 O O . LEU B 1 81 ? 2.533 -14.094 -7.203 1 98.81 81 LEU B O 1
ATOM 2600 N N . MET B 1 82 ? 1.303 -14.266 -9.086 1 97.56 82 MET B N 1
ATOM 2601 C CA . MET B 1 82 ? 0.05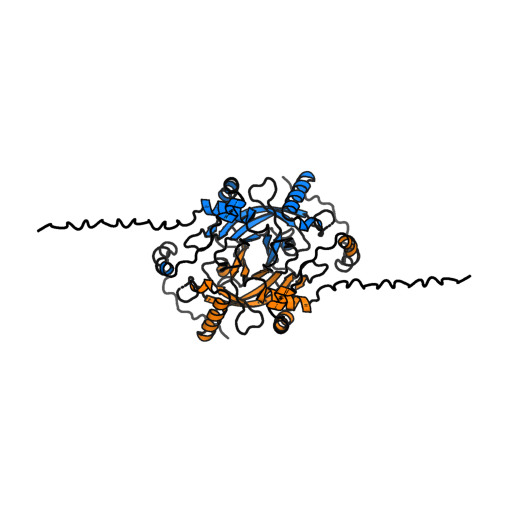8 -13.852 -8.445 1 97.56 82 MET B CA 1
ATOM 2602 C C . MET B 1 82 ? -0.982 -14.969 -8.5 1 97.56 82 MET B C 1
ATOM 2604 O O . MET B 1 82 ? -0.903 -15.852 -9.359 1 97.56 82 MET B O 1
ATOM 2608 N N . LEU B 1 83 ? -1.845 -14.984 -7.496 1 96.38 83 LEU B N 1
ATOM 2609 C CA . LEU B 1 83 ? -3.131 -15.664 -7.633 1 96.38 83 LEU B CA 1
ATOM 2610 C C . LEU B 1 83 ? -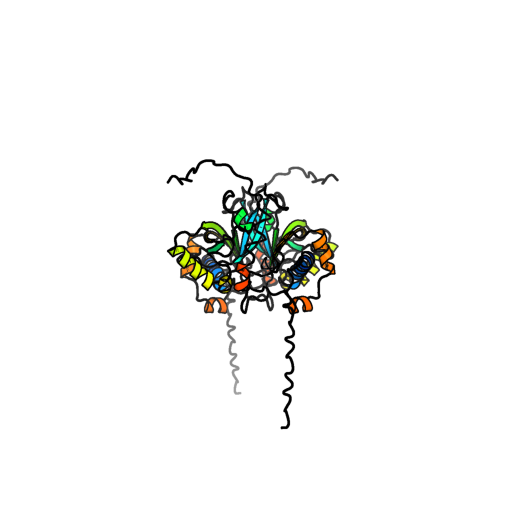4.227 -14.672 -8.016 1 96.38 83 LEU B C 1
ATOM 2612 O O . LEU B 1 83 ? -4.754 -13.961 -7.156 1 96.38 83 LEU B O 1
ATOM 2616 N N . ALA B 1 84 ? -4.492 -14.648 -9.281 1 94.88 84 ALA B N 1
ATOM 2617 C CA . ALA B 1 84 ? -5.48 -13.688 -9.773 1 94.88 84 ALA B CA 1
ATOM 2618 C C . ALA B 1 84 ? -6.898 -14.148 -9.438 1 94.88 84 ALA B C 1
ATOM 2620 O O . ALA B 1 84 ? -7.281 -15.281 -9.742 1 94.88 84 ALA B O 1
ATOM 2621 N N . MET B 1 85 ? -7.621 -13.242 -8.797 1 92.06 85 MET B N 1
ATOM 2622 C CA . MET B 1 85 ? -9.008 -13.484 -8.414 1 92.06 85 MET B CA 1
ATOM 2623 C C . MET B 1 85 ? -9.938 -12.477 -9.094 1 92.06 85 MET B C 1
ATOM 2625 O O . MET B 1 85 ? -10.172 -11.391 -8.57 1 92.06 85 MET B O 1
ATOM 2629 N N . PRO B 1 86 ? -10.578 -12.883 -10.148 1 87.88 86 PRO B N 1
ATOM 2630 C CA . PRO B 1 86 ? -11.383 -11.93 -10.922 1 87.88 86 PRO B CA 1
ATOM 2631 C C . PRO B 1 86 ? -12.586 -11.406 -10.141 1 87.88 86 PRO B C 1
ATOM 2633 O O . PRO B 1 86 ? -13.211 -10.422 -10.547 1 87.88 86 PRO B O 1
ATOM 2636 N N . ILE B 1 87 ? -12.93 -12.047 -9.039 1 87.81 87 ILE B N 1
ATOM 2637 C CA . ILE B 1 87 ? -13.992 -11.508 -8.195 1 87.81 87 ILE B CA 1
ATOM 2638 C C . ILE B 1 87 ? -13.57 -10.148 -7.633 1 87.81 87 ILE B C 1
ATOM 2640 O O . ILE B 1 87 ? -14.422 -9.312 -7.316 1 87.81 87 ILE B O 1
ATOM 2644 N N . ALA B 1 88 ? -12.297 -9.953 -7.547 1 92 88 ALA B N 1
ATOM 2645 C CA . ALA B 1 88 ? -11.766 -8.688 -7.059 1 92 88 ALA B CA 1
ATOM 2646 C C . ALA B 1 88 ? -11.695 -7.652 -8.18 1 92 88 ALA B C 1
ATOM 2648 O O . ALA B 1 88 ? -11.125 -7.922 -9.242 1 92 88 ALA B O 1
ATOM 2649 N N . ALA B 1 89 ? -12.18 -6.441 -7.938 1 94.44 89 ALA B N 1
ATOM 2650 C CA . ALA B 1 89 ? -12.219 -5.371 -8.93 1 94.44 89 ALA B CA 1
ATOM 2651 C C . ALA B 1 89 ? -10.82 -5.047 -9.445 1 94.44 89 ALA B C 1
ATOM 2653 O O . ALA B 1 89 ? -10.641 -4.691 -10.609 1 94.44 89 ALA B O 1
ATOM 2654 N N . ILE B 1 90 ? -9.836 -5.176 -8.633 1 96.38 90 ILE B N 1
ATOM 2655 C CA . ILE B 1 90 ? -8.469 -4.832 -9.016 1 96.38 90 ILE B CA 1
ATOM 2656 C C . ILE B 1 90 ? -8.07 -5.609 -10.266 1 96.38 90 ILE B C 1
ATOM 2658 O O . ILE B 1 90 ? -7.473 -5.051 -11.188 1 96.38 90 ILE B O 1
ATOM 2662 N N . TYR B 1 91 ? -8.383 -6.859 -10.273 1 94.19 91 TYR B N 1
ATOM 2663 C CA . TYR B 1 91 ? -8.031 -7.691 -11.422 1 94.19 91 TYR B CA 1
ATOM 2664 C C . TYR B 1 91 ? -8.961 -7.418 -12.594 1 94.19 91 TYR B C 1
ATOM 2666 O O . TYR B 1 91 ? -8.508 -7.297 -13.734 1 94.19 91 TYR B O 1
ATOM 2674 N N . ARG B 1 92 ? -10.227 -7.215 -12.336 1 93 92 ARG B N 1
ATOM 2675 C CA . ARG B 1 92 ? -11.172 -6.961 -13.414 1 93 92 ARG B CA 1
ATOM 2676 C C . ARG B 1 92 ? -10.812 -5.684 -14.164 1 93 92 ARG B C 1
ATOM 2678 O O . ARG B 1 92 ? -10.977 -5.613 -15.383 1 93 92 ARG B O 1
ATOM 2685 N N . ASN B 1 93 ? -10.352 -4.781 -13.453 1 95.44 93 ASN B N 1
ATOM 2686 C CA . ASN B 1 93 ? -9.992 -3.498 -14.047 1 95.44 93 ASN B CA 1
ATOM 2687 C C . ASN B 1 93 ? -8.844 -3.645 -15.039 1 95.44 93 ASN B C 1
ATOM 2689 O O . ASN B 1 93 ? -8.625 -2.764 -15.867 1 95.44 93 ASN B O 1
ATOM 2693 N N . ALA B 1 94 ? -8.117 -4.695 -14.883 1 94.25 94 ALA B N 1
ATOM 2694 C CA . ALA B 1 94 ? -6.859 -4.785 -15.625 1 94.25 94 ALA B CA 1
ATOM 2695 C C . ALA B 1 94 ? -6.84 -6.02 -16.531 1 94.25 94 ALA B C 1
ATOM 2697 O O . ALA B 1 94 ? -5.793 -6.391 -17.062 1 94.25 94 ALA B O 1
ATOM 2698 N N . LEU B 1 95 ? -7.906 -6.699 -16.594 1 91.62 95 LEU B N 1
ATOM 2699 C CA . LEU B 1 95 ? -8.07 -7.852 -17.469 1 91.62 95 LEU B CA 1
ATOM 2700 C C . LEU B 1 95 ? -9.023 -7.531 -18.609 1 91.62 95 LEU B C 1
ATOM 2702 O O . LEU B 1 95 ? -9.836 -6.605 -18.516 1 91.62 95 LEU B O 1
ATOM 2706 N N . PRO B 1 96 ? -8.914 -8.32 -19.703 1 89.69 96 PRO B N 1
ATOM 2707 C CA . PRO B 1 96 ? -9.875 -8.078 -20.781 1 89.69 96 PRO B CA 1
ATOM 2708 C C . PRO B 1 96 ? -11.32 -8.062 -20.297 1 89.69 96 PRO B C 1
ATOM 2710 O O . PRO B 1 96 ? -11.695 -8.844 -19.422 1 89.69 96 PRO B O 1
ATOM 2713 N N . PRO B 1 97 ? -12.016 -7.047 -20.875 1 91.5 97 PRO B N 1
ATOM 2714 C CA . PRO B 1 97 ? -11.742 -6.219 -22.047 1 91.5 97 PRO B CA 1
ATOM 2715 C C . PRO B 1 97 ? -10.977 -4.941 -21.703 1 91.5 97 PRO B C 1
ATOM 2717 O O . PRO B 1 97 ? -10.68 -4.137 -22.578 1 91.5 97 PRO B O 1
ATOM 2720 N N . ASN B 1 98 ? -10.617 -4.777 -20.5 1 92.12 98 ASN B N 1
ATOM 2721 C CA . ASN B 1 98 ? -9.867 -3.594 -20.109 1 92.12 98 ASN B CA 1
ATOM 2722 C C . ASN B 1 98 ? -8.383 -3.742 -20.438 1 92.12 98 ASN B C 1
ATOM 2724 O O . ASN B 1 98 ? -7.867 -4.859 -20.5 1 92.12 98 ASN B O 1
ATOM 2728 N N . PRO B 1 99 ? -7.75 -2.615 -20.781 1 91.81 99 PRO B N 1
ATOM 2729 C CA . PRO B 1 99 ? -6.309 -2.697 -21 1 91.81 99 PRO B CA 1
ATOM 2730 C C . PRO B 1 99 ? -5.531 -3.078 -19.75 1 91.81 99 PRO B C 1
ATOM 2732 O O . PRO B 1 99 ? -5.988 -2.809 -18.625 1 91.81 99 PRO B O 1
ATOM 2735 N N . PRO B 1 100 ? -4.395 -3.715 -19.969 1 92.62 100 PRO B N 1
ATOM 2736 C CA . PRO B 1 100 ? -3.533 -3.979 -18.812 1 92.62 100 PRO B CA 1
ATOM 2737 C C . PRO B 1 100 ? -3.08 -2.701 -18.109 1 92.62 100 PRO B C 1
ATOM 2739 O O . PRO B 1 100 ? -2.658 -1.746 -18.781 1 92.62 100 PRO B O 1
ATOM 2742 N N . ASN B 1 101 ? -3.219 -2.65 -16.828 1 95.88 101 ASN B N 1
ATOM 2743 C CA . ASN B 1 101 ? -2.83 -1.451 -16.094 1 95.88 101 ASN B CA 1
ATOM 2744 C C . ASN B 1 101 ? -2.447 -1.774 -14.648 1 95.88 101 ASN B C 1
ATOM 2746 O O . ASN B 1 101 ? -2.484 -0.9 -13.781 1 95.88 101 ASN B O 1
ATOM 2750 N N . LEU B 1 102 ? -2.096 -3.014 -14.414 1 96.56 102 LEU B N 1
ATOM 2751 C CA . LEU B 1 102 ? -1.739 -3.426 -13.062 1 96.56 102 LEU B CA 1
ATOM 2752 C C . LEU B 1 102 ? -0.367 -2.885 -12.672 1 96.56 102 LEU B C 1
ATOM 2754 O O . LEU B 1 102 ? 0.567 -2.916 -13.477 1 96.56 102 LEU B O 1
ATOM 2758 N N . THR B 1 103 ? -0.269 -2.293 -11.523 1 98.56 103 THR B N 1
ATOM 2759 C CA . THR B 1 103 ? 0.981 -1.917 -10.875 1 98.56 103 THR B CA 1
ATOM 2760 C C . THR B 1 103 ? 1.011 -2.412 -9.438 1 98.56 103 THR B C 1
ATOM 2762 O O . THR B 1 103 ? -0.033 -2.732 -8.859 1 98.56 103 THR B O 1
ATOM 276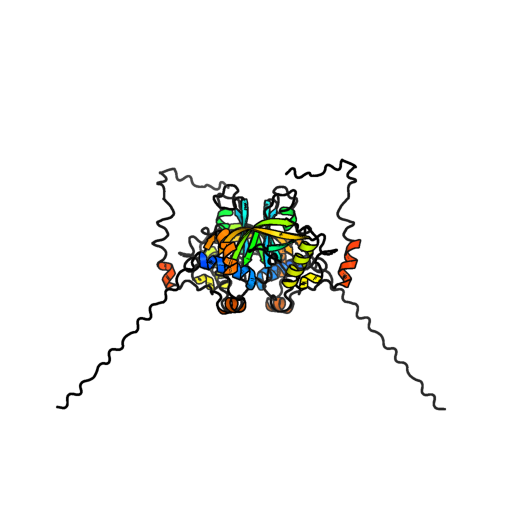5 N N . ILE B 1 104 ? 2.188 -2.609 -8.883 1 98.88 104 ILE B N 1
ATOM 2766 C CA . ILE B 1 104 ? 2.27 -3.082 -7.508 1 98.88 104 ILE B CA 1
ATOM 2767 C C . ILE B 1 104 ? 3.402 -2.359 -6.781 1 98.88 104 ILE B C 1
ATOM 2769 O O . ILE B 1 104 ? 4.477 -2.148 -7.348 1 98.88 104 ILE B O 1
ATOM 2773 N N . THR B 1 105 ? 3.119 -1.931 -5.594 1 98.81 105 THR B N 1
ATOM 2774 C CA . THR B 1 105 ? 4.133 -1.373 -4.707 1 98.81 105 THR B CA 1
ATOM 2775 C C . THR B 1 105 ? 4.426 -2.328 -3.553 1 98.81 105 THR B C 1
ATOM 2777 O O . THR B 1 105 ? 3.506 -2.879 -2.945 1 98.81 105 THR B O 1
ATOM 2780 N N . ILE B 1 106 ? 5.723 -2.543 -3.295 1 98.31 106 ILE B N 1
ATOM 2781 C CA . ILE B 1 106 ? 6.199 -3.42 -2.23 1 98.31 106 ILE B CA 1
ATOM 2782 C C . ILE B 1 106 ? 7.094 -2.629 -1.275 1 98.31 106 ILE B C 1
ATOM 2784 O O . ILE B 1 106 ? 8.031 -1.952 -1.707 1 98.31 106 ILE B O 1
ATOM 2788 N N . ASN B 1 107 ? 6.746 -2.684 -0.035 1 95 107 ASN B N 1
ATOM 2789 C CA . ASN B 1 107 ? 7.48 -1.943 0.987 1 95 107 ASN B CA 1
ATOM 2790 C C . ASN B 1 107 ? 8.188 -2.883 1.957 1 95 107 ASN B C 1
ATOM 2792 O O . ASN B 1 107 ? 7.762 -4.023 2.15 1 95 107 ASN B O 1
ATOM 2796 N N . ASP B 1 108 ? 9.273 -2.344 2.551 1 93.06 108 ASP B N 1
ATOM 2797 C CA . ASP B 1 108 ? 9.875 -3.021 3.697 1 93.06 108 ASP B CA 1
ATOM 2798 C C . ASP B 1 108 ? 8.891 -3.086 4.867 1 93.06 108 ASP B C 1
ATOM 2800 O O . ASP B 1 108 ? 8.328 -2.066 5.27 1 93.06 108 ASP B O 1
ATOM 2804 N N . MET B 1 109 ? 8.656 -4.227 5.371 1 88.12 109 MET B N 1
ATOM 2805 C CA . MET B 1 109 ? 7.652 -4.434 6.418 1 88.12 109 MET B CA 1
ATOM 2806 C C . MET B 1 109 ? 8.32 -4.707 7.762 1 88.12 109 MET B C 1
ATOM 2808 O O . MET B 1 109 ? 7.652 -5.094 8.727 1 88.12 109 MET B O 1
ATOM 2812 N N . TYR B 1 110 ? 9.594 -4.504 7.816 1 80.5 110 TYR B N 1
ATOM 2813 C CA . TYR B 1 110 ? 10.32 -4.742 9.062 1 80.5 110 TYR B CA 1
ATOM 2814 C C . TYR B 1 110 ? 10.68 -3.428 9.742 1 80.5 110 TYR B C 1
ATOM 2816 O O . TYR B 1 110 ? 10.859 -2.406 9.07 1 80.5 110 TYR B O 1
ATOM 2824 N N . GLY B 1 111 ? 10.898 -3.428 11.141 1 62.06 111 GLY B N 1
ATOM 2825 C CA . GLY B 1 111 ? 11.453 -2.33 11.914 1 62.06 111 GLY B CA 1
ATOM 2826 C C . GLY B 1 111 ? 10.398 -1.36 12.414 1 62.06 111 GLY B C 1
ATOM 2827 O O . GLY B 1 111 ? 10.719 -0.256 12.859 1 62.06 111 GLY B O 1
ATOM 2828 N N . PHE B 1 112 ? 9.031 -1.454 12.234 1 55.12 112 PHE B N 1
ATOM 2829 C CA . PHE B 1 112 ? 8.062 -0.46 12.68 1 55.12 112 PHE B CA 1
ATOM 2830 C C . PHE B 1 112 ? 8.211 -0.201 14.172 1 55.12 112 PHE B C 1
ATOM 2832 O O . PHE B 1 112 ? 7.871 0.882 14.656 1 55.12 112 PHE B O 1
ATOM 2839 N N . GLY B 1 113 ? 8.641 -1.14 14.938 1 45.31 113 GLY B N 1
ATOM 2840 C CA . GLY B 1 113 ? 8.477 -0.947 16.375 1 45.31 113 GLY B CA 1
ATOM 2841 C C . GLY B 1 113 ? 9.031 0.376 16.859 1 45.31 113 GLY B C 1
ATOM 2842 O O . GLY B 1 113 ? 8.328 1.391 16.844 1 45.31 113 GLY B O 1
ATOM 2843 N N . ASP B 1 114 ? 10.273 0.329 17.359 1 41.16 114 ASP B N 1
ATOM 2844 C CA . ASP B 1 114 ? 11.055 1.289 18.141 1 41.16 114 ASP B CA 1
ATOM 2845 C C . ASP B 1 114 ? 11.734 2.307 17.219 1 41.16 114 ASP B C 1
ATOM 2847 O O . ASP B 1 114 ? 12.727 1.987 16.562 1 41.16 114 ASP B O 1
ATOM 2851 N N . GLY B 1 115 ? 11.141 3.502 16.984 1 47.12 115 GLY B N 1
ATOM 2852 C CA . GLY B 1 115 ? 11.836 4.566 16.281 1 47.12 115 GLY B CA 1
ATOM 2853 C C . GLY B 1 115 ? 11.523 4.594 14.789 1 47.12 115 GLY B C 1
ATOM 2854 O O . GLY B 1 115 ? 12.281 5.156 14 1 47.12 115 GLY B O 1
ATOM 2855 N N . ASN B 1 116 ? 10.477 4.023 14.312 1 51.81 116 ASN B N 1
ATOM 2856 C CA . ASN B 1 116 ? 9.953 3.562 13.031 1 51.81 116 ASN B CA 1
ATOM 2857 C C . ASN B 1 116 ? 9.922 4.691 12 1 51.81 116 ASN B C 1
ATOM 2859 O O . ASN B 1 116 ? 8.953 5.449 11.938 1 51.81 116 ASN B O 1
ATOM 2863 N N . LEU B 1 117 ? 11.086 5.039 11.547 1 70 117 LEU B N 1
ATOM 2864 C CA . LEU B 1 117 ? 11.273 5.953 10.422 1 70 117 LEU B CA 1
ATOM 2865 C C . LEU B 1 117 ? 10.664 5.379 9.148 1 70 117 LEU B C 1
ATOM 2867 O O . LEU B 1 117 ? 11.359 5.191 8.148 1 70 117 LEU B O 1
ATOM 2871 N N . ALA B 1 118 ? 9.336 5.023 9.227 1 84.69 118 ALA B N 1
ATOM 2872 C CA . ALA B 1 118 ? 8.664 4.531 8.031 1 84.69 118 ALA B CA 1
ATOM 2873 C C . ALA B 1 118 ? 8.875 5.477 6.848 1 84.69 118 ALA B C 1
ATOM 2875 O O . ALA B 1 118 ? 8.789 5.062 5.691 1 84.69 118 ALA B O 1
ATOM 2876 N N . ALA B 1 119 ? 9.289 6.668 7.133 1 87.44 119 ALA B N 1
ATOM 2877 C CA . ALA B 1 119 ? 9.5 7.648 6.074 1 87.44 119 ALA B CA 1
ATOM 2878 C C . ALA B 1 119 ? 10.656 7.238 5.168 1 87.44 119 ALA B C 1
ATOM 2880 O O . ALA B 1 119 ? 10.633 7.496 3.963 1 87.44 119 ALA B O 1
ATOM 2881 N N . GLY B 1 120 ? 11.609 6.633 5.715 1 88.12 120 GLY B N 1
ATOM 2882 C CA . GLY B 1 120 ? 12.789 6.258 4.957 1 88.12 120 GLY B CA 1
ATOM 2883 C C . GLY B 1 120 ? 12.805 4.793 4.562 1 88.12 120 GLY B C 1
ATOM 2884 O O . GLY B 1 120 ? 13.812 4.293 4.043 1 88.12 120 GLY B O 1
ATOM 2885 N N . ARG B 1 121 ? 11.719 4.117 4.801 1 90.69 121 ARG B N 1
ATOM 2886 C CA . ARG B 1 121 ? 11.633 2.697 4.484 1 90.69 121 ARG B CA 1
ATOM 2887 C C . ARG B 1 121 ? 11.734 2.465 2.979 1 90.69 121 ARG B C 1
ATOM 2889 O O . ARG B 1 121 ? 11.117 3.189 2.193 1 90.69 121 ARG B O 1
ATOM 2896 N N . MET B 1 122 ? 12.531 1.431 2.643 1 94.75 122 MET B N 1
ATOM 2897 C CA . MET B 1 122 ? 12.656 1.096 1.228 1 94.75 122 MET B CA 1
ATOM 2898 C C . MET B 1 122 ? 11.336 0.604 0.66 1 94.75 122 MET B C 1
ATOM 2900 O O . MET B 1 122 ? 10.602 -0.13 1.327 1 94.75 122 MET B O 1
ATOM 2904 N N . ARG B 1 123 ? 11.086 1.008 -0.501 1 97.12 123 ARG B N 1
ATOM 2905 C CA . ARG B 1 123 ? 9.906 0.554 -1.237 1 97.12 123 ARG B CA 1
ATOM 2906 C C . ARG B 1 123 ? 10.148 0.61 -2.742 1 97.12 123 ARG B C 1
ATOM 2908 O O . ARG B 1 123 ? 11 1.366 -3.213 1 97.12 123 ARG B O 1
ATOM 2915 N N . VAL B 1 124 ? 9.43 -0.193 -3.447 1 98.81 124 VAL B N 1
ATOM 2916 C CA . VAL B 1 124 ? 9.594 -0.298 -4.895 1 98.81 124 VAL B CA 1
ATOM 2917 C C . VAL B 1 124 ? 8.219 -0.372 -5.562 1 98.81 124 VAL B C 1
ATOM 2919 O O . VAL B 1 124 ? 7.301 -0.998 -5.031 1 98.81 124 VAL B O 1
ATOM 2922 N N . ALA B 1 125 ? 8.094 0.315 -6.621 1 98.88 125 ALA B N 1
ATOM 2923 C CA . ALA B 1 125 ? 6.934 0.184 -7.496 1 98.88 125 ALA B CA 1
ATOM 2924 C C . ALA B 1 125 ? 7.293 -0.562 -8.781 1 98.88 125 ALA B C 1
ATOM 2926 O O . ALA B 1 125 ? 8.266 -0.219 -9.445 1 98.88 125 ALA B O 1
ATOM 2927 N N . PHE B 1 126 ? 6.492 -1.562 -9.102 1 98.88 126 PHE B N 1
ATOM 2928 C CA . PHE B 1 126 ? 6.629 -2.307 -10.344 1 98.88 126 PHE B CA 1
ATOM 2929 C C . PHE B 1 126 ? 5.477 -1.99 -11.297 1 98.88 126 PHE B C 1
ATOM 2931 O O . PHE B 1 126 ? 4.324 -1.88 -10.867 1 98.88 126 PHE B O 1
ATOM 2938 N N . PHE B 1 127 ? 5.867 -1.866 -12.492 1 98.06 127 PHE B N 1
ATOM 2939 C CA . PHE B 1 127 ? 4.934 -1.742 -13.609 1 98.06 127 PHE B CA 1
ATOM 2940 C C . PHE B 1 127 ? 5.113 -2.887 -14.594 1 98.06 127 PHE B C 1
ATOM 2942 O O . PHE B 1 127 ? 6.242 -3.246 -14.938 1 98.06 127 PHE B O 1
ATOM 2949 N N . GLY B 1 128 ? 4 -3.469 -14.953 1 95.81 128 GLY B N 1
ATOM 2950 C CA . GLY B 1 128 ? 4.148 -4.613 -15.836 1 95.81 128 GLY B CA 1
ATOM 2951 C C . GLY B 1 128 ? 2.824 -5.121 -16.375 1 95.81 128 GLY B C 1
ATOM 2952 O O . GLY B 1 128 ? 1.868 -4.355 -16.516 1 95.81 128 GLY B O 1
ATOM 2953 N N . THR B 1 129 ? 2.812 -6.344 -16.859 1 93.56 129 THR B N 1
ATOM 2954 C CA . THR B 1 129 ? 1.634 -7.016 -17.391 1 93.56 129 THR B CA 1
ATOM 2955 C C . THR B 1 129 ? 1.393 -8.336 -16.672 1 93.56 129 THR B C 1
ATOM 2957 O O . THR B 1 129 ? 2.32 -8.922 -16.109 1 93.56 129 THR B O 1
ATOM 2960 N N . ILE B 1 130 ? 0.15 -8.711 -16.625 1 94.75 130 ILE B N 1
ATOM 2961 C CA . ILE B 1 130 ? -0.219 -9.984 -16.016 1 94.75 130 ILE B CA 1
ATOM 2962 C C . ILE B 1 130 ? -0.599 -10.992 -17.094 1 94.75 130 ILE B C 1
ATOM 2964 O O . ILE B 1 130 ? -1.26 -10.633 -18.078 1 94.75 130 ILE B O 1
ATOM 2968 N N . GLU B 1 131 ? -0.08 -12.195 -16.984 1 94.62 131 GLU B N 1
ATOM 2969 C CA . GLU B 1 131 ? -0.345 -13.289 -17.922 1 94.62 131 GLU B CA 1
ATOM 2970 C C . GLU B 1 131 ? -0.823 -14.531 -17.188 1 94.62 131 GLU B C 1
ATOM 2972 O O . GLU B 1 131 ? -0.192 -14.969 -16.219 1 94.62 131 GLU B O 1
ATOM 2977 N N . ARG B 1 132 ? -1.925 -15.102 -17.719 1 95.94 132 ARG B N 1
ATOM 2978 C CA . ARG B 1 132 ? -2.396 -16.359 -17.125 1 95.94 132 ARG B CA 1
ATOM 2979 C C . ARG B 1 132 ? -1.394 -17.484 -17.359 1 95.94 132 ARG B C 1
ATOM 2981 O O . ARG B 1 132 ? -0.866 -17.625 -18.469 1 95.94 132 ARG B O 1
ATOM 2988 N N . VAL B 1 133 ? -1.102 -18.188 -16.281 1 97.5 133 VAL B N 1
ATOM 2989 C CA . VAL B 1 133 ? -0.23 -19.359 -16.391 1 97.5 133 VAL B CA 1
ATOM 2990 C C . VAL B 1 133 ? -0.993 -20.516 -17.031 1 97.5 133 VAL B C 1
ATOM 2992 O O . VAL B 1 133 ? -2.104 -20.844 -16.609 1 97.5 133 VAL B O 1
ATOM 2995 N N . GLU B 1 134 ? -0.418 -21.031 -18.016 1 96.88 134 GLU B N 1
ATOM 2996 C CA . GLU B 1 134 ? -1.03 -22.141 -18.75 1 96.88 134 GLU B CA 1
ATOM 2997 C C . GLU B 1 134 ? -0.137 -23.375 -18.719 1 96.88 134 GLU B C 1
ATOM 2999 O O . GLU B 1 134 ? 1.072 -23.266 -18.5 1 96.88 134 GLU B O 1
ATOM 3004 N N . GLY B 1 135 ? -0.793 -24.531 -18.906 1 97.06 135 GLY B N 1
ATOM 3005 C CA . GLY B 1 135 ? -0.065 -25.781 -18.922 1 97.06 135 GLY B CA 1
ATOM 3006 C C . GLY B 1 135 ? 0.008 -26.453 -17.562 1 97.06 135 GLY B C 1
ATOM 3007 O O . GLY B 1 135 ? 0.344 -25.797 -16.578 1 97.06 135 GLY B O 1
ATOM 3008 N N . GLU B 1 136 ? -0.268 -27.672 -17.516 1 96.25 136 GLU B N 1
ATOM 3009 C CA . GLU B 1 136 ? -0.371 -28.422 -16.266 1 96.25 136 GLU B CA 1
ATOM 3010 C C . GLU B 1 136 ? 0.935 -28.359 -15.484 1 96.25 136 GLU B C 1
ATOM 3012 O O . GLU B 1 136 ? 0.924 -28.141 -14.266 1 96.25 136 GLU B O 1
ATOM 3017 N N . LYS B 1 137 ? 2.01 -28.531 -16.188 1 97.75 137 LYS B N 1
ATOM 3018 C CA . LYS B 1 137 ? 3.311 -28.547 -15.523 1 97.75 137 LYS B CA 1
ATOM 3019 C C . LYS B 1 137 ? 3.639 -27.188 -14.922 1 97.75 137 LYS B C 1
ATOM 3021 O O . LYS B 1 137 ? 4.117 -27.109 -13.789 1 97.75 137 LYS B O 1
ATOM 3026 N N . GLU B 1 138 ? 3.414 -26.156 -15.703 1 98 138 GLU B N 1
ATOM 3027 C CA . GLU B 1 138 ? 3.705 -24.797 -15.219 1 98 138 GLU B CA 1
ATOM 3028 C C . GLU B 1 138 ? 2.775 -24.422 -14.07 1 98 138 GLU B C 1
ATOM 3030 O O . GLU B 1 138 ? 3.205 -23.781 -13.102 1 98 138 GLU B O 1
ATOM 3035 N N . ILE B 1 139 ? 1.546 -24.797 -14.18 1 97.44 139 ILE B N 1
ATOM 3036 C CA . ILE B 1 139 ? 0.581 -24.531 -13.117 1 97.44 139 ILE B CA 1
ATOM 3037 C C . ILE B 1 139 ? 1.021 -25.234 -11.836 1 97.44 139 ILE B C 1
ATOM 3039 O O . ILE B 1 139 ? 0.962 -24.641 -10.75 1 97.44 139 ILE B O 1
ATOM 3043 N N . ALA B 1 140 ? 1.467 -26.453 -11.984 1 97.88 140 ALA B N 1
ATOM 3044 C CA . ALA B 1 140 ? 1.931 -27.188 -10.812 1 97.88 140 ALA B CA 1
ATOM 3045 C C . ALA B 1 140 ? 3.123 -26.5 -10.164 1 97.88 140 ALA B C 1
ATOM 3047 O O . ALA B 1 140 ? 3.205 -26.422 -8.938 1 97.88 140 ALA B O 1
ATOM 3048 N N . LYS B 1 141 ? 4.016 -26.031 -10.969 1 98.31 141 LYS B N 1
ATOM 3049 C CA . LYS B 1 141 ? 5.18 -25.312 -10.469 1 98.31 141 LYS B CA 1
ATOM 3050 C C . LYS B 1 141 ? 4.762 -24.031 -9.734 1 98.31 141 LYS B C 1
ATOM 3052 O O . LYS B 1 141 ? 5.309 -23.719 -8.68 1 98.31 141 LYS B O 1
ATOM 3057 N N . CYS B 1 142 ? 3.842 -23.359 -10.297 1 98.38 142 CYS B N 1
ATOM 3058 C CA . CYS B 1 142 ? 3.357 -22.109 -9.719 1 98.38 142 CYS B CA 1
ATOM 3059 C C . CYS B 1 142 ? 2.607 -22.375 -8.414 1 98.38 142 CYS B C 1
ATOM 3061 O O . CYS B 1 142 ? 2.744 -21.609 -7.453 1 98.38 142 CYS B O 1
ATOM 3063 N N . LYS B 1 143 ? 1.814 -23.406 -8.375 1 97.62 143 LYS B N 1
ATOM 3064 C CA . LYS B 1 143 ? 1.127 -23.781 -7.145 1 97.62 143 LYS B CA 1
ATOM 3065 C C . LYS B 1 143 ? 2.121 -24.047 -6.02 1 97.62 143 LYS B C 1
ATOM 3067 O O . LYS B 1 143 ? 1.947 -23.547 -4.902 1 97.62 143 LYS B O 1
ATOM 3072 N N . GLU B 1 144 ? 3.127 -24.766 -6.328 1 98.25 144 GLU B N 1
ATOM 3073 C CA . GLU B 1 144 ? 4.148 -25.078 -5.336 1 98.25 144 GLU B CA 1
ATOM 3074 C C . GLU B 1 144 ? 4.828 -23.812 -4.828 1 98.25 144 GLU B C 1
ATOM 3076 O O . GLU B 1 144 ? 4.965 -23.609 -3.621 1 98.25 144 GLU B O 1
ATOM 3081 N N . ALA B 1 145 ? 5.207 -22.969 -5.742 1 98.06 145 ALA B N 1
ATOM 3082 C CA . ALA B 1 145 ? 5.891 -21.734 -5.379 1 98.06 145 ALA B CA 1
ATOM 3083 C C . ALA B 1 145 ? 4.988 -20.828 -4.543 1 98.06 145 ALA B C 1
ATOM 3085 O O . ALA B 1 145 ? 5.43 -20.234 -3.559 1 98.06 145 ALA B O 1
ATOM 3086 N N . TYR B 1 146 ? 3.732 -20.719 -4.973 1 96.88 146 TYR B N 1
ATOM 3087 C CA . TYR B 1 146 ? 2.785 -19.875 -4.262 1 96.88 146 TYR B CA 1
ATOM 3088 C C . TYR B 1 146 ? 2.562 -20.375 -2.84 1 96.88 146 TYR B C 1
ATOM 3090 O O . TYR B 1 146 ? 2.551 -19.578 -1.893 1 96.88 146 TYR B O 1
ATOM 3098 N N . LEU B 1 147 ? 2.471 -21.656 -2.643 1 94.94 147 LEU B N 1
ATOM 3099 C CA . LEU B 1 147 ? 2.189 -22.219 -1.33 1 94.94 147 LEU B CA 1
ATOM 3100 C C . LEU B 1 147 ? 3.441 -22.219 -0.458 1 94.94 147 LEU B C 1
ATOM 3102 O O . LEU B 1 147 ? 3.348 -22.25 0.771 1 94.94 147 LEU B O 1
ATOM 3106 N N . GLN B 1 148 ? 4.586 -22.266 -1.105 1 95.25 148 GLN B N 1
ATOM 3107 C CA . GLN B 1 148 ? 5.809 -22.078 -0.332 1 95.25 148 GLN B CA 1
ATOM 3108 C C . GLN B 1 148 ? 5.855 -20.688 0.288 1 95.25 148 GLN B C 1
ATOM 3110 O O . GLN B 1 148 ? 6.254 -20.516 1.444 1 95.25 148 GLN B O 1
ATOM 3115 N N . ALA B 1 149 ? 5.43 -19.703 -0.472 1 95.19 149 ALA B N 1
ATOM 3116 C CA . ALA B 1 149 ? 5.426 -18.328 0.002 1 95.19 149 ALA B CA 1
ATOM 3117 C C . ALA B 1 149 ? 4.262 -18.078 0.958 1 95.19 149 ALA B C 1
ATOM 3119 O O . ALA B 1 149 ? 4.379 -17.297 1.898 1 95.19 149 ALA B O 1
ATOM 3120 N N . HIS B 1 150 ? 3.15 -18.719 0.679 1 93.19 150 HIS B N 1
ATOM 3121 C CA . HIS B 1 150 ? 1.917 -18.516 1.431 1 93.19 150 HIS B CA 1
ATOM 3122 C C . HIS B 1 150 ? 1.271 -19.859 1.786 1 93.19 150 HIS B C 1
ATOM 3124 O O . HIS B 1 150 ? 0.242 -20.219 1.214 1 93.19 150 HIS B O 1
ATOM 3130 N N . PRO B 1 151 ? 1.754 -20.453 2.83 1 91.25 151 PRO B N 1
ATOM 3131 C CA . PRO B 1 151 ? 1.193 -21.766 3.189 1 91.25 151 PRO B CA 1
ATOM 3132 C C . PRO B 1 151 ? -0.264 -21.672 3.637 1 91.25 151 PRO B C 1
ATOM 3134 O O . PRO B 1 151 ? -1.02 -22.641 3.48 1 91.25 151 PRO B O 1
ATOM 3137 N N . ASP B 1 152 ? -0.68 -20.531 4.094 1 86.12 152 ASP B N 1
ATOM 3138 C CA . ASP B 1 152 ? -2.051 -20.344 4.562 1 86.12 152 ASP B CA 1
ATOM 3139 C C . ASP B 1 152 ? -3.035 -20.344 3.395 1 86.12 152 ASP B C 1
ATOM 3141 O O . ASP B 1 152 ? -4.242 -20.5 3.594 1 86.12 152 ASP B O 1
ATOM 3145 N N . ALA B 1 153 ? -2.545 -20.266 2.223 1 89.44 153 ALA B N 1
ATOM 3146 C CA . ALA B 1 153 ? -3.416 -20.156 1.055 1 89.44 153 ALA B CA 1
ATOM 3147 C C . ALA B 1 153 ? -3.906 -21.547 0.613 1 89.44 153 ALA B C 1
ATOM 3149 O O . ALA B 1 153 ? -4.699 -21.656 -0.323 1 89.44 153 ALA B O 1
ATOM 3150 N N . ARG B 1 154 ? -3.477 -22.609 1.208 1 88.06 154 ARG B N 1
ATOM 3151 C CA . ARG B 1 154 ? -3.84 -23.969 0.825 1 88.06 154 ARG B CA 1
ATOM 3152 C C . ARG B 1 154 ? -5.355 -24.141 0.789 1 88.06 154 ARG B C 1
ATOM 3154 O O . ARG B 1 154 ? -5.879 -24.906 -0.025 1 88.06 154 ARG B O 1
ATOM 3161 N N . GLY B 1 155 ? -6.031 -23.297 1.522 1 81.19 155 GLY B N 1
ATOM 3162 C CA . GLY B 1 155 ? -7.473 -23.438 1.641 1 81.19 155 GLY B CA 1
ATOM 3163 C C . GLY B 1 155 ? -8.234 -22.812 0.484 1 81.19 155 GLY B C 1
ATOM 3164 O O . GLY B 1 155 ? -9.43 -23.047 0.316 1 81.19 155 GLY B O 1
ATOM 3165 N N . TRP B 1 156 ? -7.496 -22.047 -0.401 1 86.38 156 TRP B N 1
ATOM 3166 C CA . TRP B 1 156 ? -8.305 -21.359 -1.398 1 86.38 156 TRP B CA 1
ATOM 3167 C C . TRP B 1 156 ? -7.609 -21.344 -2.754 1 86.38 156 TRP B C 1
ATOM 3169 O O . TRP B 1 156 ? -8.133 -20.781 -3.721 1 86.38 156 TRP B O 1
ATOM 3179 N N . VAL B 1 157 ? -6.484 -22 -2.871 1 90.62 157 VAL B N 1
ATOM 3180 C CA . VAL B 1 157 ? -5.824 -22.031 -4.172 1 90.62 157 VAL B CA 1
ATOM 3181 C C . VAL B 1 157 ? -6.57 -22.969 -5.113 1 90.62 157 VAL B C 1
ATOM 3183 O O . VAL B 1 157 ? -7.254 -23.891 -4.668 1 90.62 157 VAL B O 1
ATOM 3186 N N . PRO B 1 158 ? -6.383 -22.719 -6.484 1 86.69 158 PRO B N 1
ATOM 3187 C CA . PRO B 1 158 ? -7.012 -23.609 -7.461 1 86.69 158 PRO B CA 1
ATOM 3188 C C . PRO B 1 158 ? -6.559 -25.047 -7.312 1 86.69 158 PRO B C 1
ATOM 3190 O O . PRO B 1 158 ? -5.449 -25.312 -6.844 1 86.69 158 PRO B O 1
ATOM 3193 N N . PRO B 1 159 ? -7.523 -26.188 -7.742 1 77.25 159 PRO B N 1
ATOM 3194 C CA . PRO B 1 159 ? -8.812 -25.984 -8.398 1 77.25 159 PRO B CA 1
ATOM 3195 C C . PRO B 1 159 ? -9.945 -25.719 -7.41 1 77.25 159 PRO B C 1
ATOM 3197 O O . PRO B 1 159 ? -9.836 -26.062 -6.234 1 77.25 159 PRO B O 1
ATOM 3200 N N . GLY B 1 160 ? -10.984 -25.422 -7.723 1 59.78 160 GLY B N 1
ATOM 3201 C CA . GLY B 1 160 ? -12.266 -25.422 -7.031 1 59.78 160 GLY B CA 1
ATOM 3202 C C . GLY B 1 160 ? -12.406 -24.297 -6.031 1 59.78 160 GLY B C 1
ATOM 3203 O O . GLY B 1 160 ? -13.391 -24.234 -5.289 1 59.78 160 GLY B O 1
ATOM 3204 N N . GLY B 1 161 ? -10.562 -23.219 -5.727 1 58.19 161 GLY B N 1
ATOM 3205 C CA . GLY B 1 161 ? -10.984 -22.188 -4.801 1 58.19 161 GLY B CA 1
ATOM 3206 C C . GLY B 1 161 ? -10.242 -20.875 -4.996 1 58.19 161 GLY B C 1
ATOM 3207 O O . GLY B 1 161 ? -9.258 -20.812 -5.73 1 58.19 161 GLY B O 1
ATOM 3208 N N . PRO B 1 162 ? -9.891 -19.75 -4.75 1 60.28 162 PRO B N 1
ATOM 3209 C CA . PRO B 1 162 ? -11.102 -19.031 -5.152 1 60.28 162 PRO B CA 1
ATOM 3210 C C . PRO B 1 162 ? -10.891 -18.188 -6.402 1 60.28 162 PRO B C 1
ATOM 3212 O O . PRO B 1 162 ? -9.867 -17.516 -6.527 1 60.28 162 PRO B O 1
ATOM 3215 N N . HIS B 1 163 ? -12.617 -17.859 -6.332 1 67.12 163 HIS B N 1
ATOM 3216 C CA . HIS B 1 163 ? -13.398 -18.516 -7.383 1 67.12 163 HIS B CA 1
ATOM 3217 C C . HIS B 1 163 ? -12.93 -18.078 -8.766 1 67.12 163 HIS B C 1
ATOM 3219 O O . HIS B 1 163 ? -12.688 -16.891 -8.992 1 67.12 163 HIS B O 1
ATOM 3225 N N . ASP B 1 164 ? -12.977 -18.281 -9.312 1 82.25 164 ASP B N 1
ATOM 3226 C CA . ASP B 1 164 ? -12.336 -18.703 -10.555 1 82.25 164 ASP B CA 1
ATOM 3227 C C . ASP B 1 164 ? -10.945 -18.094 -10.688 1 82.25 164 ASP B C 1
ATOM 3229 O O . ASP B 1 164 ? -10.617 -17.484 -11.703 1 82.25 164 ASP B O 1
ATOM 3233 N N . ALA B 1 165 ? -10.109 -18.531 -9.391 1 91.94 165 ALA B N 1
ATOM 3234 C CA . ALA B 1 165 ? -8.758 -17.984 -9.359 1 91.94 165 ALA B CA 1
ATOM 3235 C C . ALA B 1 165 ? -7.828 -18.734 -10.305 1 91.94 165 ALA B C 1
ATOM 3237 O O . ALA B 1 165 ? -8.055 -19.922 -10.586 1 91.94 165 ALA B O 1
ATOM 3238 N N . PHE B 1 166 ? -6.883 -18.047 -10.836 1 94.94 166 PHE B N 1
ATOM 3239 C CA . PHE B 1 166 ? -5.852 -18.688 -11.641 1 94.94 166 PHE B CA 1
ATOM 3240 C C . PHE B 1 166 ? -4.48 -18.094 -11.336 1 94.94 166 PHE B C 1
ATOM 3242 O O . PHE B 1 166 ? -4.379 -16.953 -10.891 1 94.94 166 PHE B O 1
ATOM 3249 N N . TYR B 1 167 ? -3.52 -18.922 -11.477 1 97.25 167 TYR B N 1
ATOM 3250 C CA . TYR B 1 167 ? -2.15 -18.438 -11.336 1 97.25 167 TYR B CA 1
ATOM 3251 C C . TYR B 1 167 ? -1.776 -17.516 -12.5 1 97.25 167 TYR B C 1
ATOM 3253 O O . TYR B 1 167 ? -2.115 -17.797 -13.648 1 97.25 167 TYR B O 1
ATOM 3261 N N . ALA B 1 168 ? -1.124 -16.438 -12.164 1 97.62 168 ALA B N 1
ATOM 3262 C CA . ALA B 1 168 ? -0.73 -15.461 -13.18 1 97.62 168 ALA B CA 1
ATOM 3263 C C . ALA B 1 168 ? 0.695 -14.969 -12.945 1 97.62 168 ALA B C 1
ATOM 3265 O O . ALA B 1 168 ? 1.119 -14.797 -11.797 1 97.62 168 ALA B O 1
ATOM 3266 N N . ARG B 1 169 ? 1.375 -14.797 -14.023 1 98.31 169 ARG B N 1
ATOM 3267 C CA . ARG B 1 169 ? 2.691 -14.172 -13.992 1 98.31 169 ARG B CA 1
ATOM 3268 C C . ARG B 1 169 ? 2.578 -12.656 -14.172 1 98.31 169 ARG B C 1
ATOM 3270 O O . ARG B 1 169 ? 2.014 -12.188 -15.156 1 98.31 169 ARG B O 1
ATOM 3277 N N . PHE B 1 170 ? 2.99 -11.891 -13.227 1 98.31 170 PHE B N 1
ATOM 3278 C CA . PHE B 1 170 ? 3.225 -10.461 -13.391 1 98.31 170 PHE B CA 1
ATOM 3279 C C . PHE B 1 170 ? 4.613 -10.203 -13.961 1 98.31 170 PHE B C 1
ATOM 3281 O O . PHE B 1 170 ? 5.609 -10.281 -13.234 1 98.31 170 PHE B O 1
ATOM 3288 N N . ARG B 1 171 ? 4.68 -9.867 -15.211 1 97.69 171 ARG B N 1
ATOM 3289 C CA . ARG B 1 171 ? 5.949 -9.562 -15.859 1 97.69 171 ARG B CA 1
ATOM 3290 C C . ARG B 1 171 ? 6.371 -8.117 -15.586 1 97.69 171 ARG B C 1
ATOM 3292 O O . ARG B 1 171 ? 5.703 -7.18 -16.016 1 97.69 171 ARG B O 1
ATOM 3299 N N . VAL B 1 172 ? 7.492 -7.934 -14.93 1 98.5 172 VAL B N 1
ATOM 3300 C CA . VAL B 1 172 ? 7.977 -6.602 -14.586 1 98.5 172 VAL B CA 1
ATOM 3301 C C . VAL B 1 172 ? 8.578 -5.934 -15.82 1 98.5 172 VAL B C 1
ATOM 3303 O O . VAL B 1 172 ? 9.445 -6.504 -16.484 1 98.5 172 VAL B O 1
ATOM 3306 N N . HIS B 1 173 ? 8.117 -4.699 -16.094 1 98 173 HIS B N 1
ATOM 3307 C CA . HIS B 1 173 ? 8.648 -3.938 -17.219 1 98 173 HIS B CA 1
ATOM 3308 C C . HIS B 1 173 ? 9.391 -2.691 -16.75 1 98 173 HIS B C 1
ATOM 3310 O O . HIS B 1 173 ? 10.312 -2.223 -17.422 1 98 173 HIS B O 1
ATOM 3316 N N . LYS B 1 174 ? 8.93 -2.064 -15.727 1 98.75 174 LYS B N 1
ATOM 3317 C CA . LYS B 1 174 ? 9.539 -0.866 -15.156 1 98.75 174 LYS B CA 1
ATOM 3318 C C . LYS B 1 174 ? 9.648 -0.969 -13.641 1 98.75 174 LYS B C 1
ATOM 3320 O O . LYS B 1 174 ? 8.805 -1.6 -12.992 1 98.75 174 LYS B O 1
ATOM 3325 N N . VAL B 1 175 ? 10.727 -0.395 -13.141 1 98.88 175 VAL B N 1
ATOM 3326 C CA . VAL B 1 175 ? 11.055 -0.457 -11.719 1 98.88 175 VAL B CA 1
ATOM 3327 C C . VAL B 1 175 ? 11.359 0.944 -11.195 1 98.88 175 VAL B C 1
ATOM 3329 O O . VAL B 1 175 ? 12.227 1.64 -11.734 1 98.88 175 VAL B O 1
ATOM 3332 N N . TYR B 1 176 ? 10.672 1.386 -10.227 1 98.81 176 TYR B N 1
ATOM 3333 C CA . TYR B 1 176 ? 10.961 2.633 -9.531 1 98.81 176 TYR B CA 1
ATOM 3334 C C . TYR B 1 176 ? 11.305 2.371 -8.062 1 98.81 176 TYR B C 1
ATOM 3336 O O . TYR B 1 176 ? 10.477 1.84 -7.316 1 98.81 176 TYR B O 1
ATOM 3344 N N . ALA B 1 177 ? 12.5 2.82 -7.652 1 98.5 177 ALA B N 1
ATOM 3345 C CA . ALA B 1 177 ? 12.992 2.529 -6.309 1 98.5 177 ALA B CA 1
ATOM 3346 C C . ALA B 1 177 ? 12.984 3.783 -5.438 1 98.5 177 ALA B C 1
ATOM 3348 O O . ALA B 1 177 ? 13.352 4.867 -5.895 1 98.5 177 ALA B O 1
ATOM 3349 N N . PHE B 1 178 ? 12.438 3.654 -4.293 1 96.88 178 PHE B N 1
ATOM 3350 C CA . PHE B 1 178 ? 12.664 4.555 -3.168 1 96.88 178 PHE B CA 1
ATOM 3351 C C . PHE B 1 178 ? 13.406 3.842 -2.043 1 96.88 178 PHE B C 1
ATOM 3353 O O . PHE B 1 178 ? 12.789 3.18 -1.207 1 96.88 178 PHE B O 1
ATOM 3360 N N . ASN B 1 179 ? 14.703 4.07 -2.02 1 95.75 179 ASN B N 1
ATOM 3361 C CA . ASN B 1 179 ? 15.516 3.26 -1.115 1 95.75 179 ASN B CA 1
ATOM 3362 C C . ASN B 1 179 ? 15.828 4.004 0.181 1 95.75 179 ASN B C 1
ATOM 3364 O O . ASN B 1 179 ? 16.625 3.535 0.997 1 95.75 179 ASN B O 1
ATOM 3368 N N . GLY B 1 180 ? 15.195 5.172 0.345 1 91.19 180 GLY B N 1
ATOM 3369 C CA . GLY B 1 180 ? 15.391 5.961 1.55 1 91.19 180 GLY B CA 1
ATOM 3370 C C . GLY B 1 180 ? 15.5 7.449 1.276 1 91.19 180 GLY B C 1
ATOM 3371 O O . GLY B 1 180 ? 15.086 7.922 0.217 1 91.19 180 GLY B O 1
ATOM 3372 N N . PHE B 1 181 ? 15.984 8.094 2.229 1 87.38 181 PHE B N 1
ATOM 3373 C CA . PHE B 1 181 ? 16.094 9.539 2.094 1 87.38 181 PHE B CA 1
ATOM 3374 C C . PHE B 1 181 ? 17.109 9.906 1.015 1 87.38 181 PHE B C 1
ATOM 3376 O O . PHE B 1 181 ? 18.172 9.289 0.909 1 87.38 181 PHE B O 1
ATOM 3383 N N . GLY B 1 182 ? 16.766 10.906 0.218 1 86.62 182 GLY B N 1
ATOM 3384 C CA . GLY B 1 182 ? 17.484 11.242 -1.009 1 86.62 182 GLY B CA 1
ATOM 3385 C C . GLY B 1 182 ? 18.922 11.664 -0.773 1 86.62 182 GLY B C 1
ATOM 3386 O O . GLY B 1 182 ? 19.75 11.586 -1.681 1 86.62 182 GLY B O 1
ATOM 3387 N N . ASP B 1 183 ? 19.281 12.055 0.391 1 84.12 183 ASP B N 1
ATOM 3388 C CA . ASP B 1 183 ? 20.641 12.477 0.677 1 84.12 183 ASP B CA 1
ATOM 3389 C C . ASP B 1 183 ? 21.578 11.281 0.821 1 84.12 183 ASP B C 1
ATOM 3391 O O . ASP B 1 183 ? 22.781 11.391 0.593 1 84.12 183 ASP B O 1
ATOM 3395 N N . VAL B 1 184 ? 21.016 10.094 1.085 1 86.94 184 VAL B N 1
ATOM 3396 C CA . VAL B 1 184 ? 21.906 8.969 1.353 1 86.94 184 VAL B CA 1
ATOM 3397 C C . VAL B 1 184 ? 21.469 7.762 0.522 1 86.94 184 VAL B C 1
ATOM 3399 O O . VAL B 1 184 ? 22.234 6.82 0.328 1 86.94 184 VAL B O 1
ATOM 3402 N N . ALA B 1 185 ? 20.297 7.762 0.053 1 92.94 185 ALA B N 1
ATOM 3403 C CA . ALA B 1 185 ? 19.75 6.59 -0.631 1 92.94 185 ALA B CA 1
ATOM 3404 C C . ALA B 1 185 ? 19.297 6.945 -2.041 1 92.94 185 ALA B C 1
ATOM 3406 O O . ALA B 1 185 ? 19.062 8.117 -2.35 1 92.94 185 ALA B O 1
ATOM 3407 N N . TYR B 1 186 ? 19.188 5.949 -2.867 1 95.56 186 TYR B N 1
ATOM 3408 C CA . TYR B 1 186 ? 18.766 6.125 -4.254 1 95.56 186 TYR B CA 1
ATOM 3409 C C . TYR B 1 186 ? 17.25 6.246 -4.355 1 95.56 186 TYR B C 1
ATOM 3411 O O . TYR B 1 186 ? 16.516 5.484 -3.721 1 95.56 186 TYR B O 1
ATOM 3419 N N . ILE B 1 187 ? 16.797 7.215 -5.062 1 96.25 187 ILE B N 1
ATOM 3420 C CA . ILE B 1 187 ? 15.398 7.371 -5.449 1 96.25 187 ILE B CA 1
ATOM 3421 C C . ILE B 1 187 ? 15.297 7.555 -6.965 1 96.25 187 ILE B C 1
ATOM 3423 O O . ILE B 1 187 ? 15.859 8.5 -7.52 1 96.25 187 ILE B O 1
ATOM 3427 N N . GLY B 1 188 ? 14.641 6.57 -7.652 1 97.44 188 GLY B N 1
ATOM 3428 C CA . GLY B 1 188 ? 14.516 6.738 -9.094 1 97.44 188 GLY B CA 1
ATOM 3429 C C . GLY B 1 188 ? 14.266 5.434 -9.828 1 97.44 188 GLY B C 1
ATOM 3430 O O . GLY B 1 188 ? 14.016 4.402 -9.203 1 97.44 188 GLY B O 1
ATOM 3431 N N . TRP B 1 189 ? 14.25 5.566 -11.109 1 98.56 189 TRP B N 1
ATOM 3432 C CA . TRP B 1 189 ? 14.047 4.414 -11.977 1 98.56 189 TRP B CA 1
ATOM 3433 C C . TRP B 1 189 ? 15.281 3.523 -12.008 1 98.56 189 TRP B C 1
ATOM 3435 O O . TRP B 1 189 ? 16.406 4.023 -12.062 1 98.56 189 TRP B O 1
ATOM 3445 N N . VAL B 1 190 ? 15.062 2.232 -11.984 1 98.81 190 VAL B N 1
ATOM 3446 C CA . VAL B 1 190 ? 16.109 1.224 -12.141 1 98.81 190 VAL B CA 1
ATOM 3447 C C . VAL B 1 190 ? 15.977 0.548 -13.508 1 98.81 190 VAL B C 1
ATOM 3449 O O . VAL B 1 190 ? 14.93 -0.016 -13.828 1 98.81 190 VAL B O 1
ATOM 3452 N N . PRO B 1 191 ? 17.016 0.621 -14.32 1 98.81 191 PRO B N 1
ATOM 3453 C CA . PRO B 1 191 ? 16.922 -0.08 -15.609 1 98.81 191 PRO B CA 1
ATOM 3454 C C . PRO B 1 191 ? 16.562 -1.556 -15.453 1 98.81 191 PRO B C 1
ATOM 3456 O O . PRO B 1 191 ? 17.094 -2.232 -14.57 1 98.81 191 PRO B O 1
ATOM 3459 N N . LEU B 1 192 ? 15.711 -1.974 -16.375 1 98.75 192 LEU B N 1
ATOM 3460 C CA . LEU B 1 192 ? 15.18 -3.326 -16.266 1 98.75 192 LEU B CA 1
ATOM 3461 C C . LEU B 1 192 ? 16.297 -4.359 -16.312 1 98.75 192 LEU B C 1
ATOM 3463 O O . LEU B 1 192 ? 16.281 -5.344 -15.57 1 98.75 192 LEU B O 1
ATOM 3467 N N . ASP B 1 193 ? 17.266 -4.164 -17.219 1 98.75 193 ASP B N 1
ATOM 3468 C CA . ASP B 1 193 ? 18.359 -5.121 -17.344 1 98.75 193 ASP B CA 1
ATOM 3469 C C . ASP B 1 193 ? 19.172 -5.211 -16.062 1 98.75 193 ASP B C 1
ATOM 3471 O O . ASP B 1 193 ? 19.609 -6.293 -15.664 1 98.75 193 ASP B O 1
ATOM 3475 N N . LEU B 1 194 ? 19.312 -4.047 -15.477 1 98.81 194 LEU B N 1
ATOM 3476 C CA . LEU B 1 194 ? 20.031 -4.035 -14.203 1 98.81 194 LEU B CA 1
ATOM 3477 C C . LEU B 1 194 ? 19.219 -4.738 -13.117 1 98.81 194 LEU B C 1
ATOM 3479 O O . LEU B 1 194 ? 19.766 -5.52 -12.336 1 98.81 194 LEU B O 1
ATOM 3483 N N . TYR B 1 195 ? 17.969 -4.52 -13.055 1 98.88 195 TYR B N 1
ATOM 3484 C CA . TYR B 1 195 ? 17.078 -5.207 -12.117 1 98.88 195 TYR B CA 1
ATOM 3485 C C . TYR B 1 195 ? 17.172 -6.719 -12.281 1 98.88 195 TYR B C 1
ATOM 3487 O O . TYR B 1 195 ? 17.312 -7.449 -11.297 1 98.88 195 TYR B O 1
ATOM 3495 N N . ARG B 1 196 ? 17.156 -7.164 -13.453 1 98.81 196 ARG B N 1
ATOM 3496 C CA . ARG B 1 196 ? 17.219 -8.594 -13.742 1 98.81 196 ARG B CA 1
ATOM 3497 C C . ARG B 1 196 ? 18.562 -9.172 -13.328 1 98.81 196 ARG B C 1
ATOM 3499 O O . ARG B 1 196 ? 18.625 -10.227 -12.688 1 98.81 196 ARG B O 1
ATOM 3506 N N . ALA B 1 197 ? 19.578 -8.484 -13.602 1 98.5 197 ALA B N 1
ATOM 3507 C CA . ALA B 1 197 ? 20.922 -8.977 -13.328 1 98.5 197 ALA B CA 1
ATOM 3508 C C . ALA B 1 197 ? 21.219 -8.969 -11.828 1 98.5 197 ALA B C 1
ATOM 3510 O O . ALA B 1 197 ? 22.031 -9.766 -11.344 1 98.5 197 ALA B O 1
ATOM 3511 N N . SER B 1 198 ? 20.547 -8.141 -11.109 1 98.69 198 SER B N 1
ATOM 3512 C CA . SER B 1 198 ? 20.859 -7.926 -9.703 1 98.69 198 SER B CA 1
ATOM 3513 C C . SER B 1 198 ? 20.406 -9.117 -8.852 1 98.69 198 SER B C 1
ATOM 3515 O O . SER B 1 198 ? 20.859 -9.266 -7.711 1 98.69 198 SER B O 1
ATOM 3517 N N . GLY B 1 199 ? 19.547 -9.953 -9.383 1 98.12 199 GLY B N 1
ATOM 3518 C CA . GLY B 1 199 ? 19.141 -11.141 -8.648 1 98.12 199 GLY B CA 1
ATOM 3519 C C . GLY B 1 199 ? 20.297 -12.039 -8.273 1 98.12 199 GLY B C 1
ATOM 3520 O O . GLY B 1 199 ? 20.312 -12.633 -7.195 1 98.12 199 GLY B O 1
ATOM 3521 N N . ALA B 1 200 ? 21.328 -12.125 -9.078 1 98.06 200 ALA B N 1
ATOM 3522 C CA . ALA B 1 200 ? 22.484 -13 -8.875 1 98.06 200 ALA B CA 1
ATOM 3523 C C . ALA B 1 200 ? 23.422 -12.43 -7.816 1 98.06 200 ALA B C 1
ATOM 3525 O O . ALA B 1 200 ? 24.297 -13.125 -7.32 1 98.06 200 ALA B O 1
ATOM 3526 N N . LEU B 1 201 ? 23.172 -11.195 -7.465 1 98.38 201 LEU B N 1
ATOM 3527 C CA . LEU B 1 201 ? 24.094 -10.508 -6.566 1 98.38 201 LEU B CA 1
ATOM 3528 C C . LEU B 1 201 ? 23.5 -10.391 -5.168 1 98.38 201 LEU B C 1
ATOM 3530 O O . LEU B 1 201 ? 24.125 -9.828 -4.27 1 98.38 201 LEU B O 1
ATOM 3534 N N . MET B 1 202 ? 22.328 -10.891 -4.98 1 98.31 202 MET B N 1
ATOM 3535 C CA . MET B 1 202 ? 21.656 -10.781 -3.686 1 98.31 202 MET B CA 1
ATOM 3536 C C . MET B 1 202 ? 22.469 -11.5 -2.604 1 98.31 202 MET B C 1
ATOM 3538 O O . MET B 1 202 ? 23.016 -12.57 -2.85 1 98.31 202 MET B O 1
ATOM 3542 N N . ARG B 1 203 ? 22.484 -10.945 -1.467 1 97.81 203 ARG B N 1
ATOM 3543 C CA . ARG B 1 203 ? 23 -11.625 -0.285 1 97.81 203 ARG B CA 1
ATOM 3544 C C . ARG B 1 203 ? 22 -12.656 0.234 1 97.81 203 ARG B C 1
ATOM 3546 O O . ARG B 1 203 ? 20.859 -12.703 -0.226 1 97.81 203 ARG B O 1
ATOM 3553 N N . SER B 1 204 ? 22.484 -13.422 1.199 1 98 204 SER B N 1
ATOM 3554 C CA . SER B 1 204 ? 21.578 -14.367 1.841 1 98 204 SER B CA 1
ATOM 3555 C C . SER B 1 204 ? 20.516 -13.641 2.668 1 98 204 SER B C 1
ATOM 3557 O O . SER B 1 204 ? 20.734 -12.508 3.105 1 98 204 SER B O 1
ATOM 3559 N N . GLU B 1 205 ? 19.406 -14.328 2.846 1 96.94 205 GLU B N 1
ATOM 3560 C CA . GLU B 1 205 ? 18.344 -13.75 3.656 1 96.94 205 GLU B CA 1
ATOM 3561 C C . GLU B 1 205 ? 18.859 -13.328 5.031 1 96.94 205 GLU B C 1
ATOM 3563 O O . GLU B 1 205 ? 18.547 -12.242 5.512 1 96.94 205 GLU B O 1
ATOM 3568 N N . LYS B 1 206 ? 19.625 -14.211 5.664 1 96.81 206 LYS B N 1
ATOM 3569 C CA . LYS B 1 206 ? 20.188 -13.938 6.984 1 96.81 206 LYS B CA 1
ATOM 3570 C C . LYS B 1 206 ? 21.047 -12.672 6.965 1 96.81 206 LYS B C 1
ATOM 3572 O O . LYS B 1 206 ? 20.922 -11.82 7.852 1 96.81 206 LYS B O 1
ATOM 3577 N N . GLU B 1 207 ? 21.875 -12.531 5.945 1 97 207 GLU B N 1
ATOM 3578 C CA . GLU B 1 207 ? 22.734 -11.367 5.828 1 97 207 GLU B CA 1
ATOM 3579 C C . GLU B 1 207 ? 21.922 -10.102 5.586 1 97 207 GLU B C 1
ATOM 3581 O O . GLU B 1 207 ? 22.234 -9.039 6.133 1 97 207 GLU B O 1
ATOM 3586 N N . VAL B 1 208 ? 20.906 -10.211 4.762 1 96.19 208 VAL B N 1
ATOM 3587 C CA . VAL B 1 208 ? 20.047 -9.062 4.469 1 96.19 208 VAL B CA 1
ATOM 3588 C C . VAL B 1 208 ? 19.375 -8.578 5.746 1 96.19 208 VAL B C 1
ATOM 3590 O O . VAL B 1 208 ? 19.359 -7.379 6.035 1 96.19 208 VAL B O 1
ATOM 3593 N N . HIS B 1 209 ? 18.875 -9.461 6.582 1 92.81 209 HIS B N 1
ATOM 3594 C CA . HIS B 1 209 ? 18.203 -9.062 7.816 1 92.81 209 HIS B CA 1
ATOM 3595 C C . HIS B 1 209 ? 19.188 -8.453 8.805 1 92.81 209 HIS B C 1
ATOM 3597 O O . HIS B 1 209 ? 18.859 -7.492 9.508 1 92.81 209 HIS B O 1
ATOM 3603 N N . ARG B 1 210 ? 20.375 -8.953 8.812 1 91.31 210 ARG B N 1
ATOM 3604 C CA . ARG B 1 210 ? 21.375 -8.492 9.766 1 91.31 210 ARG B CA 1
ATOM 3605 C C . ARG B 1 210 ? 21.938 -7.133 9.359 1 91.31 210 ARG B C 1
ATOM 3607 O O . ARG B 1 210 ? 22.219 -6.293 10.219 1 91.31 210 ARG B O 1
ATOM 3614 N N . HIS B 1 211 ? 22.062 -6.875 8.008 1 91.25 211 HIS B N 1
ATOM 3615 C CA . HIS B 1 211 ? 22.781 -5.691 7.551 1 91.25 211 HIS B CA 1
ATOM 3616 C C . HIS B 1 211 ? 21.906 -4.82 6.656 1 91.25 211 HIS B C 1
ATOM 3618 O O . HIS B 1 211 ? 22.406 -4.148 5.754 1 91.25 211 HIS B O 1
ATOM 3624 N N . TRP B 1 212 ? 20.641 -4.895 6.906 1 90.81 212 TRP B N 1
ATOM 3625 C CA . TRP B 1 212 ? 19.75 -4.047 6.113 1 90.81 212 TRP B CA 1
ATOM 3626 C C . TRP B 1 212 ? 20.062 -2.572 6.352 1 90.81 212 TRP B C 1
ATOM 3628 O O . TRP B 1 212 ? 20.219 -2.141 7.496 1 90.81 212 TRP B O 1
ATOM 3638 N N . PRO B 1 213 ? 20.203 -1.835 5.23 1 83.06 213 PRO B N 1
ATOM 3639 C CA . PRO B 1 213 ? 20.453 -0.409 5.453 1 83.06 213 PRO B CA 1
ATOM 3640 C C . PRO B 1 213 ? 19.312 0.283 6.199 1 83.06 213 PRO B C 1
ATOM 3642 O O . PRO B 1 213 ? 18.141 0.101 5.859 1 83.06 213 PRO B O 1
ATOM 3645 N N . VAL B 1 214 ? 19.594 0.812 7.367 1 72.19 214 VAL B N 1
ATOM 3646 C CA . VAL B 1 214 ? 18.578 1.505 8.156 1 72.19 214 VAL B CA 1
ATOM 3647 C C . VAL B 1 214 ? 18.547 2.984 7.773 1 72.19 214 VAL B C 1
ATOM 3649 O O . VAL B 1 214 ? 19.594 3.619 7.641 1 72.19 214 VAL B O 1
ATOM 3652 N N . PRO B 1 215 ? 17.328 3.408 7.516 1 65.38 215 PRO B N 1
ATOM 3653 C CA . PRO B 1 215 ? 17.203 4.828 7.172 1 65.38 215 PRO B CA 1
ATOM 3654 C C . PRO B 1 215 ? 17.75 5.746 8.258 1 65.38 215 PRO B C 1
ATOM 3656 O O . PRO B 1 215 ? 17.5 5.531 9.445 1 65.38 215 PRO B O 1
ATOM 3659 N N . GLN B 1 216 ? 18.828 6.5 7.965 1 63.34 216 GLN B N 1
ATOM 3660 C CA . GLN B 1 216 ? 19.312 7.484 8.93 1 63.34 216 GLN B CA 1
ATOM 3661 C C . GLN B 1 216 ? 18.688 8.852 8.68 1 63.34 216 GLN B C 1
ATOM 3663 O O . GLN B 1 216 ? 18.484 9.242 7.527 1 63.34 216 GLN B O 1
ATOM 3668 N N . GLN B 1 217 ? 18.125 9.422 9.797 1 59.66 217 GLN B N 1
ATOM 3669 C CA . GLN B 1 217 ? 17.609 10.781 9.688 1 59.66 217 GLN B CA 1
ATOM 3670 C C . GLN B 1 217 ? 18.719 11.758 9.297 1 59.66 217 GLN B C 1
ATOM 3672 O O . GLN B 1 217 ? 19.859 11.609 9.719 1 59.66 217 GLN B O 1
ATOM 3677 N N . PRO B 1 218 ? 18.312 12.656 8.312 1 52.06 218 PRO B N 1
ATOM 3678 C CA . PRO B 1 218 ? 19.297 13.719 8.078 1 52.06 218 PRO B CA 1
ATOM 3679 C C . PRO B 1 218 ? 19.688 14.453 9.359 1 52.06 218 PRO B C 1
ATOM 3681 O O . PRO B 1 218 ? 18.844 14.711 10.211 1 52.06 218 PRO B O 1
ATOM 3684 N N . GLU B 1 219 ? 20.844 14.289 9.734 1 50.31 219 GLU B N 1
ATOM 3685 C CA . GLU B 1 219 ? 21.297 15.102 10.867 1 50.31 219 GLU B CA 1
ATOM 3686 C C . GLU B 1 219 ? 20.844 16.562 10.711 1 50.31 219 GLU B C 1
ATOM 3688 O O . GLU B 1 219 ? 20.797 17.078 9.594 1 50.31 219 GLU B O 1
ATOM 3693 N N . GLN B 1 220 ? 20.141 17.156 11.656 1 46.16 220 GLN B N 1
ATOM 3694 C CA . GLN B 1 220 ? 19.719 18.547 11.664 1 46.16 220 GLN B CA 1
ATOM 3695 C C . GLN B 1 220 ? 20.75 19.453 10.992 1 46.16 220 GLN B C 1
ATOM 3697 O O . GLN B 1 220 ? 20.391 20.391 10.281 1 46.16 220 GLN B O 1
ATOM 3702 N N . ASP B 1 221 ? 21.922 19.312 11.164 1 44.16 221 ASP B N 1
ATOM 3703 C CA . ASP B 1 221 ? 22.984 20.188 10.672 1 44.16 221 ASP B CA 1
ATOM 3704 C C . ASP B 1 221 ? 23.188 20 9.172 1 44.16 221 ASP B C 1
ATOM 3706 O O . ASP B 1 221 ? 23.578 20.953 8.477 1 44.16 221 ASP B O 1
ATOM 3710 N N . GLU B 1 222 ? 22.922 18.984 8.57 1 43.03 222 GLU B N 1
ATOM 3711 C CA . GLU B 1 222 ? 23.172 18.703 7.16 1 43.03 222 GLU B CA 1
ATOM 3712 C C . GLU B 1 222 ? 22 19.156 6.293 1 43.03 222 GLU B C 1
ATOM 3714 O O . GLU B 1 222 ? 22.156 19.375 5.09 1 43.03 222 GLU B O 1
ATOM 3719 N N . LEU B 1 223 ? 20.875 19.328 6.645 1 39.78 223 LEU B N 1
ATOM 3720 C CA . LEU B 1 223 ? 19.734 19.844 5.906 1 39.78 223 LEU B CA 1
ATOM 3721 C C . LEU B 1 223 ? 20 21.297 5.469 1 39.78 223 LEU B C 1
ATOM 3723 O O . LEU B 1 223 ? 19.516 21.719 4.418 1 39.78 223 LEU B O 1
ATOM 3727 N N . VAL B 1 224 ? 20.859 22.078 5.992 1 36.06 224 VAL B N 1
ATOM 3728 C CA . VAL B 1 224 ? 21.25 23.438 5.641 1 36.06 224 VAL B CA 1
ATOM 3729 C C . VAL B 1 224 ? 22.203 23.406 4.449 1 36.06 224 VAL B C 1
ATOM 3731 O O . VAL B 1 224 ? 22.156 24.297 3.59 1 36.06 224 VAL B O 1
ATOM 3734 N N . GLY B 1 225 ? 23 22.406 4.191 1 34.16 225 GLY B N 1
ATOM 3735 C CA . GLY B 1 225 ? 24 22.406 3.146 1 34.16 225 GLY B CA 1
ATOM 3736 C C . GLY B 1 225 ? 23.469 21.969 1.798 1 34.16 225 GLY B C 1
ATOM 3737 O O . GLY B 1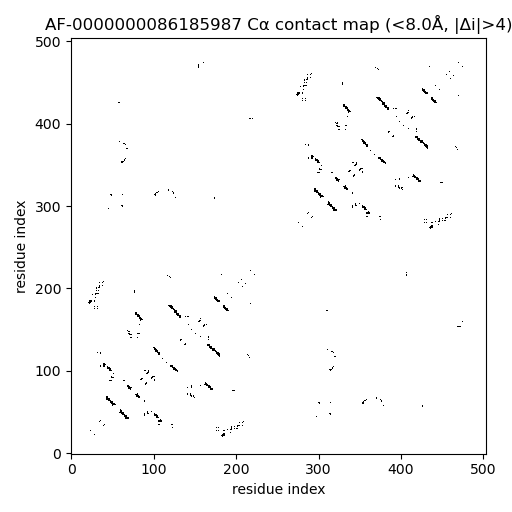 225 ? 24.125 22.156 0.77 1 34.16 225 GLY B O 1
ATOM 3738 N N . ILE B 1 226 ? 22.547 21.156 1.646 1 35.09 226 ILE B N 1
ATOM 3739 C CA . ILE B 1 226 ? 22.109 20.641 0.359 1 35.09 226 ILE B CA 1
ATOM 3740 C C . ILE B 1 226 ? 21.297 21.703 -0.377 1 35.09 226 ILE B C 1
ATOM 3742 O O . ILE B 1 226 ? 20.969 21.547 -1.556 1 35.09 226 ILE B O 1
ATOM 3746 N N . GLU B 1 227 ? 20.984 22.828 -0 1 31.95 227 GLU B N 1
ATOM 3747 C CA . GLU B 1 227 ? 20.328 23.922 -0.723 1 31.95 227 GLU B CA 1
ATOM 3748 C C . GLU B 1 227 ? 21.188 24.391 -1.895 1 31.95 227 GLU B C 1
ATOM 3750 O O . GLU B 1 227 ? 20.656 24.734 -2.957 1 31.95 227 GLU B O 1
ATOM 3755 N N . GLN B 1 228 ? 22.469 24.484 -1.854 1 29.72 228 GLN B N 1
ATOM 3756 C CA . GLN B 1 228 ? 23.234 25.266 -2.818 1 29.72 228 GLN B CA 1
ATOM 3757 C C . GLN B 1 228 ? 23.422 24.5 -4.125 1 29.72 228 GLN B C 1
ATOM 3759 O O . GLN B 1 228 ? 23.344 25.094 -5.207 1 29.72 228 GLN B O 1
ATOM 3764 N N . ASP B 1 229 ? 23.859 23.297 -4.121 1 30.59 229 ASP B N 1
ATOM 3765 C CA . ASP B 1 229 ? 24.422 22.781 -5.371 1 30.59 229 ASP B CA 1
ATOM 3766 C C . ASP B 1 229 ? 23.328 22.188 -6.254 1 30.59 229 ASP B C 1
ATOM 3768 O O . ASP B 1 229 ? 23.469 22.141 -7.477 1 30.59 229 ASP B O 1
ATOM 3772 N N . ALA B 1 230 ? 22.328 21.453 -5.828 1 30.16 230 ALA B N 1
ATOM 3773 C CA . ALA B 1 230 ? 21.469 20.688 -6.738 1 30.16 230 ALA B CA 1
ATOM 3774 C C . ALA B 1 230 ? 20.391 21.578 -7.348 1 30.16 230 ALA B C 1
ATOM 3776 O O . ALA B 1 230 ? 19.641 21.141 -8.219 1 30.16 230 ALA B O 1
ATOM 3777 N N . VAL B 1 231 ? 20.109 22.766 -6.891 1 27.17 231 VAL B N 1
ATOM 3778 C CA . VAL B 1 231 ? 19.109 23.609 -7.531 1 27.17 231 VAL B CA 1
ATOM 3779 C C . VAL B 1 231 ? 19.641 24.109 -8.875 1 27.17 231 VAL B C 1
ATOM 3781 O O . VAL B 1 231 ? 18.891 24.672 -9.672 1 27.17 231 VAL B O 1
ATOM 3784 N N . ALA B 1 232 ? 20.969 24.172 -9.055 1 29.97 232 ALA B N 1
ATOM 3785 C CA . ALA B 1 232 ? 21.5 24.891 -10.211 1 29.97 232 ALA B CA 1
ATOM 3786 C C . ALA B 1 232 ? 21.203 24.141 -11.508 1 29.97 232 ALA B C 1
ATOM 3788 O O . ALA B 1 232 ? 21.094 24.734 -12.578 1 29.97 232 ALA B O 1
ATOM 3789 N N . ARG B 1 233 ? 21.375 22.812 -11.539 1 27.39 233 ARG B N 1
ATOM 3790 C CA . ARG B 1 233 ? 21.453 22.188 -12.852 1 27.39 233 ARG B CA 1
ATOM 3791 C C . ARG B 1 233 ? 20.062 21.953 -13.438 1 27.39 233 ARG B C 1
ATOM 3793 O O . ARG B 1 233 ? 19.922 21.531 -14.586 1 27.39 233 ARG B O 1
ATOM 3800 N N . ILE B 1 234 ? 19 21.844 -12.562 1 25.73 234 ILE B N 1
ATOM 3801 C CA . ILE B 1 234 ? 17.828 21.359 -13.258 1 25.73 234 ILE B CA 1
ATOM 3802 C C . ILE B 1 234 ? 17.156 22.5 -14.023 1 25.73 234 ILE B C 1
ATOM 3804 O O . ILE B 1 234 ? 16.703 22.312 -15.156 1 25.73 234 ILE B O 1
ATOM 3808 N N . LEU B 1 235 ? 16.656 23.547 -13.414 1 26.59 235 LEU B N 1
ATOM 3809 C CA . LEU B 1 235 ? 15.695 24.344 -14.164 1 26.59 235 LEU B CA 1
ATOM 3810 C C . LEU B 1 235 ? 16.406 25.328 -15.086 1 26.59 235 LEU B C 1
ATOM 3812 O O . LEU B 1 235 ? 17.203 26.141 -14.625 1 26.59 235 LEU B O 1
ATOM 3816 N N . PRO B 1 236 ? 16.734 24.969 -16.312 1 25.62 236 PRO B N 1
ATOM 3817 C CA . PRO B 1 236 ? 16.922 26.141 -17.172 1 25.62 236 PRO B CA 1
ATOM 3818 C C . PRO B 1 236 ? 15.781 27.156 -17.062 1 25.62 236 PRO B C 1
ATOM 3820 O O . PRO B 1 236 ? 14.617 26.781 -17.219 1 25.62 236 PRO B O 1
ATOM 3823 N N . VAL B 1 237 ? 15.758 27.969 -16.125 1 24.02 237 VAL B N 1
ATOM 3824 C CA . VAL B 1 237 ? 14.859 29.109 -16 1 24.02 237 VAL B CA 1
ATOM 3825 C C . VAL B 1 237 ? 14.781 29.844 -17.344 1 24.02 237 VAL B C 1
ATOM 3827 O O . VAL B 1 237 ? 15.734 30.516 -17.75 1 24.02 237 VAL B O 1
ATOM 3830 N N . GLN B 1 238 ? 14.211 29.25 -18.391 1 25.25 238 GLN B N 1
ATOM 3831 C CA . GLN B 1 238 ? 13.984 30.188 -19.484 1 25.25 238 GLN B CA 1
ATOM 3832 C C . GLN B 1 238 ? 13.297 31.453 -18.969 1 25.25 238 GLN B C 1
ATOM 3834 O O . GLN B 1 238 ? 12.5 31.391 -18.031 1 25.25 238 GLN B O 1
ATOM 3839 N N . GLU B 1 239 ? 13.688 32.625 -19.297 1 25.16 239 GLU B N 1
ATOM 3840 C CA . GLU B 1 239 ? 13.281 34.031 -19.156 1 25.16 239 GLU B CA 1
ATOM 3841 C C . GLU B 1 239 ? 11.789 34.188 -19.438 1 25.16 239 GLU B C 1
ATOM 3843 O O . GLU B 1 239 ? 11.359 34.125 -20.594 1 25.16 239 GLU B O 1
ATOM 3848 N N . ALA B 1 240 ? 10.859 33.531 -18.828 1 23.45 240 ALA B N 1
ATOM 3849 C CA . ALA B 1 240 ? 9.477 33.938 -19.062 1 23.45 240 ALA B CA 1
ATOM 3850 C C . ALA B 1 240 ? 9.305 35.438 -18.891 1 23.45 240 ALA B C 1
ATOM 3852 O O . ALA B 1 240 ? 9.711 36 -17.875 1 23.45 240 ALA B O 1
ATOM 3853 N N . ALA B 1 241 ? 9.047 36.156 -19.859 1 24.44 241 ALA B N 1
ATOM 3854 C CA . ALA B 1 241 ? 8.625 37.562 -20.062 1 24.44 241 ALA B CA 1
ATOM 3855 C C . ALA B 1 241 ? 7.496 37.906 -19.109 1 24.44 241 ALA B C 1
ATOM 3857 O O . ALA B 1 241 ? 6.773 37.062 -18.625 1 24.44 241 ALA B O 1
ATOM 3858 N N . GLN B 1 242 ? 7.074 39.25 -18.891 1 22.25 242 GLN B N 1
ATOM 3859 C CA . GLN B 1 242 ? 6.289 40.219 -18.109 1 22.25 242 GLN B CA 1
ATOM 3860 C C . GLN B 1 242 ? 4.809 39.844 -18.125 1 22.25 242 GLN B C 1
ATOM 3862 O O . GLN B 1 242 ? 3.947 40.688 -17.953 1 22.25 242 GLN B O 1
ATOM 3867 N N . ALA B 1 243 ? 4.301 38.812 -18.672 1 25.45 243 ALA B N 1
ATOM 3868 C CA . ALA B 1 243 ? 2.865 38.938 -18.922 1 25.45 243 ALA B CA 1
ATOM 3869 C C . ALA B 1 243 ? 2.096 39.062 -17.609 1 25.45 243 ALA B C 1
ATOM 3871 O O . ALA B 1 243 ? 2.545 38.594 -16.562 1 25.45 243 ALA B O 1
ATOM 3872 N N . GLY B 1 244 ? 0.838 39.688 -17.578 1 22.27 244 GLY B N 1
ATOM 3873 C CA . GLY B 1 244 ? -0.089 40.375 -16.688 1 22.27 244 GLY B CA 1
ATOM 3874 C C . GLY B 1 244 ? -0.612 39.5 -15.57 1 22.27 244 GLY B C 1
ATOM 3875 O O . GLY B 1 244 ? -0.579 38.281 -15.672 1 22.27 244 GLY B O 1
ATOM 3876 N N . LYS B 1 245 ? -0.676 40 -14.328 1 25.73 245 LYS B N 1
ATOM 3877 C CA . LYS B 1 245 ? -1.154 39.719 -12.977 1 25.73 245 LYS B CA 1
ATOM 3878 C C . LYS B 1 245 ? -2.578 39.188 -13 1 25.73 245 LYS B C 1
ATOM 3880 O O . LYS B 1 245 ? -3.52 39.844 -12.586 1 25.73 245 LYS B O 1
ATOM 3885 N N . ASP B 1 246 ? -3.076 38.594 -14.055 1 22.28 246 ASP B N 1
ATOM 3886 C CA . ASP B 1 246 ? -4.512 38.375 -13.898 1 22.28 246 ASP B CA 1
ATOM 3887 C C . ASP B 1 246 ? -4.805 37.469 -12.703 1 22.28 246 ASP B C 1
ATOM 3889 O O . ASP B 1 246 ? -4.215 36.375 -12.578 1 22.28 246 ASP B O 1
ATOM 3893 N N . ARG B 1 247 ? -5.273 37.969 -11.617 1 22.08 247 ARG B N 1
ATOM 3894 C CA . ARG B 1 247 ? -5.82 37.562 -10.336 1 22.08 247 ARG B CA 1
ATOM 3895 C C . ARG B 1 247 ? -6.828 36.438 -10.516 1 22.08 247 ARG B C 1
ATOM 3897 O O . ARG B 1 247 ? -7.746 36.531 -11.328 1 22.08 247 ARG B O 1
ATOM 3904 N N . PHE B 1 248 ? -6.441 35.281 -10.391 1 19.89 248 PHE B N 1
ATOM 3905 C CA . PHE B 1 248 ? -7.344 34.156 -10.336 1 19.89 248 PHE B CA 1
ATOM 3906 C C . PHE B 1 248 ? -8.484 34.406 -9.359 1 19.89 248 PHE B C 1
ATOM 3908 O O . PHE B 1 248 ? -8.305 34.281 -8.141 1 19.89 248 PHE B O 1
ATOM 3915 N N . ARG B 1 249 ? -9.383 35.438 -9.672 1 20.27 249 ARG B N 1
ATOM 3916 C CA . ARG B 1 249 ? -10.664 35.625 -8.992 1 20.27 249 ARG B CA 1
ATOM 3917 C C . ARG B 1 249 ? -11.5 34.344 -9.062 1 20.27 249 ARG B C 1
ATOM 3919 O O . ARG B 1 249 ? -11.828 33.875 -10.156 1 20.27 249 ARG B O 1
ATOM 3926 N N . ILE B 1 250 ? -11.336 33.531 -8.148 1 18.3 250 ILE B N 1
ATOM 3927 C CA . ILE B 1 250 ? -12.375 32.531 -7.926 1 18.3 250 ILE B CA 1
ATOM 3928 C C . ILE B 1 250 ? -13.727 33.25 -7.754 1 18.3 250 ILE B C 1
ATOM 3930 O O . ILE B 1 250 ? -13.914 34.031 -6.82 1 18.3 250 ILE B O 1
ATOM 3934 N N . GLN B 1 251 ? -14.352 33.75 -8.852 1 18.55 251 GLN B N 1
ATOM 3935 C CA . GLN B 1 251 ? -15.727 34.25 -8.805 1 18.55 251 GLN B CA 1
ATOM 3936 C C . GLN B 1 251 ? -16.625 33.281 -8.016 1 18.55 251 GLN B C 1
ATOM 3938 O O . GLN B 1 251 ? -16.656 32.094 -8.281 1 18.55 251 GLN B O 1
ATOM 3943 N N . TRP B 1 252 ? -16.953 33.656 -6.691 1 18.45 252 TRP B N 1
ATOM 3944 C CA . TRP B 1 252 ? -18.156 33.25 -5.957 1 18.45 252 TRP B CA 1
ATOM 3945 C C . TRP B 1 252 ? -19.422 33.562 -6.762 1 18.45 252 TRP B C 1
ATOM 3947 O O . TRP B 1 252 ? -19.469 34.531 -7.5 1 18.45 252 TRP B O 1
#

Sequence (504 aa):
MVGMTRWIVPVLATLVPALVSARETLDEAAVHVRELVAYRAYNTGVLMSQFPSDADVPTPGLSFGLQEYYAPYPDSNGDLLMLAMPIAAIYRNALPPNPPNLTITINDMYGFGDGNLAAGRMRVAFFGTIERVEGEKEIAKCKEAYLQAHPDARGWVPPGGPHDAFYARFRVHKVYAFNGFGDVAYIGWVPLDLYRASGALMRSEKEVHRHWPVPQQPEQDELVGIEQDAVARILPVQEAAQAGKDRFRIQWMVGMTRWIVPVLATLVPALVSARETLDEAAVHVRELVAYRAYNTGVLMSQFPSDADVPTPGLSFGLQEYYAPYPDSNGDLLMLAMPIAAIYRNALPPNPPNLTITINDMYGFGDGNLAAGRMRVAFFGTIERVEGEKEIAKCKEAYLQAHPDARGWVPPGGPHDAFYARFRVHKVYAFNGFGDVAYIGWVPLDLYRASGALMRSEKEVHRHWPVPQQPEQDELVGIEQDAVARILPVQEAAQAGKDRFRIQW

pLDDT: mean 79.93, std 25.63, range [18.3, 98.88]

Secondary structure (DSSP, 8-state):
---------------------PPPPHHHHHHHHHHIIIIISTTEEEEEEE--TT-SSSSTTSEEEEEEE-EEPTT-SS-EEEEE-TTSHHHHTTSTTSPP--EEEEE--S--TTT--GGG--EEEEEEEEEE--SHHHHHHHHHHHHHH-GGGGGTPSSSSSSS-EEEEEEEEEEEEE-S-TTTS-EEEE-HHHHHHHGGGPPPHHHHHHSPPP-----TTTTTGGGTTTTTTT------------------/---------------------PPPPHHHHHHHHHHIIIIISTTEEEEEEE--TT-SSSSTTSEEEEEEE-EEPTT-SS-EEEEE-TTSHHHHTTSTTSPP--EEEEE--S--TTT--GGG--EEEEEEEEEE--SHHHHHHHHHHHHHH-GGGGGTPSSS-SSS-EEEEEEEEEEEEE-S-TTTS-EEEE-HHHHHHHGGGPPPHHHHHHSPPP-----TTTTTTTTTTTTTTT------------------

InterPro domains:
  IPR012349 FMN-binding split barrel [G3DSA:2.30.110.10] (23-189)
  IPR055343 CREG-like, beta-barrel [PF13883] (26-195)